Protein AF-A0A938PBI5-F1 (afdb_monomer_lite)

Radius of gyration: 28.8 Å; chains: 1; bounding box: 69×71×73 Å

Foldseek 3Di:
DDDDDDDDDDPPPPPPVVVVVCQVPPQQLQVLVCLVVLVVLVVQLVVCVVVVPLVSNLVSLVSVCVSHVLALVSLQSNLLSCLQVVVNVSSLVSLLSSLVSPQQDLVCLQPDPSNVSVNPDPSNVVSSVSSHDDPDPPPPAHLPDADAAEDEFQEEDEDGSRQWHQDSVLNFIEGHYDHDPPHDQDALVCLVQAPFPPSVVLNVCSNVLLWRFQAQEEEQEAAVVLQDDPSSNTTRYYYYDYDPSCCVRPVNQSHADHRYQYQTAYEYEHLDWQCDFLQTFWSVLVQVQAQSNQSNLVVCQLSNYEYETERAPCDDLVQFNQRQWAFLSYAYFHHGRNSCHLVVSLLSLLLRLARSVQNVLCNVLSQNSQQLSQLQLCQFQVNPDDVSSQALQSGPSYDYSVRGDSVSSSVVRSPDDLLQRAWAKFKDWPDWDWAAELQQADFQDRGQWSYGDGQEGGGEPGGLFFKTKTKMFMDIDGDPNLDQKAKDKHWHWDDPVQKDWDQDDPRSRMIIIMGGDDQFQQAGRNGRSGTGQKTKMWMWIHSPNGITNTRIYMYGYFQQWDWDADPVRHTQKIANQVSQPRDHNLSSGAREQKMWGWDADPVRHTQWIWIDHPPDIWTAGSVNWTADDADPVRARFKTFHKHWDFDDDPDSNDTTHIDIDTDPWMWGFDAPDPSGRRGDTDIDD

pLDDT: mean 90.44, std 14.71, range [20.53, 98.88]

Structure (mmCIF, N/CA/C/O backbone):
data_AF-A0A938PBI5-F1
#
_entry.id   AF-A0A938PBI5-F1
#
loop_
_atom_site.group_PDB
_atom_site.id
_atom_site.type_symbol
_atom_site.label_atom_id
_atom_site.label_alt_id
_atom_site.label_comp_id
_atom_site.label_asym_id
_atom_site.label_entity_id
_atom_site.label_seq_id
_atom_site.pdbx_PDB_ins_code
_atom_site.Cartn_x
_atom_site.Cartn_y
_atom_site.Cartn_z
_atom_site.occupancy
_atom_site.B_iso_or_equiv
_atom_site.auth_seq_id
_atom_site.auth_comp_id
_atom_site.auth_asym_id
_atom_site.auth_atom_id
_atom_site.pdbx_PDB_model_num
ATOM 1 N N . MET A 1 1 ? -18.787 41.991 18.796 1.00 23.91 1 MET A N 1
ATOM 2 C CA . MET A 1 1 ? -17.746 43.007 19.074 1.00 23.91 1 MET A CA 1
ATOM 3 C C . MET A 1 1 ? -16.759 42.415 20.069 1.00 23.91 1 MET A C 1
ATOM 5 O O . MET A 1 1 ? -17.216 42.098 21.148 1.00 23.91 1 MET A O 1
ATOM 9 N N . LYS A 1 2 ? -15.482 42.261 19.660 1.00 23.05 2 LYS A N 1
ATOM 10 C CA . LYS A 1 2 ? -14.211 42.391 20.429 1.00 23.05 2 LYS A CA 1
ATOM 11 C C . LYS A 1 2 ? -14.136 41.739 21.833 1.00 23.05 2 LYS A C 1
ATOM 13 O O . LYS A 1 2 ? -14.998 41.982 22.649 1.00 23.05 2 LYS A O 1
ATOM 18 N N . ARG A 1 3 ? -13.082 41.075 22.312 1.00 22.05 3 ARG A N 1
ATOM 19 C CA . ARG A 1 3 ? -11.713 40.678 21.916 1.00 22.05 3 ARG A CA 1
ATOM 20 C C . ARG A 1 3 ? -11.165 39.964 23.173 1.00 22.05 3 ARG A C 1
ATOM 22 O O . ARG A 1 3 ? -11.403 40.494 24.246 1.00 22.05 3 ARG A O 1
ATOM 29 N N . PHE A 1 4 ? -10.420 38.867 23.025 1.00 20.84 4 PHE A N 1
ATOM 30 C CA . PHE A 1 4 ? -9.305 38.362 23.870 1.00 20.84 4 PHE A CA 1
ATOM 31 C C . PHE A 1 4 ? -8.968 36.973 23.281 1.00 20.84 4 PHE A C 1
ATOM 33 O O . PHE A 1 4 ? -9.733 36.042 23.471 1.00 20.84 4 PHE A O 1
ATOM 40 N N . ALA A 1 5 ? -8.054 36.762 22.329 1.00 21.72 5 ALA A N 1
ATOM 41 C CA . ALA A 1 5 ? -6.669 37.194 22.102 1.00 21.72 5 ALA A CA 1
ATOM 42 C C . ALA A 1 5 ? -5.620 36.535 23.032 1.00 21.72 5 ALA A C 1
ATOM 44 O O . ALA A 1 5 ? -5.339 37.036 24.110 1.00 21.72 5 ALA A O 1
ATOM 45 N N . CYS A 1 6 ? -5.003 35.475 22.484 1.00 20.95 6 CYS A N 1
ATOM 46 C CA . CYS A 1 6 ? -3.555 35.240 22.358 1.00 20.95 6 CYS A CA 1
ATOM 47 C C . CYS A 1 6 ? -2.703 34.898 23.600 1.00 20.95 6 CYS A C 1
ATOM 49 O O . CYS A 1 6 ? -2.351 35.787 24.365 1.00 20.95 6 CYS A O 1
ATOM 51 N N . VAL A 1 7 ? -2.196 33.653 23.647 1.00 20.53 7 VAL A N 1
ATOM 52 C CA . VAL A 1 7 ? -0.787 33.346 23.983 1.00 20.53 7 VAL A CA 1
ATOM 53 C C . VAL A 1 7 ? -0.305 32.184 23.098 1.00 20.53 7 VAL A C 1
ATOM 55 O O . VAL A 1 7 ? -0.394 31.016 23.456 1.00 20.53 7 VAL A O 1
ATOM 58 N N . VAL A 1 8 ? 0.208 32.521 21.914 1.00 22.53 8 VAL A N 1
ATOM 59 C CA . VAL A 1 8 ? 1.159 31.704 21.146 1.00 22.53 8 VAL A CA 1
ATOM 60 C C . VAL A 1 8 ? 2.253 32.659 20.697 1.00 22.53 8 VAL A C 1
ATOM 62 O O . VAL A 1 8 ? 1.992 33.514 19.856 1.00 22.53 8 VAL A O 1
ATOM 65 N N . SER A 1 9 ? 3.445 32.546 21.284 1.00 21.09 9 SER A N 1
ATOM 66 C CA . SER A 1 9 ? 4.751 32.833 20.662 1.00 21.09 9 SER A CA 1
ATOM 67 C C . SER A 1 9 ? 5.834 32.916 21.729 1.00 21.09 9 SER A C 1
ATOM 69 O O . SER A 1 9 ? 5.767 33.792 22.582 1.00 21.09 9 SER A O 1
ATOM 71 N N . LEU A 1 10 ? 6.847 32.050 21.629 1.00 21.89 10 LEU A N 1
ATOM 72 C CA . LEU A 1 10 ? 8.265 32.390 21.836 1.00 21.89 10 LEU A CA 1
ATOM 73 C C . LEU A 1 10 ? 9.148 31.160 21.567 1.00 21.89 10 LEU A C 1
ATOM 75 O O . LEU A 1 10 ? 9.645 30.543 22.492 1.00 21.89 10 LEU A O 1
ATOM 79 N N . VAL A 1 11 ? 9.300 30.824 20.279 1.00 22.61 11 VAL A N 1
ATOM 80 C CA . VAL A 1 11 ? 10.514 30.247 19.629 1.00 22.61 11 VAL A CA 1
ATOM 81 C C . VAL A 1 11 ? 10.481 30.568 18.112 1.00 22.61 11 VAL A C 1
ATOM 83 O O . VAL A 1 11 ? 11.506 30.612 17.436 1.00 22.61 11 VAL A O 1
ATOM 86 N N . LEU A 1 12 ? 9.314 30.921 17.561 1.00 26.88 12 LEU A N 1
ATOM 87 C CA . LEU A 1 12 ? 9.093 31.231 16.143 1.00 26.88 12 LEU A CA 1
ATOM 88 C C . LEU A 1 12 ? 9.549 32.648 15.706 1.00 26.88 12 LEU A C 1
ATOM 90 O O . LEU A 1 12 ? 8.775 33.396 15.129 1.00 26.88 12 LEU A O 1
ATOM 94 N N . CYS A 1 13 ? 10.794 33.055 15.970 1.00 24.53 13 CYS A N 1
ATOM 95 C CA . CYS A 1 13 ? 11.327 34.312 15.399 1.00 24.53 13 CYS A CA 1
ATOM 96 C C . CYS A 1 13 ? 12.770 34.244 14.876 1.00 24.53 13 CYS A C 1
ATOM 98 O O . CYS A 1 13 ? 13.237 35.205 14.274 1.00 24.53 13 CYS A O 1
ATOM 100 N N . ALA A 1 14 ? 13.453 33.100 14.996 1.00 23.31 14 ALA A N 1
ATOM 101 C CA . ALA A 1 14 ? 14.766 32.891 14.367 1.00 23.31 14 ALA A CA 1
ATOM 102 C C . ALA A 1 14 ? 14.720 32.026 13.089 1.00 23.31 14 ALA A C 1
ATOM 104 O O . ALA A 1 14 ? 15.685 32.006 12.336 1.00 23.31 14 ALA A O 1
ATOM 105 N N . PHE A 1 15 ? 13.595 31.362 12.793 1.00 27.33 15 PHE A N 1
ATOM 106 C CA . PHE A 1 15 ? 13.456 30.473 11.623 1.00 27.33 15 PHE A CA 1
ATOM 107 C C . PHE A 1 15 ? 12.602 31.046 10.479 1.00 27.33 15 PHE A C 1
ATOM 109 O O . PHE A 1 15 ? 12.552 30.478 9.395 1.00 27.33 15 PHE A O 1
ATOM 116 N N . VAL A 1 16 ? 11.929 32.181 10.688 1.00 27.58 16 VAL A N 1
ATOM 117 C CA . VAL A 1 16 ? 10.980 32.739 9.701 1.00 27.58 16 VAL A CA 1
ATOM 118 C C . VAL A 1 16 ? 11.689 33.554 8.606 1.00 27.58 16 VAL A C 1
ATOM 120 O O . VAL A 1 16 ? 11.139 33.752 7.527 1.00 27.58 16 VAL A O 1
ATOM 123 N N . ARG A 1 17 ? 12.952 33.952 8.812 1.00 23.28 17 ARG A N 1
ATOM 124 C CA . ARG A 1 17 ? 13.752 34.652 7.789 1.00 23.28 17 ARG A CA 1
ATOM 125 C C . ARG A 1 17 ? 14.513 33.739 6.820 1.00 23.28 17 ARG A C 1
ATOM 127 O O . ARG A 1 17 ? 14.947 34.238 5.792 1.00 23.28 17 ARG A O 1
ATOM 134 N N . SER A 1 18 ? 14.627 32.434 7.078 1.00 27.05 18 SER A N 1
ATOM 135 C CA . SER A 1 18 ? 15.260 31.493 6.133 1.00 27.05 18 SER A CA 1
ATOM 136 C C . SER A 1 18 ? 14.282 30.867 5.131 1.00 27.05 18 SER A C 1
ATOM 138 O O . SER A 1 18 ? 14.716 30.308 4.131 1.00 27.05 18 SER A O 1
ATOM 140 N N . VAL A 1 19 ? 12.967 30.986 5.352 1.00 34.34 19 VAL A N 1
ATOM 141 C CA . VAL A 1 19 ? 11.943 30.379 4.476 1.00 34.34 19 VAL A CA 1
ATOM 142 C C . VAL A 1 19 ? 11.469 31.346 3.382 1.00 34.34 19 VAL A C 1
ATOM 144 O O . VAL A 1 19 ? 11.117 30.917 2.289 1.00 34.34 19 VAL A O 1
ATOM 147 N N . ALA A 1 20 ? 11.529 32.659 3.625 1.00 25.42 20 ALA A N 1
ATOM 148 C CA . ALA A 1 20 ? 11.080 33.670 2.662 1.00 25.42 20 ALA A CA 1
ATOM 149 C C . ALA A 1 20 ? 12.027 33.857 1.456 1.00 25.42 20 ALA A C 1
ATOM 151 O O . ALA A 1 20 ? 11.614 34.407 0.440 1.00 25.42 20 ALA A O 1
ATOM 152 N N . GLN A 1 21 ? 13.272 33.372 1.534 1.00 25.72 21 GLN A N 1
ATOM 153 C CA . GLN A 1 21 ? 14.234 33.430 0.424 1.00 25.72 21 GLN A CA 1
ATOM 154 C C . GLN A 1 21 ? 14.076 32.260 -0.576 1.00 25.72 21 GLN A C 1
ATOM 156 O O . GLN A 1 21 ? 14.686 32.286 -1.638 1.00 25.72 21 GLN A O 1
ATOM 161 N N . ALA A 1 22 ? 13.269 31.237 -0.260 1.00 33.78 22 ALA A N 1
ATOM 162 C CA . ALA A 1 22 ? 13.163 30.008 -1.058 1.00 33.78 22 ALA A CA 1
ATOM 163 C C . ALA A 1 22 ? 12.091 30.056 -2.166 1.00 33.78 22 ALA A C 1
ATOM 165 O O . ALA A 1 22 ? 12.047 29.177 -3.022 1.00 33.78 22 ALA A O 1
ATOM 166 N N . ALA A 1 23 ? 11.222 31.067 -2.182 1.00 35.53 23 ALA A N 1
ATOM 167 C CA . ALA A 1 23 ? 10.045 31.079 -3.053 1.00 35.53 23 ALA A CA 1
ATOM 168 C C . ALA A 1 23 ? 10.291 31.597 -4.489 1.00 35.53 23 ALA A C 1
ATOM 170 O O . ALA A 1 23 ? 9.346 31.697 -5.265 1.00 35.53 23 ALA A O 1
ATOM 171 N N . SER A 1 24 ? 11.544 31.870 -4.871 1.00 35.69 24 SER A N 1
ATOM 172 C CA . SER A 1 24 ? 11.942 32.125 -6.268 1.00 35.69 24 SER A CA 1
ATOM 173 C C . SER A 1 24 ? 13.049 31.175 -6.761 1.00 35.69 24 SER A C 1
ATOM 175 O O . SER A 1 24 ? 13.818 31.532 -7.649 1.00 35.69 24 SER A O 1
ATOM 177 N N . GLY A 1 25 ? 13.163 29.983 -6.162 1.00 47.50 25 GLY A N 1
ATOM 178 C CA . GLY A 1 25 ? 14.233 29.016 -6.445 1.00 47.50 25 GLY A CA 1
ATOM 179 C C . GLY A 1 25 ? 14.200 27.789 -5.530 1.00 47.50 25 GLY A C 1
ATOM 180 O O . GLY A 1 25 ? 15.240 27.380 -5.021 1.00 47.50 25 GLY A O 1
ATOM 181 N N . ALA A 1 26 ? 13.013 27.246 -5.245 1.00 55.47 26 ALA A N 1
ATOM 182 C CA . ALA A 1 26 ? 12.877 26.082 -4.375 1.00 55.47 26 ALA A CA 1
ATOM 183 C C . ALA A 1 26 ? 13.473 24.843 -5.058 1.00 55.47 26 ALA A C 1
ATOM 185 O O . ALA A 1 26 ? 12.981 24.408 -6.097 1.00 55.47 26 ALA A O 1
ATOM 186 N N . ASP A 1 27 ? 14.521 24.272 -4.462 1.00 79.19 27 ASP A N 1
ATOM 187 C CA . ASP A 1 27 ? 15.038 22.960 -4.846 1.00 79.19 27 ASP A CA 1
ATOM 188 C C . ASP A 1 27 ? 13.917 21.916 -4.713 1.00 79.19 27 ASP A C 1
ATOM 190 O O . ASP A 1 27 ? 13.313 21.778 -3.642 1.00 79.19 27 ASP A O 1
ATOM 194 N N . VAL A 1 28 ? 13.629 21.187 -5.797 1.00 88.81 28 VAL A N 1
ATOM 195 C CA . VAL A 1 28 ? 12.558 20.181 -5.864 1.00 88.81 28 VAL A CA 1
ATOM 196 C C . VAL A 1 28 ? 12.645 19.186 -4.708 1.00 88.81 28 VAL A C 1
ATOM 198 O O . VAL A 1 28 ? 11.623 18.793 -4.143 1.00 88.81 28 VAL A O 1
ATOM 201 N N . PHE A 1 29 ? 13.863 18.831 -4.291 1.00 92.00 29 PHE A N 1
ATOM 202 C CA . PHE A 1 29 ? 14.098 17.877 -3.212 1.00 92.00 29 PHE A CA 1
ATOM 203 C C . PHE A 1 29 ? 13.675 18.401 -1.834 1.00 92.00 29 PHE A C 1
ATOM 205 O O . PHE A 1 29 ? 13.444 17.599 -0.928 1.00 92.00 29 PHE A O 1
ATOM 212 N N . GLY A 1 30 ? 13.475 19.713 -1.682 1.00 90.00 30 GLY A N 1
ATOM 213 C CA . GLY A 1 30 ? 12.926 20.346 -0.483 1.00 90.00 30 GLY A CA 1
ATOM 214 C C . GLY A 1 30 ? 11.393 20.370 -0.409 1.00 90.00 30 GLY A C 1
ATOM 215 O O . GLY A 1 30 ? 10.848 20.488 0.689 1.00 90.00 30 GLY A O 1
ATOM 216 N N . LEU A 1 31 ? 10.677 20.201 -1.527 1.00 90.75 31 LEU A N 1
ATOM 217 C CA . LEU A 1 31 ? 9.207 20.304 -1.586 1.00 90.75 31 LEU A CA 1
ATOM 218 C C . LEU A 1 31 ? 8.414 19.314 -0.703 1.00 90.75 31 LEU A C 1
ATOM 220 O O . LEU A 1 31 ? 7.324 19.684 -0.258 1.00 90.75 31 LEU A O 1
ATOM 224 N N . PRO A 1 32 ? 8.910 18.116 -0.331 1.00 91.12 32 PRO A N 1
ATOM 225 C CA . PRO A 1 32 ? 8.169 17.246 0.586 1.00 91.12 32 PRO A CA 1
ATOM 226 C C . PRO A 1 32 ? 7.839 17.891 1.940 1.00 91.12 32 PRO A C 1
ATOM 228 O O . PRO A 1 32 ? 6.849 17.523 2.567 1.00 91.12 32 PRO A O 1
ATOM 231 N N . ILE A 1 33 ? 8.622 18.881 2.395 1.00 90.69 33 ILE A N 1
ATOM 232 C CA . ILE A 1 33 ? 8.414 19.548 3.695 1.00 90.69 33 ILE A CA 1
ATOM 233 C C . ILE A 1 33 ? 7.098 20.345 3.775 1.00 90.69 33 ILE A C 1
ATOM 235 O O . ILE A 1 33 ? 6.635 20.703 4.863 1.00 90.69 33 ILE A O 1
ATOM 239 N N . ILE A 1 34 ? 6.492 20.652 2.626 1.00 91.19 34 ILE A N 1
ATOM 240 C CA . ILE A 1 34 ? 5.231 21.394 2.533 1.00 91.19 34 ILE A CA 1
ATOM 241 C C . ILE A 1 34 ? 4.046 20.518 2.102 1.00 91.19 34 ILE A C 1
ATOM 243 O O . ILE A 1 34 ? 2.931 21.032 2.027 1.00 91.19 34 ILE A O 1
ATOM 247 N N . GLN A 1 35 ? 4.240 19.207 1.905 1.00 90.56 35 GLN A N 1
A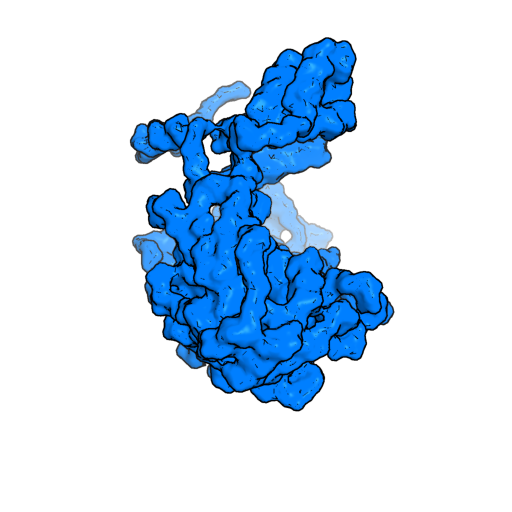TOM 248 C CA . GLN A 1 35 ? 3.208 18.269 1.438 1.00 90.56 35 GLN A CA 1
ATOM 249 C C . GLN A 1 35 ? 1.916 18.316 2.269 1.00 90.56 35 GLN A C 1
ATOM 251 O O . GLN A 1 35 ? 0.822 18.391 1.708 1.00 90.56 35 GLN A O 1
ATOM 256 N N . ASP A 1 36 ? 2.020 18.294 3.599 1.00 90.50 36 ASP A N 1
ATOM 257 C CA . ASP A 1 36 ? 0.840 18.259 4.475 1.00 90.50 36 ASP A CA 1
ATOM 258 C C . ASP A 1 36 ? 0.036 19.561 4.403 1.00 90.50 36 ASP A C 1
ATOM 260 O O . ASP A 1 36 ? -1.197 19.541 4.366 1.00 90.50 36 ASP A O 1
ATOM 264 N N . ARG A 1 37 ? 0.740 20.699 4.321 1.00 93.44 37 ARG A N 1
ATOM 265 C CA . ARG A 1 37 ? 0.130 22.024 4.150 1.00 93.44 37 ARG A CA 1
ATOM 266 C C . ARG A 1 37 ? -0.538 22.145 2.785 1.00 93.44 37 ARG A C 1
ATOM 268 O O . ARG A 1 37 ? -1.684 22.577 2.720 1.00 93.44 37 ARG A O 1
ATOM 275 N N . PHE A 1 38 ? 0.129 21.692 1.723 1.00 92.69 38 PHE A N 1
ATOM 276 C CA . PHE A 1 38 ? -0.449 21.643 0.380 1.00 92.69 38 PHE A CA 1
ATOM 277 C C . PHE A 1 38 ? -1.716 20.777 0.356 1.00 92.69 38 PHE A C 1
ATOM 279 O O . PHE A 1 38 ? -2.757 21.202 -0.135 1.00 92.69 38 PHE A O 1
ATOM 286 N N . SER A 1 39 ? -1.659 19.588 0.962 1.00 90.88 39 SER A N 1
ATOM 287 C CA . SER A 1 39 ? -2.791 18.656 1.019 1.00 90.88 39 SER A CA 1
ATOM 288 C C . SER A 1 39 ? -3.983 19.236 1.786 1.00 90.88 39 SER A C 1
ATOM 290 O O . SER A 1 39 ? -5.126 18.983 1.415 1.00 90.88 39 SER A O 1
ATOM 292 N N . ALA A 1 40 ? -3.737 20.004 2.854 1.00 92.00 40 ALA A N 1
ATOM 293 C CA . ALA A 1 40 ? -4.789 20.708 3.586 1.00 92.00 40 ALA A CA 1
ATOM 294 C C . ALA A 1 40 ? -5.461 21.776 2.719 1.00 92.00 40 ALA A C 1
ATOM 296 O O . ALA A 1 40 ? -6.673 21.722 2.535 1.00 92.00 40 ALA A O 1
ATOM 297 N N . ILE A 1 41 ? -4.669 22.647 2.091 1.00 95.88 41 ILE A N 1
ATOM 298 C CA . ILE A 1 41 ? -5.179 23.694 1.198 1.00 95.88 41 ILE A CA 1
ATOM 299 C C . ILE A 1 41 ? -5.976 23.091 0.038 1.00 95.88 41 ILE A C 1
ATOM 301 O O . ILE A 1 41 ? -7.051 23.584 -0.294 1.00 95.88 41 ILE A O 1
ATOM 305 N N . LYS A 1 42 ? -5.492 21.998 -0.565 1.00 93.31 42 LYS A N 1
ATOM 306 C CA . LYS A 1 42 ? -6.205 21.312 -1.649 1.00 93.31 42 LYS A CA 1
ATOM 307 C C . LYS A 1 42 ? -7.558 20.763 -1.185 1.00 93.31 42 LYS A C 1
ATOM 309 O O . LYS A 1 42 ? -8.532 20.874 -1.925 1.00 93.31 42 LYS A O 1
ATOM 314 N N . ARG A 1 43 ? -7.645 20.197 0.027 1.00 93.69 43 ARG A N 1
ATOM 315 C CA . ARG A 1 43 ? -8.925 19.738 0.599 1.00 93.69 43 ARG A CA 1
ATOM 316 C C . ARG A 1 43 ? -9.895 20.894 0.810 1.00 93.69 43 ARG A C 1
ATOM 318 O O . ARG A 1 43 ? -11.053 20.760 0.428 1.00 93.69 43 ARG A O 1
ATOM 325 N N . ASP A 1 44 ? -9.420 22.005 1.363 1.00 95.31 44 ASP A N 1
ATOM 326 C CA . ASP A 1 44 ? -10.245 23.194 1.596 1.00 95.31 44 ASP A CA 1
ATOM 327 C C . ASP A 1 44 ? -10.747 23.776 0.266 1.00 95.31 44 ASP A C 1
ATOM 329 O O . ASP A 1 44 ? -11.937 24.048 0.115 1.00 95.31 44 ASP A O 1
ATOM 333 N N . LEU A 1 45 ? -9.870 23.853 -0.742 1.00 95.12 45 LEU A N 1
ATOM 334 C CA . LEU A 1 45 ? -10.227 24.270 -2.096 1.00 95.12 45 LEU A CA 1
ATOM 335 C C . LEU A 1 45 ? -11.295 23.356 -2.713 1.00 95.12 45 LEU A C 1
ATOM 337 O O . LEU A 1 45 ? -12.294 23.842 -3.233 1.00 95.12 45 LEU A O 1
ATOM 341 N N . MET A 1 46 ? -11.117 22.034 -2.642 1.00 94.12 46 MET A N 1
ATOM 342 C CA . MET A 1 46 ? -12.097 21.078 -3.171 1.00 94.12 46 MET A CA 1
ATOM 343 C C . MET A 1 46 ? -13.447 21.181 -2.453 1.00 94.12 46 MET A C 1
ATOM 345 O O . MET A 1 46 ? -14.487 21.124 -3.107 1.00 94.12 46 MET A O 1
ATOM 349 N N . ALA A 1 47 ? -13.447 21.348 -1.128 1.00 94.62 47 ALA A N 1
ATOM 350 C CA . ALA A 1 47 ? -14.669 21.538 -0.354 1.00 94.62 47 ALA A CA 1
ATOM 351 C C . ALA A 1 47 ? -15.404 22.821 -0.772 1.00 94.62 47 ALA A C 1
ATOM 353 O O . ALA A 1 47 ? -16.616 22.785 -0.985 1.00 94.62 47 ALA A O 1
ATOM 354 N N . ALA A 1 48 ? -14.671 23.921 -0.966 1.00 95.56 48 ALA A N 1
ATOM 355 C CA . ALA A 1 48 ? -15.227 25.185 -1.438 1.00 95.56 48 ALA A CA 1
ATOM 356 C C . ALA A 1 48 ? -15.817 25.072 -2.854 1.00 95.56 48 ALA A C 1
ATOM 358 O O . ALA A 1 48 ? -16.940 25.515 -3.086 1.00 95.56 48 ALA A O 1
ATOM 359 N N . VAL A 1 49 ? -15.110 24.413 -3.782 1.00 91.81 49 VAL A N 1
ATOM 360 C CA . VAL A 1 49 ? -15.594 24.171 -5.153 1.00 91.81 49 VAL A CA 1
ATOM 361 C C . VAL A 1 49 ? -16.884 23.346 -5.147 1.00 91.81 49 VAL A C 1
ATOM 363 O O . VAL A 1 49 ? -17.847 23.716 -5.814 1.00 91.81 49 VAL A O 1
ATOM 366 N N . LEU A 1 50 ? -16.941 22.260 -4.367 1.00 93.00 50 LEU A N 1
ATOM 367 C CA . LEU A 1 50 ? -18.139 21.416 -4.257 1.00 93.00 50 LEU A CA 1
ATOM 368 C C . LEU A 1 50 ? -19.329 22.158 -3.639 1.00 93.00 50 LEU A C 1
ATOM 370 O O . LEU A 1 50 ? -20.467 21.927 -4.039 1.00 93.00 50 LEU A O 1
ATOM 374 N N . ALA A 1 51 ? -19.068 23.051 -2.685 1.00 95.19 51 ALA A N 1
ATOM 375 C CA . ALA A 1 51 ? -20.083 23.909 -2.084 1.00 95.19 51 ALA A CA 1
ATOM 376 C C . ALA A 1 51 ? -20.461 25.116 -2.963 1.00 95.19 51 ALA A C 1
ATOM 378 O O . ALA A 1 51 ? -21.393 25.841 -2.620 1.00 95.19 51 ALA A O 1
ATOM 379 N N . GLN A 1 52 ? -19.740 25.346 -4.070 1.00 94.81 52 GLN A N 1
ATOM 380 C CA . GLN A 1 52 ? -19.795 26.574 -4.871 1.00 94.81 52 GLN A CA 1
ATOM 381 C C . GLN A 1 52 ? -19.588 27.850 -4.029 1.00 94.81 52 GLN A C 1
ATOM 383 O O . GLN A 1 52 ? -20.117 28.916 -4.345 1.00 94.81 52 GLN A O 1
ATOM 388 N N . ASP A 1 53 ? -18.805 27.747 -2.952 1.00 97.50 53 ASP A N 1
ATOM 389 C CA . ASP A 1 53 ? -18.446 28.867 -2.085 1.00 97.50 53 ASP A CA 1
ATOM 390 C C . ASP A 1 53 ? -17.202 29.566 -2.643 1.00 97.50 53 ASP A C 1
ATOM 392 O O . ASP A 1 53 ? -16.058 29.213 -2.348 1.00 97.50 53 ASP A O 1
ATOM 396 N N . TYR A 1 54 ? -17.429 30.574 -3.484 1.00 96.69 54 TYR A N 1
ATOM 397 C CA . TYR A 1 54 ? -16.346 31.304 -4.141 1.00 96.69 54 TYR A CA 1
ATOM 398 C C . TYR A 1 54 ? -15.505 32.158 -3.178 1.00 96.69 54 TYR A C 1
ATOM 400 O O . TYR A 1 54 ? -14.362 32.474 -3.506 1.00 96.69 54 TYR A O 1
ATOM 408 N N . GLY A 1 55 ? -16.031 32.501 -1.994 1.00 97.69 55 GLY A N 1
ATOM 409 C CA . GLY A 1 55 ? -15.272 33.197 -0.953 1.00 97.69 55 GLY A CA 1
ATOM 410 C C . GLY A 1 55 ? -14.253 32.264 -0.303 1.00 97.69 55 GLY A C 1
ATOM 411 O O . GLY A 1 55 ? -13.060 32.561 -0.291 1.00 97.69 55 GLY A O 1
ATOM 412 N N . ALA A 1 56 ? -14.701 31.082 0.129 1.00 97.31 56 ALA A N 1
ATOM 413 C CA . ALA A 1 56 ? -13.809 30.045 0.647 1.00 97.31 56 ALA A CA 1
ATOM 414 C C . ALA A 1 56 ? -12.809 29.552 -0.419 1.00 97.31 56 ALA A C 1
ATOM 416 O O . ALA A 1 56 ? -11.652 29.264 -0.108 1.00 97.31 56 ALA A O 1
ATOM 417 N N . MET A 1 57 ? -13.225 29.498 -1.691 1.00 97.88 57 MET A N 1
ATOM 418 C CA . MET A 1 57 ? -12.349 29.158 -2.817 1.00 97.88 57 MET A CA 1
ATOM 419 C C . MET A 1 57 ? -11.237 30.201 -2.993 1.00 97.88 57 MET A C 1
ATOM 421 O O . MET A 1 57 ? -10.076 29.829 -3.179 1.00 97.88 57 MET A O 1
ATOM 425 N N . GLU A 1 58 ? -11.568 31.495 -2.909 1.00 98.38 58 GLU A N 1
ATOM 426 C CA . GLU A 1 58 ? -10.586 32.583 -2.929 1.00 98.38 58 GLU A CA 1
ATOM 427 C C . GLU A 1 58 ? -9.590 32.453 -1.767 1.00 98.38 58 GLU A C 1
ATOM 429 O O . GLU A 1 58 ? -8.381 32.500 -2.007 1.00 98.38 58 GLU A O 1
ATOM 434 N N . ASP A 1 59 ? -10.068 32.234 -0.539 1.00 98.25 59 ASP A N 1
ATOM 435 C CA . ASP A 1 59 ? -9.218 32.085 0.649 1.00 98.25 59 ASP A CA 1
ATOM 436 C C . ASP A 1 59 ? -8.243 30.905 0.514 1.00 98.25 59 ASP A C 1
ATOM 438 O O . ASP A 1 59 ? -7.034 31.060 0.725 1.00 98.25 59 ASP A O 1
ATOM 442 N N . ALA A 1 60 ? -8.740 29.741 0.084 1.00 97.69 60 ALA A N 1
ATOM 443 C CA . ALA A 1 60 ? -7.914 28.560 -0.147 1.00 97.69 60 ALA A CA 1
ATOM 444 C C . ALA A 1 60 ? -6.875 28.799 -1.256 1.00 97.69 60 ALA A C 1
ATOM 446 O O . ALA A 1 60 ? -5.700 28.468 -1.084 1.00 97.69 60 ALA A O 1
ATOM 447 N N . CYS A 1 61 ? -7.255 29.432 -2.372 1.00 97.88 61 CYS A N 1
ATOM 448 C CA . CYS A 1 61 ? -6.308 29.738 -3.446 1.00 97.88 61 CYS A CA 1
ATOM 449 C C . CYS A 1 61 ? -5.245 30.753 -3.008 1.00 97.88 61 CYS A C 1
ATOM 451 O O . CYS A 1 61 ? -4.077 30.602 -3.363 1.00 97.88 61 CYS A O 1
ATOM 453 N N . ARG A 1 62 ? -5.600 31.762 -2.200 1.00 98.19 62 ARG A N 1
ATOM 454 C CA . ARG A 1 62 ? -4.629 32.712 -1.630 1.00 98.19 62 ARG A CA 1
ATOM 455 C C . ARG A 1 62 ? -3.655 32.025 -0.676 1.00 98.19 62 ARG A C 1
ATOM 457 O O . ARG A 1 62 ? -2.456 32.290 -0.757 1.00 98.19 62 ARG A O 1
ATOM 464 N N . ALA A 1 63 ? -4.135 31.115 0.173 1.00 97.56 63 ALA A N 1
ATOM 465 C CA . ALA A 1 63 ? -3.270 30.286 1.012 1.00 97.56 63 ALA A CA 1
ATOM 466 C C . ALA A 1 63 ? -2.332 29.409 0.162 1.00 97.56 63 ALA A C 1
ATOM 468 O O . ALA A 1 63 ? -1.139 29.320 0.454 1.00 97.56 63 ALA A O 1
ATOM 469 N N . GLY A 1 64 ? -2.849 28.823 -0.922 1.00 95.31 64 GLY A N 1
ATOM 470 C CA . GLY A 1 64 ? -2.075 28.047 -1.893 1.00 95.31 64 GLY A CA 1
ATOM 471 C C . GLY A 1 64 ? -0.966 28.863 -2.542 1.00 95.31 64 GLY A C 1
ATOM 472 O O . GLY A 1 64 ? 0.191 28.455 -2.506 1.00 95.31 64 GLY A O 1
ATOM 473 N N . ARG A 1 65 ? -1.283 30.070 -3.022 1.00 95.06 65 ARG A N 1
ATOM 474 C CA . ARG A 1 65 ? -0.292 31.006 -3.569 1.00 95.06 65 ARG A CA 1
ATOM 475 C C . ARG A 1 65 ? 0.741 31.455 -2.543 1.00 95.06 65 ARG A C 1
ATOM 477 O O . ARG A 1 65 ? 1.889 31.661 -2.907 1.00 95.06 65 ARG A O 1
ATOM 484 N N . ALA A 1 66 ? 0.372 31.606 -1.272 1.00 95.56 66 ALA A N 1
ATOM 485 C CA . ALA A 1 66 ? 1.338 31.921 -0.221 1.00 95.56 66 ALA A CA 1
ATOM 486 C C . ALA A 1 66 ? 2.289 30.745 0.069 1.00 95.56 66 ALA A C 1
ATOM 488 O O . ALA A 1 66 ? 3.444 30.967 0.430 1.00 95.56 66 ALA A O 1
ATOM 489 N N . LEU A 1 67 ? 1.815 29.502 -0.083 1.00 93.25 67 LEU A N 1
ATOM 490 C CA . LEU A 1 67 ? 2.613 28.293 0.119 1.00 93.25 67 LEU A CA 1
ATOM 491 C C . LEU A 1 67 ? 3.513 27.977 -1.089 1.00 93.25 67 LEU A C 1
ATOM 493 O O . LEU A 1 67 ? 4.694 27.692 -0.901 1.00 93.25 67 LEU A O 1
ATOM 497 N N . LEU A 1 68 ? 2.958 28.030 -2.304 1.00 90.56 68 LEU A N 1
ATOM 498 C CA . LEU A 1 68 ? 3.631 27.834 -3.593 1.00 90.56 68 LEU A CA 1
ATOM 499 C C . LEU A 1 68 ? 3.325 29.018 -4.533 1.00 90.56 68 LEU A C 1
ATOM 501 O O . LEU A 1 68 ? 2.427 28.923 -5.373 1.00 90.56 68 LEU A O 1
ATOM 505 N N . PRO A 1 69 ? 4.085 30.125 -4.462 1.00 91.44 69 PRO A N 1
ATOM 506 C CA . PRO A 1 69 ? 3.868 31.265 -5.358 1.00 91.44 69 PRO A CA 1
ATOM 507 C C . PRO A 1 69 ? 4.080 30.941 -6.841 1.00 91.44 69 PRO A C 1
ATOM 509 O O . PRO A 1 69 ? 3.494 31.592 -7.697 1.00 91.44 69 PRO A O 1
ATOM 512 N N . ALA A 1 70 ? 4.906 29.932 -7.136 1.00 87.75 70 ALA A N 1
ATOM 513 C CA . ALA A 1 70 ? 5.237 29.512 -8.494 1.00 87.75 70 ALA A CA 1
ATOM 514 C C . ALA A 1 70 ? 4.241 28.505 -9.107 1.00 87.75 70 ALA A C 1
ATOM 516 O O . ALA A 1 70 ? 4.444 28.088 -10.243 1.00 87.75 70 ALA A O 1
ATOM 517 N N . ASP A 1 71 ? 3.200 28.078 -8.379 1.00 88.69 71 ASP A N 1
ATOM 518 C CA . ASP A 1 71 ? 2.209 27.134 -8.910 1.00 88.69 71 ASP A CA 1
ATOM 519 C C . ASP A 1 71 ? 1.169 27.865 -9.784 1.00 88.69 71 ASP A C 1
ATOM 521 O O . ASP A 1 71 ? 0.358 28.645 -9.263 1.00 88.69 71 ASP A O 1
ATOM 525 N N . PRO A 1 72 ? 1.135 27.601 -11.105 1.00 90.38 72 PRO A N 1
ATOM 526 C CA . PRO A 1 72 ? 0.174 28.235 -12.000 1.00 90.38 72 PRO A CA 1
ATOM 527 C C . PRO A 1 72 ? -1.283 27.865 -11.683 1.00 90.38 72 PRO A C 1
ATOM 529 O O . PRO A 1 72 ? -2.184 28.651 -11.979 1.00 90.38 72 PRO A O 1
ATOM 532 N N . ASN A 1 73 ? -1.544 26.706 -11.066 1.00 91.94 73 ASN A N 1
ATOM 533 C CA . ASN A 1 73 ? -2.902 26.238 -10.788 1.00 91.94 73 ASN A CA 1
ATOM 534 C C . ASN A 1 73 ? -3.572 27.056 -9.683 1.00 91.94 73 ASN A C 1
ATOM 536 O O . ASN A 1 73 ? -4.755 27.372 -9.794 1.00 91.94 73 ASN A O 1
ATOM 540 N N . PHE A 1 74 ? -2.843 27.446 -8.632 1.00 94.94 74 PHE A N 1
ATOM 541 C CA . PHE A 1 74 ? -3.414 28.313 -7.596 1.00 94.94 74 PHE A CA 1
ATOM 542 C C . PHE A 1 74 ? -3.710 29.719 -8.124 1.00 94.94 74 PHE A C 1
ATOM 544 O O . PHE A 1 74 ? -4.725 30.301 -7.744 1.00 94.94 74 PHE A O 1
ATOM 551 N N . ALA A 1 75 ? -2.877 30.256 -9.023 1.00 95.94 75 ALA A N 1
ATOM 552 C CA . ALA A 1 75 ? -3.166 31.520 -9.702 1.00 95.94 75 ALA A CA 1
ATOM 553 C C . ALA A 1 75 ? -4.394 31.403 -10.623 1.00 95.94 75 ALA A C 1
ATOM 555 O O . ALA A 1 75 ? -5.279 32.256 -10.576 1.00 95.94 75 ALA A O 1
ATOM 556 N N . TYR A 1 76 ? -4.498 30.316 -11.394 1.00 96.75 76 TYR A N 1
ATOM 557 C CA . TYR A 1 76 ? -5.636 30.065 -12.280 1.00 96.75 76 TYR A CA 1
ATOM 558 C C . TYR A 1 76 ? -6.954 29.898 -11.510 1.00 96.75 76 TYR A C 1
ATOM 560 O O . TYR A 1 76 ? -7.940 30.578 -11.794 1.00 96.75 76 TYR A O 1
ATOM 568 N N . ASN A 1 77 ? -6.963 29.050 -10.479 1.00 96.88 77 ASN A N 1
ATOM 569 C CA . ASN A 1 77 ? -8.145 28.831 -9.647 1.00 96.88 77 ASN A CA 1
ATOM 570 C C . ASN A 1 77 ? -8.541 30.106 -8.888 1.00 96.88 77 ASN A C 1
ATOM 572 O O . ASN A 1 77 ? -9.729 30.397 -8.756 1.00 96.88 77 ASN A O 1
ATOM 576 N N . LEU A 1 78 ? -7.572 30.925 -8.458 1.00 98.25 78 LEU A N 1
ATOM 577 C CA . LEU A 1 78 ? -7.871 32.234 -7.880 1.00 98.25 78 LEU A CA 1
ATOM 578 C C . LEU A 1 78 ? -8.543 33.163 -8.901 1.00 98.25 78 LEU A C 1
ATOM 580 O O . LEU A 1 78 ? -9.494 33.856 -8.548 1.00 98.25 78 LEU A O 1
ATOM 584 N N . ALA A 1 79 ? -8.098 33.161 -10.162 1.00 98.19 79 ALA A N 1
ATOM 585 C CA . ALA A 1 79 ? -8.753 33.923 -11.224 1.00 98.19 79 ALA A CA 1
ATOM 586 C C . ALA A 1 79 ? -10.219 33.499 -11.409 1.00 98.19 79 ALA A C 1
ATOM 588 O O . ALA A 1 79 ? -11.096 34.360 -11.480 1.00 98.19 79 ALA A O 1
ATOM 589 N N . CYS A 1 80 ? -10.491 32.190 -11.402 1.00 97.94 80 CYS A N 1
ATOM 590 C CA . CYS A 1 80 ? -11.845 31.635 -11.486 1.00 97.94 80 CYS A CA 1
ATOM 591 C C . CYS A 1 80 ? -12.714 32.083 -10.298 1.00 97.94 80 CYS A C 1
ATOM 593 O O . CYS A 1 80 ? -13.793 32.647 -10.491 1.00 97.94 80 CYS A O 1
ATOM 595 N N . ALA A 1 81 ? -12.211 31.938 -9.067 1.00 98.00 81 ALA A N 1
ATOM 596 C CA . ALA A 1 81 ? -12.915 32.360 -7.854 1.00 98.00 81 ALA A CA 1
ATOM 597 C C . ALA A 1 81 ? -13.256 33.862 -7.862 1.00 98.00 81 ALA A C 1
ATOM 599 O O . ALA A 1 81 ? -14.353 34.262 -7.468 1.00 98.00 81 ALA A O 1
ATOM 600 N N . LEU A 1 82 ? -12.330 34.705 -8.332 1.00 98.44 82 LEU A N 1
ATOM 601 C CA . LEU A 1 82 ? -12.516 36.154 -8.432 1.00 98.44 82 LEU A CA 1
ATOM 602 C C . LEU A 1 82 ? -13.512 36.532 -9.539 1.00 98.44 82 LEU A C 1
ATOM 604 O O . LEU A 1 82 ? -14.370 37.392 -9.322 1.00 98.44 82 LEU A O 1
ATOM 608 N N . ALA A 1 83 ? -13.446 35.873 -10.698 1.00 97.94 83 ALA A N 1
ATOM 609 C CA . ALA A 1 83 ? -14.363 36.100 -11.814 1.00 97.94 83 ALA A CA 1
ATOM 610 C C . ALA A 1 83 ? -15.814 35.763 -11.437 1.00 97.94 83 ALA A C 1
ATOM 612 O O . ALA A 1 83 ? -16.727 36.539 -11.740 1.00 97.94 83 ALA A O 1
ATOM 613 N N . ARG A 1 84 ? -16.019 34.666 -10.695 1.00 97.69 84 ARG A N 1
ATOM 614 C CA . ARG A 1 84 ? -17.322 34.249 -10.149 1.00 97.69 84 ARG A CA 1
ATOM 615 C C . ARG A 1 84 ? -17.890 35.202 -9.101 1.00 97.69 84 ARG A C 1
ATOM 617 O O . ARG A 1 84 ? -19.104 35.275 -8.940 1.00 97.69 84 ARG A O 1
ATOM 624 N N . GLN A 1 85 ? -17.032 35.977 -8.447 1.00 97.56 85 GLN A N 1
ATOM 625 C CA . GLN A 1 85 ? -17.421 37.046 -7.525 1.00 97.56 85 GLN A CA 1
ATOM 626 C C . GLN A 1 85 ? -17.575 38.419 -8.208 1.00 97.56 85 GLN A C 1
ATOM 628 O O . GLN A 1 85 ? -17.777 39.420 -7.524 1.00 97.56 85 GLN A O 1
ATOM 633 N N . GLY A 1 86 ? -17.447 38.504 -9.538 1.00 96.44 86 GLY A N 1
ATOM 634 C CA . GLY A 1 86 ? -17.537 39.767 -10.283 1.00 96.44 86 GLY A CA 1
ATOM 635 C C . GLY A 1 86 ? -16.317 40.686 -10.132 1.00 96.44 86 GLY A C 1
ATOM 636 O O . GLY A 1 86 ? -16.359 41.840 -10.554 1.00 96.44 86 GLY A O 1
ATOM 637 N N . LYS A 1 87 ? -15.211 40.194 -9.558 1.00 97.75 87 LYS A N 1
ATOM 638 C CA . LYS A 1 87 ? -13.967 40.950 -9.338 1.00 97.75 87 LYS A CA 1
ATOM 639 C C . LYS A 1 87 ? -13.074 40.893 -10.589 1.00 97.75 87 LYS A C 1
ATOM 641 O O . LYS A 1 87 ? -11.991 40.311 -10.560 1.00 97.75 87 LYS A O 1
ATOM 646 N N . ALA A 1 88 ? -13.550 41.465 -11.698 1.00 96.00 88 ALA A N 1
ATOM 647 C CA . ALA A 1 88 ? -12.973 41.273 -13.034 1.00 96.00 88 ALA A CA 1
ATOM 648 C C . ALA A 1 88 ? -11.489 41.677 -13.159 1.00 96.00 88 ALA A C 1
ATOM 650 O O . ALA A 1 88 ? -10.700 40.909 -13.706 1.00 96.00 88 ALA A O 1
ATOM 651 N N . ASP A 1 89 ? -11.089 42.836 -12.627 1.00 96.25 89 ASP A N 1
ATOM 652 C CA . ASP A 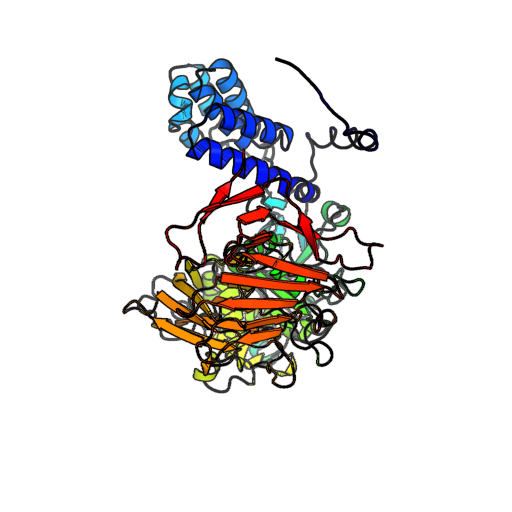1 89 ? -9.701 43.312 -12.741 1.00 96.25 89 ASP A CA 1
ATOM 653 C C . ASP A 1 89 ? -8.722 42.382 -12.016 1.00 96.25 89 ASP A C 1
ATOM 655 O O . ASP A 1 89 ? -7.744 41.920 -12.605 1.00 96.25 89 ASP A O 1
ATOM 659 N N . ALA A 1 90 ? -9.046 42.017 -10.772 1.00 97.44 90 ALA A N 1
ATOM 660 C CA . ALA A 1 90 ? -8.256 41.075 -9.987 1.00 97.44 90 ALA A CA 1
ATOM 661 C C . ALA A 1 90 ? -8.220 39.682 -10.642 1.00 97.44 90 ALA A C 1
ATOM 663 O O . ALA A 1 90 ? -7.187 39.017 -10.629 1.00 97.44 90 ALA A O 1
ATOM 664 N N . ALA A 1 91 ? -9.321 39.240 -11.260 1.00 97.94 91 ALA A N 1
ATOM 665 C CA . ALA A 1 91 ? -9.347 37.985 -12.006 1.00 97.94 91 ALA A CA 1
ATOM 666 C C . ALA A 1 91 ? -8.388 38.016 -13.210 1.00 97.94 91 ALA A C 1
ATOM 668 O O . ALA A 1 91 ? -7.639 37.062 -13.418 1.00 97.94 91 ALA A O 1
ATOM 669 N N . PHE A 1 92 ? -8.342 39.118 -13.969 1.00 97.81 92 PHE A N 1
ATOM 670 C CA . PHE A 1 92 ? -7.396 39.272 -15.079 1.00 97.81 92 PHE A CA 1
ATOM 671 C C . PHE A 1 92 ? -5.937 39.313 -14.630 1.00 97.81 92 PHE A C 1
ATOM 673 O O . PHE A 1 92 ? -5.085 38.763 -15.328 1.00 97.81 92 PHE A O 1
ATOM 680 N N . GLU A 1 93 ? -5.630 39.950 -13.498 1.00 97.06 93 GLU A N 1
ATOM 681 C CA . GLU A 1 93 ? -4.278 39.925 -12.927 1.00 97.06 93 GLU A CA 1
ATOM 682 C C . GLU A 1 93 ? -3.830 38.490 -12.647 1.00 97.06 93 GLU A C 1
ATOM 684 O O . GLU A 1 93 ? -2.770 38.069 -13.111 1.00 97.06 93 GLU A O 1
ATOM 689 N N . MET A 1 94 ? -4.676 37.714 -11.971 1.00 97.69 94 MET A N 1
ATOM 690 C CA . MET A 1 94 ? -4.378 36.325 -11.616 1.00 97.69 94 MET A CA 1
ATOM 691 C C . MET A 1 94 ? -4.303 35.409 -12.827 1.00 97.69 94 MET A C 1
ATOM 693 O O . MET A 1 94 ? -3.435 34.543 -12.891 1.00 97.69 94 MET A O 1
ATOM 697 N N . LEU A 1 95 ? -5.162 35.627 -13.821 1.00 96.88 95 LEU A N 1
ATOM 698 C CA . LEU A 1 95 ? -5.148 34.838 -15.044 1.00 96.88 95 LEU A CA 1
ATOM 699 C C . LEU A 1 95 ? -3.879 35.100 -15.868 1.00 96.88 95 LEU A C 1
ATOM 701 O O . LEU A 1 95 ? -3.268 34.159 -16.371 1.00 96.88 95 LEU A O 1
ATOM 705 N N . ARG A 1 96 ? -3.435 36.362 -15.970 1.00 95.69 96 ARG A N 1
ATOM 706 C CA . ARG A 1 96 ? -2.146 36.701 -16.600 1.00 95.69 96 ARG A CA 1
ATOM 707 C C . ARG A 1 96 ? -0.977 36.100 -15.839 1.00 95.69 96 ARG A C 1
ATOM 709 O O . ARG A 1 96 ? -0.049 35.609 -16.470 1.00 95.69 96 ARG A O 1
ATOM 716 N N . GLU A 1 97 ? -1.020 36.127 -14.511 1.00 94.12 97 GLU A N 1
ATOM 717 C CA . GLU A 1 97 ? 0.021 35.526 -13.683 1.00 94.12 97 GLU A CA 1
ATOM 718 C C . GLU A 1 97 ? 0.076 34.004 -13.859 1.00 94.12 97 GLU A C 1
ATOM 720 O O . GLU A 1 97 ? 1.154 33.462 -14.075 1.00 94.12 97 GLU A O 1
ATOM 725 N N . ALA A 1 98 ? -1.068 33.315 -13.874 1.00 93.38 98 ALA A N 1
ATOM 726 C CA . ALA A 1 98 ? -1.135 31.879 -14.144 1.00 93.38 98 ALA A CA 1
ATOM 727 C C . ALA A 1 98 ? -0.488 31.528 -15.491 1.00 93.38 98 ALA A C 1
ATOM 729 O O . ALA A 1 98 ? 0.314 30.599 -15.588 1.00 93.38 98 ALA A O 1
ATOM 730 N N . VAL A 1 99 ? -0.784 32.315 -16.530 1.00 91.56 99 VAL A N 1
ATOM 731 C CA . VAL A 1 99 ? -0.122 32.184 -17.829 1.00 91.56 99 VAL A CA 1
ATOM 732 C C . VAL A 1 99 ? 1.370 32.515 -17.696 1.00 91.56 99 VAL A C 1
ATOM 734 O O . VAL A 1 99 ? 2.197 31.728 -18.134 1.00 91.56 99 VAL A O 1
ATOM 737 N N . ALA A 1 100 ? 1.795 33.585 -17.035 1.00 88.75 100 ALA A N 1
ATOM 738 C CA . ALA A 1 100 ? 3.226 33.856 -16.846 1.00 88.75 100 ALA A CA 1
ATOM 739 C C . ALA A 1 100 ? 3.975 32.693 -16.153 1.00 88.75 100 ALA A C 1
ATOM 741 O O . ALA A 1 100 ? 5.090 32.370 -16.553 1.00 88.75 100 ALA A O 1
ATOM 742 N N . LEU A 1 101 ? 3.322 32.013 -15.205 1.00 85.69 101 LEU A N 1
ATOM 743 C CA . LEU A 1 101 ? 3.827 30.851 -14.460 1.00 85.69 101 LEU A CA 1
ATOM 744 C C . LEU A 1 101 ? 3.775 29.515 -15.228 1.00 85.69 101 LEU A C 1
ATOM 746 O O . LEU A 1 101 ? 4.232 28.500 -14.710 1.00 85.69 101 LEU A O 1
ATOM 750 N N . GLY A 1 102 ? 3.227 29.492 -16.447 1.00 85.25 102 GLY A N 1
ATOM 751 C CA . GLY A 1 102 ? 3.254 28.310 -17.319 1.00 85.25 102 GLY A CA 1
ATOM 752 C C . GLY A 1 102 ? 1.908 27.624 -17.566 1.00 85.25 102 GLY A C 1
ATOM 753 O O . GLY A 1 102 ? 1.881 26.575 -18.203 1.00 85.25 102 GLY A O 1
ATOM 754 N N . PHE A 1 103 ? 0.770 28.202 -17.158 1.00 87.81 103 PHE A N 1
ATOM 755 C CA . PHE A 1 103 ? -0.550 27.679 -17.542 1.00 87.81 103 PHE A CA 1
ATOM 756 C C . PHE A 1 103 ? -0.788 27.868 -19.059 1.00 87.81 103 PHE A C 1
ATOM 758 O O . PHE A 1 103 ? -1.248 28.918 -19.511 1.00 87.81 103 PHE A O 1
ATOM 765 N N . ARG A 1 104 ? -0.411 26.876 -19.878 1.00 86.25 104 ARG A N 1
ATOM 766 C CA . ARG A 1 104 ? -0.436 26.912 -21.360 1.00 86.25 104 ARG A CA 1
ATOM 767 C C . ARG A 1 104 ? -1.582 26.080 -21.947 1.00 86.25 104 ARG A C 1
ATOM 769 O O . ARG A 1 104 ? -1.359 25.145 -22.711 1.00 86.25 104 ARG A O 1
ATOM 776 N N . ASN A 1 105 ? -2.821 26.383 -21.561 1.00 87.44 105 ASN A N 1
ATOM 777 C CA . ASN A 1 105 ? -4.003 25.695 -22.089 1.00 87.44 105 ASN A CA 1
ATOM 778 C C . ASN A 1 105 ? -5.109 26.682 -22.485 1.00 87.44 105 ASN A C 1
ATOM 780 O O . ASN A 1 105 ? -6.143 26.781 -21.825 1.00 87.44 105 ASN A O 1
ATOM 784 N N . ALA A 1 106 ? -4.890 27.418 -23.578 1.00 91.38 106 ALA A N 1
ATOM 785 C CA . ALA A 1 106 ? -5.856 28.388 -24.102 1.00 91.38 106 ALA A CA 1
ATOM 786 C C . ALA A 1 106 ? -7.259 27.791 -24.335 1.00 91.38 106 ALA A C 1
ATOM 788 O O . ALA A 1 106 ? -8.265 28.465 -24.117 1.00 91.38 106 ALA A O 1
ATOM 789 N N . ASP A 1 107 ? -7.345 26.525 -24.745 1.00 91.81 107 ASP A N 1
ATOM 790 C CA . ASP A 1 107 ? -8.620 25.840 -24.965 1.00 91.81 107 ASP A CA 1
ATOM 791 C C . ASP A 1 107 ? -9.407 25.619 -23.674 1.00 91.81 107 ASP A C 1
ATOM 793 O O . ASP A 1 107 ? -10.625 25.806 -23.674 1.00 91.81 107 ASP A O 1
ATOM 797 N N . HIS A 1 108 ? -8.722 25.264 -22.586 1.00 92.25 108 HIS A N 1
ATOM 798 C CA . HIS A 1 108 ? -9.330 25.162 -21.264 1.00 92.25 108 HIS A CA 1
ATOM 799 C C . HIS A 1 108 ? -9.814 26.529 -20.776 1.00 92.25 108 HIS A C 1
ATOM 801 O O . HIS A 1 108 ? -11.000 26.665 -20.492 1.00 92.25 108 HIS A O 1
ATOM 807 N N . ILE A 1 109 ? -8.948 27.553 -20.811 1.00 94.69 109 ILE A N 1
ATOM 808 C CA . ILE A 1 109 ? -9.294 28.927 -20.401 1.00 94.69 109 ILE A CA 1
ATOM 809 C C . ILE A 1 109 ? -10.534 29.426 -21.159 1.00 94.69 109 ILE A C 1
ATOM 811 O O . ILE A 1 109 ? -11.435 30.008 -20.568 1.00 94.69 109 ILE A O 1
ATOM 815 N N . ARG A 1 110 ? -10.608 29.182 -22.475 1.00 94.94 110 ARG A N 1
ATOM 816 C CA . ARG A 1 110 ? -11.712 29.650 -23.331 1.00 94.94 110 ARG A CA 1
ATOM 817 C C . ARG A 1 110 ? -13.061 29.003 -23.001 1.00 94.94 110 ARG A C 1
ATOM 819 O O . ARG A 1 110 ? -14.099 29.606 -23.260 1.00 94.94 110 ARG A O 1
ATOM 826 N N . ARG A 1 111 ? -13.061 27.750 -22.538 1.00 95.19 111 ARG A N 1
ATOM 827 C CA . ARG A 1 111 ? -14.285 26.969 -22.281 1.00 95.19 111 ARG A CA 1
ATOM 828 C C . ARG A 1 111 ? -14.708 26.999 -20.816 1.00 95.19 111 ARG A C 1
ATOM 830 O O . ARG A 1 111 ? -15.768 26.463 -20.500 1.00 95.19 111 ARG A O 1
ATOM 837 N N . ASP A 1 112 ? -13.895 27.587 -19.948 1.00 95.38 112 ASP A N 1
ATOM 838 C CA . ASP A 1 112 ? -14.164 27.628 -18.523 1.00 95.38 112 ASP A CA 1
ATOM 839 C C . ASP A 1 112 ? -15.371 28.525 -18.218 1.00 95.38 112 ASP A C 1
ATOM 841 O O . ASP A 1 112 ? -15.369 29.733 -18.464 1.00 95.38 112 ASP A O 1
ATOM 845 N N . ALA A 1 113 ? -16.429 27.918 -17.679 1.00 95.31 113 ALA A N 1
ATOM 846 C CA . ALA A 1 113 ? -17.643 28.631 -17.311 1.00 95.31 113 ALA A CA 1
ATOM 847 C C . ALA A 1 113 ? -17.408 29.615 -16.153 1.00 95.31 113 ALA A C 1
ATOM 849 O O . ALA A 1 113 ? -18.155 30.592 -16.030 1.00 95.31 113 ALA A O 1
ATOM 850 N N . ASP A 1 114 ? -16.367 29.406 -15.340 1.00 95.56 114 ASP A N 1
ATOM 851 C CA . ASP A 1 114 ? -16.040 30.310 -14.242 1.00 95.56 114 ASP A CA 1
ATOM 852 C C . ASP A 1 114 ? -15.468 31.645 -14.727 1.00 95.56 114 ASP A C 1
ATOM 854 O O . ASP A 1 114 ? -15.641 32.672 -14.067 1.00 95.56 114 ASP A O 1
ATOM 858 N N . LEU A 1 115 ? -14.885 31.658 -15.928 1.00 97.06 115 LEU A N 1
ATOM 859 C CA . LEU A 1 115 ? -14.322 32.842 -16.576 1.00 97.06 115 LEU A CA 1
ATOM 860 C C . LEU A 1 115 ? -15.293 33.514 -17.558 1.00 97.06 115 LEU A C 1
ATOM 862 O O . LEU A 1 115 ? -14.926 34.502 -18.195 1.00 97.06 115 LEU A O 1
ATOM 866 N N . ALA A 1 116 ? -16.543 33.044 -17.658 1.00 95.88 116 ALA A N 1
ATOM 867 C CA . ALA A 1 116 ? -17.514 33.533 -18.640 1.00 95.88 116 ALA A CA 1
ATOM 868 C C . ALA A 1 116 ? -17.742 35.056 -18.580 1.00 95.88 116 ALA A C 1
ATOM 870 O O . ALA A 1 116 ? -17.939 35.694 -19.615 1.00 95.88 116 ALA A O 1
ATOM 871 N N . SER A 1 117 ? -17.661 35.657 -17.386 1.00 95.88 117 SER A N 1
ATOM 872 C CA . SER A 1 117 ? -17.776 37.110 -17.186 1.00 95.88 117 SER A CA 1
ATOM 873 C C . SER A 1 117 ? -16.631 37.913 -17.821 1.00 95.88 117 SER A C 1
ATOM 875 O O . SER A 1 117 ? -16.769 39.117 -18.027 1.00 95.88 117 SER A O 1
ATOM 877 N N . LEU A 1 118 ? -15.514 37.263 -18.159 1.00 95.94 118 LEU A N 1
ATOM 878 C CA . LEU A 1 118 ? -14.323 37.878 -18.745 1.00 95.94 118 LEU A CA 1
ATOM 879 C C . LEU A 1 118 ? -14.290 37.787 -20.281 1.00 95.94 118 LEU A C 1
ATOM 881 O O . LEU A 1 118 ? -13.549 38.538 -20.916 1.00 95.94 118 LEU A O 1
ATOM 885 N N . HIS A 1 119 ? -15.087 36.902 -20.892 1.00 94.25 119 HIS A N 1
ATOM 886 C CA . HIS A 1 119 ? -14.976 36.532 -22.313 1.00 94.25 119 HIS A CA 1
ATOM 887 C C . HIS A 1 119 ? -15.177 37.696 -23.293 1.00 94.25 119 HIS A C 1
ATOM 889 O O . HIS A 1 119 ? -14.571 37.706 -24.363 1.00 94.25 119 HIS A O 1
ATOM 895 N N . SER A 1 120 ? -16.011 38.680 -22.949 1.00 90.56 120 SER A N 1
ATOM 896 C CA . SER A 1 120 ? -16.289 39.837 -23.810 1.00 90.56 120 SER A CA 1
ATOM 897 C C . SER A 1 120 ? -15.193 40.908 -23.776 1.00 90.56 120 SER A C 1
ATOM 899 O O . SER A 1 120 ? -15.257 41.871 -24.538 1.00 90.56 120 SER A O 1
ATOM 901 N N . SER A 1 121 ? -14.199 40.780 -22.892 1.00 92.31 121 SER A N 1
ATOM 902 C CA . SER A 1 121 ? -13.120 41.757 -22.755 1.00 92.31 121 SER A CA 1
ATOM 903 C C . SER A 1 121 ? -12.010 41.524 -23.787 1.00 92.31 121 SER A C 1
ATOM 905 O O . SER A 1 121 ? -11.506 40.403 -23.902 1.00 92.31 121 SER A O 1
ATOM 907 N N . PRO A 1 122 ? -11.504 42.573 -24.464 1.00 90.44 122 PRO A N 1
ATOM 908 C CA . PRO A 1 122 ? -10.328 42.462 -25.331 1.00 90.44 122 PRO A CA 1
ATOM 909 C C . PRO A 1 122 ? -9.084 41.912 -24.613 1.00 90.44 122 PRO A C 1
ATOM 911 O O . PRO A 1 122 ? -8.254 41.241 -25.227 1.00 90.44 122 PRO A O 1
ATOM 914 N N . ALA A 1 123 ? -8.963 42.148 -23.300 1.00 90.50 123 ALA A N 1
ATOM 915 C CA . ALA A 1 123 ? -7.861 41.626 -22.492 1.00 90.50 123 ALA A CA 1
ATOM 916 C C . ALA A 1 123 ? -7.849 40.089 -22.431 1.00 90.50 123 ALA A C 1
ATOM 918 O O . ALA A 1 123 ? -6.778 39.492 -22.321 1.00 90.50 123 ALA A O 1
ATOM 919 N N . PHE A 1 124 ? -9.016 39.450 -22.546 1.00 94.12 124 PHE A N 1
ATOM 920 C CA . PHE A 1 124 ? -9.142 37.995 -22.540 1.00 94.12 124 PHE A CA 1
ATOM 921 C C . PHE A 1 124 ? -8.524 37.368 -23.793 1.00 94.12 124 PHE A C 1
ATOM 923 O O . PHE A 1 124 ? -7.771 36.403 -23.693 1.00 94.12 124 PHE A O 1
ATOM 930 N N . ALA A 1 125 ? -8.732 37.973 -24.967 1.00 91.94 125 ALA A N 1
ATOM 931 C CA . ALA A 1 125 ? -8.107 37.517 -26.210 1.00 91.94 125 ALA A CA 1
ATOM 932 C C . ALA A 1 125 ? -6.567 37.572 -26.148 1.00 91.94 125 ALA A C 1
ATOM 934 O O . ALA A 1 125 ? -5.892 36.670 -26.645 1.00 91.94 125 ALA A O 1
ATOM 935 N N . ALA A 1 126 ? -6.004 38.594 -25.493 1.00 90.44 126 ALA A N 1
ATOM 936 C CA . ALA A 1 126 ? -4.558 38.711 -25.300 1.00 90.44 126 ALA A CA 1
ATOM 937 C C . ALA A 1 126 ? -3.996 37.613 -24.380 1.00 90.44 126 ALA A C 1
ATOM 939 O O . ALA A 1 126 ? -2.951 37.040 -24.686 1.00 90.44 126 ALA A O 1
ATOM 940 N N . VAL A 1 127 ? -4.702 37.287 -23.291 1.00 92.69 127 VAL A N 1
ATOM 941 C CA . VAL A 1 127 ? -4.348 36.170 -22.399 1.00 92.69 127 VAL A CA 1
ATOM 942 C C . VAL A 1 127 ? -4.387 34.842 -23.149 1.00 92.69 127 VAL A C 1
ATOM 944 O O . VAL A 1 127 ? -3.435 34.073 -23.056 1.00 92.69 127 VAL A O 1
ATOM 947 N N . LEU A 1 128 ? -5.447 34.579 -23.922 1.00 93.19 128 LEU A N 1
ATOM 948 C CA . LEU A 1 128 ? -5.568 33.339 -24.695 1.00 93.19 128 LEU A CA 1
ATOM 949 C C . LEU A 1 128 ? -4.389 33.150 -25.647 1.00 93.19 128 LEU A C 1
ATOM 951 O O . LEU A 1 128 ? -3.829 32.062 -25.690 1.00 93.19 128 LEU A O 1
ATOM 955 N N . LYS A 1 129 ? -3.969 34.216 -26.339 1.00 89.88 129 LYS A N 1
ATOM 956 C CA . LYS A 1 129 ? -2.798 34.184 -27.223 1.00 89.88 129 LYS A CA 1
ATOM 957 C C . LYS A 1 129 ? -1.505 33.843 -26.471 1.00 89.88 129 LYS A C 1
ATOM 959 O O . LYS A 1 129 ? -0.667 33.119 -26.987 1.00 89.88 129 LYS A O 1
ATOM 964 N N . GLN A 1 130 ? -1.328 34.352 -25.251 1.00 86.06 130 GLN A N 1
ATOM 965 C CA . GLN A 1 130 ? -0.161 34.030 -24.415 1.00 86.06 130 GLN A CA 1
ATOM 966 C C . GLN A 1 130 ? -0.221 32.614 -23.820 1.00 86.06 130 GLN A C 1
ATOM 968 O O . GLN A 1 130 ? 0.814 32.031 -23.506 1.00 86.06 130 GLN A O 1
ATOM 973 N N . ALA A 1 131 ? -1.426 32.070 -23.650 1.00 87.00 131 ALA A N 1
ATOM 974 C CA . ALA A 1 131 ? -1.667 30.723 -23.147 1.00 87.00 131 ALA A CA 1
ATOM 975 C C . ALA A 1 131 ? -1.630 29.645 -24.243 1.00 87.00 131 ALA A C 1
ATOM 977 O O . ALA A 1 131 ? -1.834 28.467 -23.937 1.00 87.00 131 ALA A O 1
ATOM 978 N N . GLU A 1 132 ? -1.412 30.022 -25.507 1.00 86.19 132 GLU A N 1
ATOM 979 C CA . GLU A 1 132 ? -1.208 29.064 -26.591 1.00 86.19 132 GLU A CA 1
ATOM 980 C C . GLU A 1 132 ? 0.024 28.189 -26.294 1.00 86.19 132 GLU A C 1
ATOM 982 O O . GLU A 1 132 ? 1.016 28.680 -25.747 1.00 86.19 132 GLU A O 1
ATOM 987 N N . PRO A 1 133 ? -0.014 26.885 -26.619 1.00 73.25 133 PRO A N 1
ATOM 988 C CA . PRO A 1 133 ? 1.148 26.022 -26.457 1.00 73.25 133 PRO A CA 1
ATOM 989 C C . PRO A 1 133 ? 2.311 26.535 -27.316 1.00 73.25 133 PRO A C 1
ATOM 991 O O . PRO A 1 133 ? 2.220 26.553 -28.544 1.00 73.25 133 PRO A O 1
ATOM 994 N N . THR A 1 134 ? 3.419 26.936 -26.693 1.00 64.31 134 THR A N 1
ATOM 995 C CA . THR A 1 134 ? 4.628 27.330 -27.429 1.00 64.31 134 THR A CA 1
ATOM 996 C C . THR A 1 134 ? 5.498 26.094 -27.693 1.00 64.31 134 THR A C 1
ATOM 998 O O . THR A 1 134 ? 5.840 25.402 -26.738 1.00 64.31 134 THR A O 1
ATOM 1001 N N . PRO A 1 135 ? 5.948 25.827 -28.935 1.00 53.31 135 PRO A N 1
ATOM 1002 C CA . PRO A 1 135 ? 6.845 24.701 -29.243 1.00 53.31 135 PRO A CA 1
ATOM 1003 C C . PRO A 1 135 ? 8.310 24.862 -28.780 1.00 53.31 135 PRO A C 1
ATOM 1005 O O . PRO A 1 135 ? 9.155 24.065 -29.177 1.00 53.31 135 PRO A O 1
ATOM 1008 N N . SER A 1 136 ? 8.657 25.921 -28.039 1.00 51.34 136 SER A N 1
ATOM 1009 C CA . SER A 1 136 ? 10.058 26.317 -27.823 1.00 51.34 136 SER A CA 1
ATOM 1010 C C . SER A 1 136 ? 10.744 25.509 -26.720 1.00 51.34 136 SER A C 1
ATOM 1012 O O . SER A 1 136 ? 10.221 25.406 -25.613 1.00 51.34 136 SER A O 1
ATOM 1014 N N . ALA A 1 137 ? 11.959 25.029 -27.007 1.00 50.12 137 ALA A N 1
ATOM 1015 C CA . ALA A 1 137 ? 12.867 24.410 -26.040 1.00 50.12 137 ALA A CA 1
ATOM 1016 C C . ALA A 1 137 ? 13.406 25.396 -24.977 1.00 50.12 137 ALA A C 1
ATOM 1018 O O . ALA A 1 137 ? 13.916 24.950 -23.956 1.00 50.12 137 ALA A O 1
ATOM 1019 N N . ASP A 1 138 ? 13.253 26.709 -25.198 1.00 45.09 138 ASP A N 1
ATOM 1020 C CA . ASP A 1 138 ? 13.748 27.781 -24.317 1.00 45.09 138 ASP A CA 1
ATOM 1021 C C . ASP A 1 138 ? 12.662 28.363 -23.387 1.00 45.09 138 ASP A C 1
ATOM 1023 O O . ASP A 1 138 ? 12.855 29.413 -22.769 1.00 45.09 138 ASP A O 1
ATOM 1027 N N . ALA A 1 139 ? 11.479 27.740 -23.309 1.00 50.66 139 ALA A N 1
ATOM 1028 C CA . ALA A 1 139 ? 10.450 28.171 -22.365 1.00 50.66 139 ALA A CA 1
ATOM 1029 C C . ALA A 1 139 ? 10.936 27.951 -20.914 1.00 50.66 139 ALA A C 1
ATOM 1031 O O . ALA A 1 139 ? 11.504 26.897 -20.625 1.00 50.66 139 ALA A O 1
ATOM 1032 N N . PRO A 1 140 ? 10.722 28.908 -19.989 1.00 51.53 140 PRO A N 1
ATOM 1033 C CA . PRO A 1 140 ? 11.083 28.705 -18.592 1.00 51.53 140 PRO A CA 1
ATOM 1034 C C . PRO A 1 140 ? 10.353 27.477 -18.040 1.00 51.53 140 PRO A C 1
ATOM 1036 O O . PRO A 1 140 ? 9.136 27.371 -18.188 1.00 51.53 140 PRO A O 1
ATOM 1039 N N . HIS A 1 141 ? 11.103 26.561 -17.420 1.00 57.66 141 HIS A N 1
ATOM 1040 C CA . HIS A 1 141 ? 10.551 25.347 -16.823 1.00 57.66 141 HIS A CA 1
ATOM 1041 C C . HIS A 1 141 ? 9.561 25.710 -15.714 1.00 57.66 141 HIS A C 1
ATOM 1043 O O . HIS A 1 141 ? 9.925 26.363 -14.732 1.00 57.66 141 HIS A O 1
ATOM 1049 N N . GLY A 1 142 ? 8.308 25.288 -15.876 1.00 62.84 142 GLY A N 1
ATOM 1050 C CA . GLY A 1 142 ? 7.306 25.373 -14.829 1.00 62.84 142 GLY A CA 1
ATOM 1051 C C . GLY A 1 142 ? 7.644 24.447 -13.663 1.00 62.84 142 GLY A C 1
ATOM 1052 O O . GLY A 1 142 ? 8.418 23.500 -13.790 1.00 62.84 142 GLY A O 1
ATOM 1053 N N . LEU A 1 143 ? 7.005 24.682 -12.515 1.00 70.88 143 LEU A N 1
ATOM 1054 C CA . LEU A 1 143 ? 7.176 23.879 -11.296 1.00 70.88 143 LEU A CA 1
ATOM 1055 C C . LEU A 1 143 ? 6.980 22.361 -11.515 1.00 70.88 143 LEU A C 1
ATOM 1057 O O . LEU A 1 143 ? 7.518 21.545 -10.767 1.00 70.88 143 LEU A O 1
ATOM 1061 N N . TYR A 1 144 ? 6.200 21.993 -12.533 1.00 76.50 144 TYR A N 1
ATOM 1062 C CA . TYR A 1 144 ? 5.845 20.616 -12.876 1.00 76.50 144 TYR A CA 1
ATOM 1063 C C . TYR A 1 144 ? 6.540 20.093 -14.143 1.00 76.50 144 TYR A C 1
ATOM 1065 O O . TYR A 1 144 ? 6.251 18.973 -14.569 1.00 76.50 144 TYR A O 1
ATOM 1073 N N . ASP A 1 145 ? 7.475 20.856 -14.715 1.00 78.12 145 ASP A N 1
ATOM 1074 C CA . ASP A 1 145 ? 8.186 20.478 -15.934 1.00 78.12 145 ASP A CA 1
ATOM 1075 C C . ASP A 1 145 ? 9.510 19.784 -15.595 1.00 78.12 145 ASP A C 1
ATOM 1077 O O . ASP A 1 145 ? 10.447 20.393 -15.084 1.00 78.12 145 ASP A O 1
ATOM 1081 N N . ALA A 1 146 ? 9.608 18.494 -15.921 1.00 84.69 146 ALA A N 1
ATOM 1082 C CA . ALA A 1 146 ? 10.858 17.740 -15.874 1.00 84.69 146 ALA A CA 1
ATOM 1083 C C . ALA A 1 146 ? 11.455 17.621 -17.281 1.00 84.69 146 ALA A C 1
ATOM 1085 O O . ALA A 1 146 ? 10.778 17.164 -18.204 1.00 84.69 146 ALA A O 1
ATOM 1086 N N . THR A 1 147 ? 12.741 17.935 -17.435 1.00 88.44 147 THR A N 1
ATOM 1087 C CA . THR A 1 147 ? 13.478 17.691 -18.682 1.00 88.44 147 THR A CA 1
ATOM 1088 C C . THR A 1 147 ? 14.004 16.256 -18.707 1.00 88.44 147 THR A C 1
ATOM 1090 O O . THR A 1 147 ? 14.855 15.909 -17.882 1.00 88.44 147 THR A O 1
ATOM 1093 N N . PRO A 1 148 ? 13.558 15.399 -19.645 1.00 89.81 148 PRO A N 1
ATOM 1094 C CA . PRO A 1 148 ? 14.024 14.021 -19.708 1.00 89.81 148 PRO A CA 1
ATOM 1095 C C . PRO A 1 148 ? 15.541 13.936 -19.900 1.00 89.81 148 PRO A C 1
ATOM 1097 O O . PRO A 1 148 ? 16.095 14.537 -20.818 1.00 89.81 148 PRO A O 1
ATOM 1100 N N . THR A 1 149 ? 16.223 13.149 -19.068 1.00 91.38 149 THR A N 1
ATOM 1101 C CA . THR A 1 149 ? 17.674 12.930 -19.207 1.00 91.38 149 THR A CA 1
ATOM 1102 C C . THR A 1 149 ? 17.971 11.659 -20.008 1.00 91.38 149 THR A C 1
ATOM 1104 O O . THR A 1 149 ? 17.360 10.621 -19.732 1.00 91.38 149 THR A O 1
ATOM 1107 N N . PRO A 1 150 ? 18.902 11.682 -20.981 1.00 92.12 150 PRO A N 1
ATOM 1108 C CA . PRO A 1 150 ? 19.287 10.484 -21.718 1.00 92.12 150 PRO A CA 1
ATOM 1109 C C . PRO A 1 150 ? 19.909 9.405 -20.825 1.00 92.12 150 PRO A C 1
ATOM 1111 O O . PRO A 1 150 ? 20.792 9.688 -20.019 1.00 92.12 150 PRO A O 1
ATOM 1114 N N . VAL A 1 151 ? 19.508 8.150 -21.028 1.00 92.44 151 VAL A N 1
ATOM 1115 C CA . VAL A 1 151 ? 20.094 6.967 -20.382 1.00 92.44 151 VAL A CA 1
ATOM 1116 C C . VAL A 1 151 ? 20.544 5.983 -21.455 1.00 92.44 151 VAL A C 1
ATOM 1118 O O . VAL A 1 151 ? 19.792 5.659 -22.377 1.00 92.44 151 VAL A O 1
ATOM 1121 N N . ARG A 1 152 ? 21.790 5.510 -21.339 1.00 90.62 152 ARG A N 1
ATOM 1122 C CA . ARG A 1 152 ? 22.345 4.438 -22.177 1.00 90.62 152 ARG A CA 1
ATOM 1123 C C . ARG A 1 152 ? 22.146 3.080 -21.488 1.00 90.62 152 ARG A C 1
ATOM 1125 O O . ARG A 1 152 ? 22.268 3.026 -20.261 1.00 90.62 152 ARG A O 1
ATOM 1132 N N . PRO A 1 153 ? 21.903 1.981 -22.224 1.00 89.81 153 PRO A N 1
ATOM 1133 C CA . PRO A 1 153 ? 21.895 0.633 -21.663 1.00 89.81 153 PRO A CA 1
ATOM 1134 C C . PRO A 1 153 ? 23.193 0.333 -20.914 1.00 89.81 153 PRO A C 1
ATOM 1136 O O . PRO A 1 153 ? 24.278 0.653 -21.395 1.00 89.81 153 PRO A O 1
ATOM 1139 N N . GLY A 1 154 ? 23.080 -0.244 -19.717 1.00 89.44 154 GLY A N 1
ATOM 1140 C CA . GLY A 1 154 ? 24.228 -0.507 -18.839 1.00 89.44 154 GLY A CA 1
ATOM 1141 C C . GLY A 1 154 ? 24.847 0.745 -18.201 1.00 89.44 154 GLY A C 1
ATOM 1142 O O . GLY A 1 154 ? 25.826 0.639 -17.464 1.00 89.44 154 GLY A O 1
ATOM 1143 N N . GLY A 1 155 ? 24.319 1.934 -18.507 1.00 93.00 155 GLY A N 1
ATOM 1144 C CA . GLY A 1 155 ? 24.869 3.218 -18.095 1.00 93.00 155 GLY A CA 1
ATOM 1145 C C . GLY A 1 155 ? 24.334 3.726 -16.757 1.00 93.00 155 GLY A C 1
ATOM 1146 O O . GLY A 1 155 ? 23.885 2.973 -15.892 1.00 93.00 155 GLY A O 1
ATOM 1147 N N . ILE A 1 156 ? 24.396 5.048 -16.597 1.00 95.94 156 ILE A N 1
ATOM 1148 C CA . ILE A 1 156 ? 23.917 5.759 -15.410 1.00 95.94 156 ILE A CA 1
ATOM 1149 C C . ILE A 1 156 ? 22.668 6.564 -15.771 1.00 95.94 156 ILE A C 1
ATOM 1151 O O . ILE A 1 156 ? 22.666 7.298 -16.757 1.00 95.94 156 ILE A O 1
ATOM 1155 N N . ALA A 1 157 ? 21.637 6.444 -14.941 1.00 96.88 157 ALA A N 1
ATOM 1156 C CA . ALA A 1 157 ? 20.463 7.301 -14.931 1.00 96.88 157 ALA A CA 1
ATOM 1157 C C . ALA A 1 157 ? 20.615 8.341 -13.810 1.00 96.88 157 ALA A C 1
ATOM 1159 O O . ALA A 1 157 ? 20.369 8.052 -12.638 1.00 96.88 157 ALA A O 1
ATOM 1160 N N . TRP A 1 158 ? 21.094 9.535 -14.165 1.00 96.44 158 TRP A N 1
ATOM 1161 C CA . TRP A 1 158 ? 21.346 10.620 -13.214 1.00 96.44 158 TRP A CA 1
ATOM 1162 C C . TRP A 1 158 ? 20.046 11.298 -12.795 1.00 96.44 158 TRP A C 1
ATOM 1164 O O . TRP A 1 158 ? 19.372 11.878 -13.636 1.00 96.44 158 TRP A O 1
ATOM 1174 N N . VAL A 1 159 ? 19.702 11.259 -11.511 1.00 96.25 159 VAL A N 1
ATOM 1175 C CA . VAL A 1 159 ? 18.592 12.032 -10.935 1.00 96.25 159 VAL A CA 1
ATOM 1176 C C . VAL A 1 159 ? 19.110 13.413 -10.539 1.00 96.25 159 VAL A C 1
ATOM 1178 O O . VAL A 1 159 ? 20.054 13.510 -9.758 1.00 96.25 159 VAL A O 1
ATOM 1181 N N . SER A 1 160 ? 18.485 14.469 -11.050 1.00 93.19 160 SER A N 1
ATOM 1182 C CA . SER A 1 160 ? 18.820 15.873 -10.785 1.00 93.19 160 SER A CA 1
ATOM 1183 C C . SER A 1 160 ? 17.548 16.699 -10.602 1.00 93.19 160 SER A C 1
ATOM 1185 O O . SER A 1 160 ? 16.442 16.239 -10.893 1.00 93.19 160 SER A O 1
ATOM 1187 N N . SER A 1 161 ? 17.690 17.948 -10.161 1.00 89.56 161 SER A N 1
ATOM 1188 C CA . SER A 1 161 ? 16.568 18.891 -10.089 1.00 89.56 161 SER A CA 1
ATOM 1189 C C . SER A 1 161 ? 15.965 19.208 -11.463 1.00 89.56 161 SER A C 1
ATOM 1191 O O . SER A 1 161 ? 14.785 19.518 -11.558 1.00 89.56 161 SER A O 1
ATOM 1193 N N . THR A 1 162 ? 16.740 19.075 -12.544 1.00 88.81 162 THR A N 1
ATOM 1194 C CA . THR A 1 162 ? 16.284 19.366 -13.914 1.00 88.81 162 THR A CA 1
ATOM 1195 C C . THR A 1 162 ? 15.360 18.301 -14.494 1.00 88.81 162 THR A C 1
ATOM 1197 O O . THR A 1 162 ? 14.536 18.609 -15.353 1.00 88.81 162 THR A O 1
ATOM 1200 N N . ASN A 1 163 ? 15.489 17.049 -14.053 1.00 93.12 163 ASN A N 1
ATOM 1201 C CA . ASN A 1 163 ? 14.693 15.933 -14.561 1.00 93.12 163 ASN A CA 1
ATOM 1202 C C . ASN A 1 163 ? 13.700 15.379 -13.545 1.00 93.12 163 ASN A C 1
ATOM 1204 O O . ASN A 1 163 ? 13.088 14.343 -13.811 1.00 93.12 163 ASN A O 1
ATOM 1208 N N . THR A 1 164 ? 13.562 16.044 -12.399 1.00 94.00 164 THR A N 1
ATOM 1209 C CA . THR A 1 164 ? 12.750 15.590 -11.277 1.00 94.00 164 THR A CA 1
ATOM 1210 C C . THR A 1 164 ? 11.768 16.666 -10.857 1.00 94.00 164 THR A C 1
ATOM 1212 O O . THR A 1 164 ? 12.141 17.819 -10.691 1.00 94.00 164 THR A O 1
ATOM 1215 N N . VAL A 1 165 ? 10.526 16.258 -10.613 1.00 92.88 165 VAL A N 1
ATOM 1216 C CA . VAL A 1 165 ? 9.477 17.093 -10.012 1.00 92.88 165 VAL A CA 1
ATOM 1217 C C . VAL A 1 165 ? 8.927 16.419 -8.756 1.00 92.88 165 VAL A C 1
ATOM 1219 O O . VAL A 1 165 ? 9.039 15.201 -8.599 1.00 92.88 165 VAL A O 1
ATOM 1222 N N . TRP A 1 166 ? 8.323 17.193 -7.855 1.00 92.62 166 TRP A N 1
ATOM 1223 C CA . TRP A 1 166 ? 7.550 16.654 -6.736 1.00 92.62 166 TRP A CA 1
ATOM 1224 C C . TRP A 1 166 ? 6.074 16.581 -7.129 1.00 92.62 166 TRP A C 1
ATOM 1226 O O . TRP A 1 166 ? 5.426 17.600 -7.368 1.00 92.62 166 TRP A O 1
ATOM 1236 N N . ASP A 1 167 ? 5.547 15.365 -7.211 1.00 89.69 167 ASP A N 1
ATOM 1237 C CA . ASP A 1 167 ? 4.139 15.101 -7.474 1.00 89.69 167 ASP A CA 1
ATOM 1238 C C . ASP A 1 167 ? 3.380 15.168 -6.144 1.00 89.69 167 ASP A C 1
ATOM 1240 O O . ASP A 1 167 ? 3.398 14.225 -5.347 1.00 89.69 167 ASP A O 1
ATOM 1244 N N . PHE A 1 168 ? 2.738 16.309 -5.889 1.00 87.81 168 PHE A N 1
ATOM 1245 C CA . PHE A 1 168 ? 1.990 16.543 -4.654 1.00 87.81 168 PHE A CA 1
ATOM 1246 C C . PHE A 1 168 ? 0.778 15.620 -4.488 1.00 87.81 168 PHE A C 1
ATOM 1248 O O . PHE A 1 168 ? 0.348 15.389 -3.358 1.00 87.81 168 PHE A O 1
ATOM 1255 N N . ASP A 1 169 ? 0.232 15.077 -5.575 1.00 82.94 169 ASP A N 1
ATOM 1256 C CA . ASP A 1 169 ? -0.928 14.188 -5.514 1.00 82.94 169 ASP A CA 1
ATOM 1257 C C . ASP A 1 169 ? -0.509 12.767 -5.150 1.00 82.94 169 ASP A C 1
ATOM 1259 O O . ASP A 1 169 ? -1.183 12.089 -4.372 1.00 82.94 169 ASP A O 1
ATOM 1263 N N . ALA A 1 170 ? 0.640 12.330 -5.665 1.00 83.94 170 ALA A N 1
ATOM 1264 C CA . ALA A 1 170 ? 1.241 11.054 -5.303 1.00 83.94 170 ALA A CA 1
ATOM 1265 C C . ALA A 1 170 ? 2.060 11.107 -4.000 1.00 83.94 170 ALA A C 1
ATOM 1267 O O . ALA A 1 170 ? 2.365 10.047 -3.449 1.00 83.94 170 ALA A O 1
ATOM 1268 N N . ALA A 1 171 ? 2.441 12.304 -3.536 1.00 89.56 171 ALA A N 1
ATOM 1269 C CA . ALA A 1 171 ? 3.454 12.528 -2.502 1.00 89.56 171 ALA A CA 1
ATOM 1270 C C . ALA A 1 171 ? 4.761 11.759 -2.796 1.00 89.56 171 ALA A C 1
ATOM 1272 O O . ALA A 1 171 ? 5.335 11.090 -1.926 1.00 89.56 171 ALA A O 1
ATOM 1273 N N . LEU A 1 172 ? 5.197 11.821 -4.058 1.00 92.12 172 LEU A N 1
ATOM 1274 C CA . LEU A 1 172 ? 6.380 11.142 -4.584 1.00 92.12 172 LEU A CA 1
ATOM 1275 C C . LEU A 1 172 ? 7.152 12.066 -5.526 1.00 92.12 172 LEU A C 1
ATOM 1277 O O . LEU A 1 172 ? 6.581 12.918 -6.202 1.00 92.12 172 LEU A O 1
ATOM 1281 N N . PHE A 1 173 ? 8.458 11.852 -5.626 1.00 94.88 173 PHE A N 1
ATOM 1282 C CA . PHE A 1 173 ? 9.247 12.426 -6.707 1.00 94.88 173 PHE A CA 1
ATOM 1283 C C . PHE A 1 173 ? 8.913 11.724 -8.019 1.00 94.88 173 PHE A C 1
ATOM 1285 O O . PHE A 1 173 ? 8.625 10.528 -8.035 1.00 94.88 173 PHE A O 1
ATOM 1292 N N . ARG A 1 174 ? 9.000 12.440 -9.134 1.00 95.12 174 ARG A N 1
ATOM 1293 C CA . ARG A 1 174 ? 8.897 11.877 -10.477 1.00 95.12 174 ARG A CA 1
ATOM 1294 C C . ARG A 1 174 ? 10.118 12.295 -11.272 1.00 95.12 174 ARG A C 1
ATOM 1296 O O . ARG A 1 174 ? 10.248 13.474 -11.583 1.00 95.12 174 ARG A O 1
ATOM 1303 N N . SER A 1 175 ? 10.969 11.332 -11.616 1.00 95.62 175 SER A N 1
ATOM 1304 C CA . SER A 1 175 ? 12.133 11.566 -12.473 1.00 95.62 175 SER A CA 1
ATOM 1305 C C . SER A 1 175 ? 11.907 10.980 -13.862 1.00 95.62 175 SER A C 1
ATOM 1307 O O . SER A 1 175 ? 11.400 9.860 -14.000 1.00 95.62 175 SER A O 1
ATOM 1309 N N . VAL A 1 176 ? 12.274 11.736 -14.896 1.00 94.69 176 VAL A N 1
ATOM 1310 C CA . VAL A 1 176 ? 12.007 11.371 -16.291 1.00 94.69 176 VAL A CA 1
ATOM 1311 C C . VAL A 1 176 ? 13.308 11.138 -17.055 1.00 94.69 176 VAL A C 1
ATOM 1313 O O . VAL A 1 176 ? 14.215 11.968 -17.074 1.00 94.69 176 VAL A O 1
ATOM 1316 N N . PHE A 1 177 ? 13.372 9.999 -17.734 1.00 94.50 177 PHE A N 1
ATOM 1317 C CA . PHE A 1 177 ? 14.496 9.571 -18.554 1.00 94.50 177 PHE A CA 1
ATOM 1318 C C . PHE A 1 177 ? 14.065 9.311 -19.995 1.00 94.50 177 PHE A C 1
ATOM 1320 O O . PHE A 1 177 ? 12.920 8.950 -20.261 1.00 94.50 177 PHE A O 1
ATOM 1327 N N . VAL A 1 178 ? 14.995 9.420 -20.936 1.00 91.62 178 VAL A N 1
ATOM 1328 C CA . VAL A 1 178 ? 14.795 8.972 -22.317 1.00 91.62 178 VAL A CA 1
ATOM 1329 C C . VAL A 1 178 ? 15.880 7.965 -22.674 1.00 91.62 178 VAL A C 1
ATOM 1331 O O . VAL A 1 178 ? 17.063 8.210 -22.452 1.00 91.62 178 VAL A O 1
ATOM 1334 N N . LEU A 1 179 ? 15.500 6.804 -23.204 1.00 86.75 179 LEU A N 1
ATOM 1335 C CA . LEU A 1 179 ? 16.489 5.852 -23.710 1.00 86.75 179 LEU A CA 1
ATOM 1336 C C . LEU A 1 179 ? 17.107 6.430 -24.983 1.00 86.75 179 LEU A C 1
ATOM 1338 O O . LEU A 1 179 ? 16.388 6.766 -25.922 1.00 86.75 179 LEU A O 1
ATOM 1342 N N . SER A 1 180 ? 18.430 6.596 -24.993 1.00 78.25 180 SER A N 1
ATOM 1343 C CA . SER A 1 180 ? 19.136 7.248 -26.102 1.00 78.25 180 SER A CA 1
ATOM 1344 C C . SER A 1 180 ? 18.956 6.456 -27.406 1.00 78.25 180 SER A C 1
ATOM 1346 O O . SER A 1 180 ? 19.164 5.245 -27.411 1.00 78.25 180 SER A O 1
ATOM 1348 N N . ALA A 1 181 ? 18.585 7.129 -28.503 1.00 62.38 181 ALA A N 1
ATOM 1349 C CA . ALA A 1 181 ? 18.306 6.506 -29.805 1.00 62.38 181 ALA A CA 1
ATOM 1350 C C . ALA A 1 181 ? 19.518 5.776 -30.419 1.00 62.38 181 ALA A C 1
ATOM 1352 O O . ALA A 1 181 ? 19.340 4.799 -31.141 1.00 62.38 181 ALA A O 1
ATOM 1353 N N . ASP A 1 182 ? 20.734 6.193 -30.060 1.00 61.31 182 ASP A N 1
ATOM 1354 C CA . ASP A 1 182 ? 21.992 5.570 -30.497 1.00 61.31 182 ASP A CA 1
ATOM 1355 C C . ASP A 1 182 ? 22.358 4.326 -29.674 1.00 61.31 182 ASP A C 1
ATOM 1357 O O . ASP A 1 182 ? 23.438 3.758 -29.827 1.00 61.31 182 ASP A O 1
ATOM 1361 N N . SER A 1 183 ? 21.485 3.911 -28.755 1.00 55.56 183 SER A N 1
ATOM 1362 C CA . SER A 1 183 ? 21.708 2.745 -27.911 1.00 55.56 183 SER A CA 1
ATOM 1363 C C . SER A 1 183 ? 21.446 1.470 -28.711 1.00 55.56 183 SER A C 1
ATOM 1365 O O . SER A 1 183 ? 20.284 1.191 -29.027 1.00 55.56 183 SER A O 1
ATOM 1367 N N . PRO A 1 184 ? 22.472 0.667 -29.042 1.00 54.25 184 PRO A N 1
ATOM 1368 C CA . PRO A 1 184 ? 22.238 -0.574 -29.757 1.00 54.25 184 PRO A CA 1
ATOM 1369 C C . PRO A 1 184 ? 21.350 -1.499 -28.914 1.00 54.25 184 PRO A C 1
ATOM 1371 O O . PRO A 1 184 ? 21.428 -1.529 -27.682 1.00 54.25 184 PRO A O 1
ATOM 1374 N N . ARG A 1 185 ? 20.499 -2.283 -29.591 1.00 64.44 185 ARG A N 1
ATOM 1375 C CA . ARG A 1 185 ? 19.938 -3.504 -28.992 1.00 64.44 185 ARG A CA 1
ATOM 1376 C C . ARG A 1 185 ? 21.113 -4.346 -28.488 1.00 64.44 185 ARG A C 1
ATOM 1378 O O . ARG A 1 185 ? 22.161 -4.321 -29.131 1.00 64.44 185 ARG A O 1
ATOM 1385 N N . LEU A 1 186 ? 20.937 -5.085 -27.387 1.00 69.50 186 LEU A N 1
ATOM 1386 C CA . LEU A 1 186 ? 21.966 -6.029 -26.934 1.00 69.50 186 LEU A CA 1
ATOM 1387 C C . LEU A 1 186 ? 22.395 -6.895 -28.123 1.00 69.50 186 LEU A C 1
ATOM 1389 O O . LEU A 1 186 ? 21.559 -7.537 -28.765 1.00 69.50 186 LEU A O 1
ATOM 1393 N N . ALA A 1 187 ? 23.681 -6.858 -28.444 1.00 70.56 187 ALA A N 1
ATOM 1394 C CA . ALA A 1 187 ? 24.261 -7.725 -29.445 1.00 70.56 187 ALA A CA 1
ATOM 1395 C C . ALA A 1 187 ? 24.268 -9.163 -28.903 1.00 70.56 187 ALA A C 1
ATOM 1397 O O . ALA A 1 187 ? 24.366 -9.364 -27.690 1.00 70.56 187 ALA A O 1
ATOM 1398 N N . PRO A 1 188 ? 24.251 -10.194 -29.765 1.00 71.25 188 PRO A N 1
ATOM 1399 C CA . PRO A 1 188 ? 24.394 -11.578 -29.312 1.00 71.25 188 PRO A CA 1
ATOM 1400 C C . PRO A 1 188 ? 25.638 -11.809 -28.435 1.00 71.25 188 PRO A C 1
ATOM 1402 O O . PRO A 1 188 ? 25.593 -12.625 -27.520 1.00 71.25 188 PRO A O 1
ATOM 1405 N N . ALA A 1 189 ? 26.720 -11.052 -28.661 1.00 73.94 189 ALA A N 1
ATOM 1406 C CA . ALA A 1 189 ? 27.938 -11.088 -27.848 1.00 73.94 189 ALA A CA 1
ATOM 1407 C C . ALA A 1 189 ? 27.729 -10.607 -26.397 1.00 73.94 189 ALA A C 1
ATOM 1409 O O . ALA A 1 189 ? 28.430 -11.058 -25.493 1.00 73.94 189 ALA A O 1
ATOM 1410 N N . ASP A 1 190 ? 26.731 -9.756 -26.135 1.00 80.00 190 ASP A N 1
ATOM 1411 C CA . ASP A 1 190 ? 26.419 -9.296 -24.777 1.00 80.00 190 ASP A CA 1
ATOM 1412 C C . ASP A 1 190 ? 25.829 -10.420 -23.911 1.00 80.00 190 ASP A C 1
ATOM 1414 O O . ASP A 1 190 ? 25.901 -10.366 -22.682 1.00 80.00 190 ASP A O 1
ATOM 1418 N N . ALA A 1 191 ? 25.303 -11.487 -24.525 1.00 86.38 191 ALA A N 1
ATOM 1419 C CA . ALA A 1 191 ? 24.871 -12.680 -23.800 1.00 86.38 191 ALA A CA 1
ATOM 1420 C C . ALA A 1 191 ? 26.025 -13.326 -23.014 1.00 86.38 191 ALA A C 1
ATOM 1422 O O . ALA A 1 191 ? 25.812 -13.866 -21.924 1.00 86.38 191 ALA A O 1
ATOM 1423 N N . ASP A 1 192 ? 27.256 -13.219 -23.520 1.00 87.12 192 ASP A N 1
ATOM 1424 C CA . ASP A 1 192 ? 28.447 -13.763 -22.870 1.00 87.12 192 ASP A CA 1
ATOM 1425 C C . ASP A 1 192 ? 28.927 -12.898 -21.699 1.00 87.12 192 ASP A C 1
ATOM 1427 O O . ASP A 1 192 ? 29.789 -13.338 -20.934 1.00 87.12 192 ASP A O 1
ATOM 1431 N N . ALA A 1 193 ? 28.348 -11.711 -21.491 1.00 88.88 193 ALA A N 1
ATOM 1432 C CA . ALA A 1 193 ? 28.560 -10.883 -20.304 1.00 88.88 193 ALA A CA 1
ATOM 1433 C C . ALA A 1 193 ? 27.572 -11.205 -19.164 1.00 88.88 193 ALA A C 1
ATOM 1435 O O . ALA A 1 193 ? 27.818 -10.828 -18.020 1.00 88.88 193 ALA A O 1
ATOM 1436 N N . TYR A 1 194 ? 26.494 -11.959 -19.422 1.00 94.62 194 TYR A N 1
ATOM 1437 C CA . TYR A 1 194 ? 25.528 -12.329 -18.384 1.00 94.62 194 TYR A CA 1
ATOM 1438 C C . TYR A 1 194 ? 26.155 -13.249 -17.321 1.00 94.62 194 TYR A C 1
ATOM 1440 O O . TYR A 1 194 ? 26.727 -14.299 -17.637 1.00 94.62 194 TYR A O 1
ATOM 1448 N N . ARG A 1 195 ? 26.050 -12.861 -16.043 1.00 96.38 195 ARG A N 1
ATOM 1449 C CA . ARG A 1 195 ? 26.547 -13.608 -14.863 1.00 96.38 195 ARG A CA 1
ATOM 1450 C C . ARG A 1 195 ? 25.467 -13.781 -13.778 1.00 96.38 195 ARG A C 1
ATOM 1452 O O . ARG A 1 195 ? 25.764 -14.134 -12.633 1.00 96.38 195 ARG A O 1
ATOM 1459 N N . GLY A 1 196 ? 24.205 -13.519 -14.117 1.00 95.69 196 GLY A N 1
ATOM 1460 C CA . GLY A 1 196 ? 23.067 -13.708 -13.219 1.00 95.69 196 GLY A CA 1
ATOM 1461 C C . GLY A 1 196 ? 22.702 -15.185 -12.976 1.00 95.69 196 GLY A C 1
ATOM 1462 O O . GLY A 1 196 ? 23.386 -16.096 -13.449 1.00 95.69 196 GLY A O 1
ATOM 1463 N N . PRO A 1 197 ? 21.639 -15.451 -12.197 1.00 97.56 197 PRO A N 1
ATOM 1464 C CA . PRO A 1 197 ? 21.104 -16.800 -12.012 1.00 97.56 197 PRO A CA 1
ATOM 1465 C C . PRO A 1 197 ? 20.723 -17.450 -13.347 1.00 97.56 197 PRO A C 1
ATOM 1467 O O . PRO A 1 197 ? 20.458 -16.751 -14.316 1.00 97.56 197 PRO A O 1
ATOM 1470 N N . VAL A 1 198 ? 20.650 -18.786 -13.394 1.00 96.94 198 VAL A N 1
ATOM 1471 C CA . VAL A 1 198 ? 20.220 -19.546 -14.593 1.00 96.94 198 VAL A CA 1
ATOM 1472 C C . VAL A 1 198 ? 20.954 -19.139 -15.880 1.00 96.94 198 VAL A C 1
ATOM 1474 O O . VAL A 1 198 ? 20.394 -19.139 -16.976 1.00 96.94 198 VAL A O 1
ATOM 1477 N N . GLN A 1 199 ? 22.245 -18.819 -15.725 1.00 96.50 199 GLN A N 1
ATOM 1478 C CA . GLN A 1 199 ? 23.113 -18.250 -16.756 1.00 96.50 199 GLN A CA 1
ATOM 1479 C C . GLN A 1 199 ? 23.048 -18.971 -18.108 1.00 96.50 199 GLN A C 1
ATOM 1481 O O . GLN A 1 199 ? 22.812 -18.274 -19.096 1.00 96.50 199 GLN A O 1
ATOM 1486 N N . PRO A 1 200 ? 23.177 -20.313 -18.196 1.00 95.81 200 PRO A N 1
ATOM 1487 C CA . PRO A 1 200 ? 23.220 -20.975 -19.498 1.00 95.81 200 PRO A CA 1
ATOM 1488 C C . PRO A 1 200 ? 21.922 -20.790 -20.288 1.00 95.81 200 PRO A C 1
ATOM 1490 O O . PRO A 1 200 ? 21.953 -20.586 -21.500 1.00 95.81 200 PRO A O 1
ATOM 1493 N N . LEU A 1 201 ? 20.786 -20.813 -19.583 1.00 96.12 201 LEU A N 1
ATOM 1494 C CA . LEU A 1 201 ? 19.458 -20.689 -20.170 1.00 96.12 201 LEU A CA 1
ATOM 1495 C C . LEU A 1 201 ? 19.220 -19.275 -20.702 1.00 96.12 201 LEU A C 1
ATOM 1497 O O . LEU A 1 201 ? 18.893 -19.101 -21.875 1.00 96.12 201 LEU A O 1
ATOM 1501 N N . LEU A 1 202 ? 19.416 -18.263 -19.852 1.00 95.19 202 LEU A N 1
ATOM 1502 C CA . LEU A 1 202 ? 19.116 -16.884 -20.227 1.00 95.19 202 LEU A CA 1
ATOM 1503 C C . LEU A 1 202 ? 20.120 -16.340 -21.248 1.00 95.19 202 LEU A C 1
ATOM 1505 O O . LEU A 1 202 ? 19.713 -15.664 -22.187 1.00 95.19 202 LEU A O 1
ATOM 1509 N N . ALA A 1 203 ? 21.406 -16.691 -21.134 1.00 94.94 203 ALA A N 1
ATOM 1510 C CA . ALA A 1 203 ? 22.391 -16.357 -22.162 1.00 94.94 203 ALA A CA 1
ATOM 1511 C C . ALA A 1 203 ? 22.036 -17.006 -23.512 1.00 94.94 203 ALA A C 1
ATOM 1513 O O . ALA A 1 203 ? 22.140 -16.352 -24.545 1.00 94.94 203 ALA A O 1
ATOM 1514 N N . GLY A 1 204 ? 21.556 -18.257 -23.516 1.00 94.94 204 GLY A N 1
ATOM 1515 C CA . GLY A 1 204 ? 21.028 -18.908 -24.720 1.00 94.94 204 GLY A CA 1
ATOM 1516 C C . GLY A 1 204 ? 19.904 -18.101 -25.374 1.00 94.94 204 GLY A C 1
ATOM 1517 O O . GLY A 1 204 ? 20.015 -17.714 -26.535 1.00 94.94 204 GLY A O 1
ATOM 1518 N N . TRP A 1 205 ? 18.870 -17.745 -24.607 1.00 95.06 205 TRP A N 1
ATOM 1519 C CA . TRP A 1 205 ? 17.746 -16.957 -25.126 1.00 95.06 205 TRP A CA 1
ATOM 1520 C C . TRP A 1 205 ? 18.121 -15.544 -25.571 1.00 95.06 205 TRP A C 1
ATOM 1522 O O . TRP A 1 205 ? 17.504 -15.028 -26.502 1.00 95.06 205 TRP A O 1
ATOM 1532 N N . LEU A 1 206 ? 19.119 -14.919 -24.943 1.00 92.69 206 LEU A N 1
ATOM 1533 C CA . LEU A 1 206 ? 19.651 -13.633 -25.393 1.00 92.69 206 LEU A CA 1
ATOM 1534 C C . LEU A 1 206 ? 20.325 -13.763 -26.766 1.00 92.69 206 LEU A C 1
ATOM 1536 O O . LEU A 1 206 ? 20.032 -12.961 -27.649 1.00 92.69 206 LEU A O 1
ATOM 1540 N N . ARG A 1 207 ? 21.148 -14.801 -26.992 1.00 92.00 207 ARG A N 1
ATOM 1541 C CA . ARG A 1 207 ? 21.757 -15.061 -28.316 1.00 92.00 207 ARG A CA 1
ATOM 1542 C C . ARG A 1 207 ? 20.710 -15.348 -29.390 1.00 92.00 207 ARG A C 1
ATOM 1544 O O . ARG A 1 207 ? 20.863 -14.908 -30.523 1.00 92.00 207 ARG A O 1
ATOM 1551 N N . GLU A 1 208 ? 19.647 -16.059 -29.022 1.00 92.31 208 GLU A N 1
ATOM 1552 C CA . GLU A 1 208 ? 18.515 -16.384 -29.901 1.00 92.31 208 GLU A CA 1
ATOM 1553 C C . GLU A 1 208 ? 17.568 -15.190 -30.145 1.00 92.31 208 GLU A C 1
ATOM 1555 O O . GLU A 1 208 ? 16.648 -15.298 -30.952 1.00 92.31 208 GLU A O 1
ATOM 1560 N N . GLY A 1 209 ? 17.733 -14.065 -29.436 1.00 90.12 209 GLY A N 1
ATOM 1561 C CA . GLY A 1 209 ? 16.817 -12.918 -29.508 1.00 90.12 209 GLY A CA 1
ATOM 1562 C C . GLY A 1 209 ? 15.431 -13.171 -28.895 1.00 90.12 209 GLY A C 1
ATOM 1563 O O . GLY A 1 209 ? 14.498 -12.397 -29.113 1.00 90.12 209 GLY A O 1
ATOM 1564 N N . ARG A 1 210 ? 15.277 -14.248 -28.116 1.00 93.44 210 ARG A N 1
ATOM 1565 C CA . ARG A 1 210 ? 14.024 -14.642 -27.448 1.00 93.44 210 ARG A CA 1
ATOM 1566 C C . ARG A 1 210 ? 13.817 -13.981 -26.091 1.00 93.44 210 ARG A C 1
ATOM 1568 O O . ARG A 1 210 ? 12.710 -14.044 -25.563 1.00 93.44 210 ARG A O 1
ATOM 1575 N N . ALA A 1 211 ? 14.856 -13.372 -25.532 1.00 94.44 211 ALA A N 1
ATOM 1576 C CA . ALA A 1 211 ? 14.828 -12.629 -24.278 1.00 94.44 211 ALA A CA 1
ATOM 1577 C C . ALA A 1 211 ? 15.131 -11.145 -24.542 1.00 94.44 211 ALA A C 1
ATOM 1579 O O . ALA A 1 211 ? 15.973 -10.816 -25.374 1.00 94.44 211 ALA A O 1
ATOM 1580 N N . ALA A 1 212 ? 14.445 -10.245 -23.838 1.00 92.81 212 ALA A N 1
ATOM 1581 C CA . ALA A 1 212 ? 14.608 -8.799 -23.982 1.00 92.81 212 ALA A CA 1
ATOM 1582 C C . ALA A 1 212 ? 15.921 -8.271 -23.382 1.00 92.81 212 ALA A C 1
ATOM 1584 O O . ALA A 1 212 ? 16.385 -7.193 -23.758 1.00 92.81 212 ALA A O 1
ATOM 1585 N N . GLY A 1 213 ? 16.495 -8.999 -22.419 1.00 93.50 213 GLY A N 1
ATOM 1586 C CA . GLY A 1 213 ? 17.570 -8.479 -21.579 1.00 93.50 213 GLY A CA 1
ATOM 1587 C C . GLY A 1 213 ? 17.105 -7.313 -20.702 1.00 93.50 213 GLY A C 1
ATOM 1588 O O . GLY A 1 213 ? 15.907 -7.032 -20.582 1.00 93.50 213 GLY A O 1
ATOM 1589 N N . ASN A 1 214 ? 18.057 -6.623 -20.074 1.00 95.56 214 ASN A N 1
ATOM 1590 C CA . ASN A 1 214 ? 17.755 -5.511 -19.168 1.00 95.56 214 ASN A CA 1
ATOM 1591 C C . ASN A 1 214 ? 17.857 -4.130 -19.831 1.00 95.56 214 ASN A C 1
ATOM 1593 O O . ASN A 1 214 ? 17.917 -3.117 -19.140 1.00 95.56 214 ASN A O 1
ATOM 1597 N N . VAL A 1 215 ? 17.853 -4.066 -21.167 1.00 91.81 215 VAL A N 1
ATOM 1598 C CA . VAL A 1 215 ? 17.800 -2.790 -21.893 1.00 91.81 215 VAL A CA 1
ATOM 1599 C C . VAL A 1 215 ? 16.539 -2.033 -21.496 1.00 91.81 215 VAL A C 1
ATOM 1601 O O . VAL A 1 215 ? 15.426 -2.523 -21.683 1.00 91.81 215 VAL A O 1
ATOM 1604 N N . GLY A 1 216 ? 16.730 -0.827 -20.967 1.00 92.12 216 GLY A N 1
ATOM 1605 C CA . GLY A 1 216 ? 15.636 0.027 -20.518 1.00 92.12 216 GLY A CA 1
ATOM 1606 C C . GLY A 1 216 ? 15.171 -0.215 -19.086 1.00 92.12 216 GLY A C 1
ATOM 1607 O O . GLY A 1 216 ? 14.321 0.540 -18.626 1.00 92.12 216 GLY A O 1
ATOM 1608 N N . ASP A 1 217 ? 15.732 -1.198 -18.379 1.00 97.62 217 ASP A N 1
ATOM 1609 C CA . ASP A 1 217 ? 15.482 -1.379 -16.951 1.00 97.62 217 ASP A CA 1
ATOM 1610 C C . ASP A 1 217 ? 16.435 -0.507 -16.125 1.00 97.62 217 ASP A C 1
ATOM 1612 O O . ASP A 1 217 ? 17.606 -0.319 -16.478 1.00 97.62 217 ASP A O 1
ATOM 1616 N N . LEU A 1 218 ? 15.937 -0.025 -14.989 1.00 98.62 218 LEU A N 1
ATOM 1617 C CA . LEU A 1 218 ? 16.693 0.725 -13.996 1.00 98.62 218 LEU A CA 1
ATOM 1618 C C . LEU A 1 218 ? 16.852 -0.086 -12.707 1.00 98.62 218 LEU A C 1
ATOM 1620 O O . LEU A 1 218 ? 15.896 -0.686 -12.210 1.00 98.62 218 LEU A O 1
ATOM 1624 N N . TYR A 1 219 ? 18.053 -0.046 -12.138 1.00 98.69 219 TYR A N 1
ATOM 1625 C CA . TYR A 1 219 ? 18.328 -0.493 -10.778 1.00 98.69 219 TYR A CA 1
ATOM 1626 C C . TYR A 1 219 ? 18.453 0.705 -9.833 1.00 98.69 219 TYR A C 1
ATOM 1628 O O . TYR A 1 219 ? 19.305 1.571 -10.042 1.00 98.69 219 TYR A O 1
ATOM 1636 N N . ASP A 1 220 ? 17.625 0.728 -8.789 1.00 98.44 220 ASP A N 1
ATOM 1637 C CA . ASP A 1 220 ? 17.610 1.765 -7.755 1.00 98.44 220 ASP A CA 1
ATOM 1638 C C . ASP A 1 220 ? 18.087 1.214 -6.404 1.00 98.44 220 ASP A C 1
ATOM 1640 O O . ASP A 1 220 ? 17.375 0.467 -5.725 1.00 98.44 220 ASP A O 1
ATOM 1644 N N . ASN A 1 221 ? 19.300 1.588 -6.000 1.00 97.75 221 ASN A N 1
ATOM 1645 C CA . ASN A 1 221 ? 19.805 1.300 -4.665 1.00 97.75 221 ASN A CA 1
ATOM 1646 C C . ASN A 1 221 ? 19.510 2.481 -3.733 1.00 97.75 221 ASN A C 1
ATOM 1648 O O . ASN A 1 221 ? 19.967 3.596 -3.975 1.00 97.75 221 ASN A O 1
ATOM 1652 N N . ARG A 1 222 ? 18.787 2.214 -2.643 1.00 96.69 222 ARG A N 1
ATOM 1653 C CA . ARG A 1 222 ? 18.357 3.234 -1.676 1.00 96.69 222 ARG A CA 1
ATOM 1654 C C . ARG A 1 222 ? 18.883 2.974 -0.271 1.00 96.69 222 ARG A C 1
ATOM 1656 O O . ARG A 1 222 ? 18.213 3.241 0.732 1.00 96.69 222 ARG A O 1
ATOM 1663 N N . ASP A 1 223 ? 20.064 2.381 -0.184 1.00 95.06 223 ASP A N 1
ATOM 1664 C CA . ASP A 1 223 ? 20.756 2.118 1.077 1.00 95.06 223 ASP A CA 1
ATOM 1665 C C . ASP A 1 223 ? 22.232 2.521 1.041 1.00 95.06 223 ASP A C 1
ATOM 1667 O O . ASP A 1 223 ? 23.017 2.039 1.851 1.00 95.06 223 ASP A O 1
ATOM 1671 N N . ASP A 1 224 ? 22.586 3.447 0.142 1.00 91.38 224 ASP A N 1
ATOM 1672 C CA . ASP A 1 224 ? 23.942 3.995 -0.002 1.00 91.38 224 ASP A CA 1
ATOM 1673 C C . ASP A 1 224 ? 24.991 2.915 -0.322 1.00 91.38 224 ASP A C 1
ATOM 1675 O O . ASP A 1 224 ? 26.120 2.905 0.163 1.00 91.38 224 ASP A O 1
ATOM 1679 N N . GLY A 1 225 ? 24.576 1.938 -1.128 1.00 92.38 225 GLY A N 1
ATOM 1680 C CA . GLY A 1 225 ? 25.395 0.816 -1.560 1.00 92.38 225 GLY A CA 1
ATOM 1681 C C . GLY A 1 225 ? 25.518 -0.324 -0.547 1.00 92.38 225 GLY A C 1
ATOM 1682 O O . GLY A 1 225 ? 26.239 -1.283 -0.821 1.00 92.38 225 GLY A O 1
ATOM 1683 N N . HIS A 1 226 ? 24.824 -0.262 0.595 1.00 92.69 226 HIS A N 1
ATOM 1684 C CA . HIS A 1 226 ? 24.935 -1.244 1.677 1.00 92.69 226 HIS A CA 1
ATOM 1685 C C . HIS A 1 226 ? 24.581 -2.678 1.246 1.00 92.69 226 HIS A C 1
ATOM 1687 O O . HIS A 1 226 ? 25.267 -3.622 1.636 1.00 92.69 226 HIS A O 1
ATOM 1693 N N . SER A 1 227 ? 23.548 -2.849 0.415 1.00 95.56 227 SER A N 1
ATOM 1694 C CA . SER A 1 227 ? 23.215 -4.122 -0.243 1.00 95.56 227 SER A CA 1
ATOM 1695 C C . SER A 1 227 ? 23.043 -3.896 -1.748 1.00 95.56 227 SER A C 1
ATOM 1697 O O . SER A 1 227 ? 21.981 -4.131 -2.324 1.00 95.56 227 SER A O 1
ATOM 1699 N N . ALA A 1 228 ? 24.076 -3.374 -2.414 1.00 96.62 228 ALA A N 1
ATOM 1700 C CA . ALA A 1 228 ? 24.011 -3.099 -3.848 1.00 96.62 228 ALA A CA 1
ATOM 1701 C C . ALA A 1 228 ? 24.035 -4.377 -4.703 1.00 96.62 228 ALA A C 1
ATOM 1703 O O . ALA A 1 228 ? 24.884 -5.252 -4.531 1.00 96.62 228 ALA A O 1
ATOM 1704 N N . LEU A 1 229 ? 23.145 -4.452 -5.695 1.00 97.69 229 LEU A N 1
ATOM 1705 C CA . LEU A 1 229 ? 23.238 -5.434 -6.771 1.00 97.69 229 LEU A CA 1
ATOM 1706 C C . LEU A 1 229 ? 24.471 -5.139 -7.635 1.00 97.69 229 LEU A C 1
ATOM 1708 O O . LEU A 1 229 ? 24.697 -4.007 -8.069 1.00 97.69 229 LEU A O 1
ATOM 1712 N N . LYS A 1 230 ? 25.227 -6.181 -7.982 1.00 96.81 230 LYS A N 1
ATOM 1713 C CA . LYS A 1 230 ? 26.297 -6.086 -8.978 1.00 96.81 230 LYS A CA 1
ATOM 1714 C C . LYS A 1 230 ? 25.710 -5.968 -10.391 1.00 96.81 230 LYS A C 1
ATOM 1716 O O . LYS A 1 230 ? 25.567 -6.957 -11.103 1.00 96.81 230 LYS A O 1
ATOM 1721 N N . VAL A 1 231 ? 25.378 -4.744 -10.804 1.00 95.88 231 VAL A N 1
ATOM 1722 C CA . VAL A 1 231 ? 24.711 -4.454 -12.092 1.00 95.88 231 VAL A CA 1
ATOM 1723 C C . VAL A 1 231 ? 25.463 -4.978 -13.319 1.00 95.88 231 VAL A C 1
ATOM 1725 O O . VAL A 1 231 ? 24.836 -5.366 -14.295 1.00 95.88 231 VAL A O 1
ATOM 1728 N N . ALA A 1 232 ? 26.795 -5.074 -13.247 1.00 93.25 232 ALA A N 1
ATOM 1729 C CA . ALA A 1 232 ? 27.630 -5.598 -14.330 1.00 93.25 232 ALA A CA 1
ATOM 1730 C C . ALA A 1 232 ? 27.334 -7.067 -14.690 1.00 93.25 232 ALA A C 1
ATOM 1732 O O . ALA A 1 232 ? 27.689 -7.506 -15.778 1.00 93.25 232 ALA A O 1
ATOM 1733 N N . ASP A 1 233 ? 26.676 -7.825 -13.806 1.00 96.12 233 ASP A N 1
ATOM 1734 C CA . ASP A 1 233 ? 26.268 -9.205 -14.087 1.00 96.12 233 ASP A CA 1
ATOM 1735 C C . ASP A 1 233 ? 25.024 -9.283 -15.008 1.00 96.12 233 ASP A C 1
ATOM 1737 O O . ASP A 1 233 ? 24.657 -10.378 -15.450 1.00 96.12 233 ASP A O 1
ATOM 1741 N N . PHE A 1 234 ? 24.378 -8.143 -15.293 1.00 96.06 234 PHE A N 1
ATOM 1742 C CA . PHE A 1 234 ? 23.106 -8.015 -16.012 1.00 96.06 234 PHE A CA 1
ATOM 1743 C C . PHE A 1 234 ? 23.239 -7.027 -17.189 1.00 96.06 234 PHE A C 1
ATOM 1745 O O . PHE A 1 234 ? 23.019 -5.825 -17.026 1.00 96.06 234 PHE A O 1
ATOM 1752 N N . PRO A 1 235 ? 23.603 -7.506 -18.392 1.00 90.56 235 PRO A N 1
ATOM 1753 C CA . PRO A 1 235 ? 23.824 -6.655 -19.557 1.00 90.56 235 PRO A CA 1
ATOM 1754 C C . PRO A 1 235 ? 22.610 -5.779 -19.891 1.00 90.56 235 PRO A C 1
ATOM 1756 O O . PRO A 1 235 ? 21.469 -6.245 -19.948 1.00 90.56 235 PRO A O 1
ATOM 1759 N N . GLY A 1 236 ? 22.868 -4.491 -20.119 1.00 91.56 236 GLY A N 1
ATOM 1760 C CA . GLY A 1 236 ? 21.848 -3.490 -20.434 1.00 91.56 236 GLY A CA 1
ATOM 1761 C C . GLY A 1 236 ? 21.201 -2.810 -19.221 1.00 91.56 236 GLY A C 1
ATOM 1762 O O . GLY A 1 236 ? 20.609 -1.748 -19.409 1.00 91.56 236 GLY A O 1
ATOM 1763 N N . LEU A 1 237 ? 21.371 -3.336 -18.001 1.00 96.38 237 LEU A N 1
ATOM 1764 C CA . LEU A 1 237 ? 20.797 -2.761 -16.781 1.00 96.38 237 LEU A CA 1
ATOM 1765 C C . LEU A 1 237 ? 21.478 -1.437 -16.411 1.00 96.38 237 LEU A C 1
ATOM 1767 O O . LEU A 1 237 ? 22.655 -1.423 -16.048 1.00 96.38 237 LEU A O 1
ATOM 1771 N N . ALA A 1 238 ? 20.744 -0.327 -16.469 1.00 96.81 238 ALA A N 1
ATOM 1772 C CA . ALA A 1 238 ? 21.261 0.968 -16.037 1.00 96.81 238 ALA A CA 1
ATOM 1773 C C . ALA A 1 238 ? 21.077 1.153 -14.524 1.00 96.81 238 ALA A C 1
ATOM 1775 O O . ALA A 1 238 ? 20.084 0.711 -13.948 1.00 96.81 238 ALA A O 1
ATOM 1776 N N . ARG A 1 239 ? 22.022 1.831 -13.866 1.00 97.69 239 ARG A N 1
ATOM 1777 C CA . ARG A 1 239 ? 21.914 2.167 -12.435 1.00 97.69 239 ARG A CA 1
ATOM 1778 C C . ARG A 1 239 ? 21.450 3.603 -12.244 1.00 97.69 239 ARG A C 1
ATOM 1780 O O . ARG A 1 239 ? 21.954 4.506 -12.913 1.00 97.69 239 ARG A O 1
ATOM 1787 N N . ILE A 1 240 ? 20.546 3.823 -11.303 1.00 98.19 240 ILE A N 1
ATOM 1788 C CA . ILE A 1 240 ? 20.193 5.166 -10.850 1.00 98.19 240 ILE A CA 1
ATOM 1789 C C . ILE A 1 240 ? 21.319 5.708 -9.970 1.00 98.19 240 ILE A C 1
ATOM 1791 O O . ILE A 1 240 ? 21.869 4.995 -9.130 1.00 98.19 240 ILE A O 1
ATOM 1795 N N . VAL A 1 241 ? 21.678 6.973 -10.184 1.00 97.19 241 VAL A N 1
ATOM 1796 C CA . VAL A 1 241 ? 22.599 7.717 -9.321 1.00 97.19 241 VAL A CA 1
ATOM 1797 C C . VAL A 1 241 ? 21.967 9.062 -8.998 1.00 97.19 241 VAL A C 1
ATOM 1799 O O . VAL A 1 241 ? 21.553 9.795 -9.895 1.00 97.19 241 VAL A O 1
ATOM 1802 N N . TYR A 1 242 ? 21.890 9.380 -7.710 1.00 96.38 242 TYR A N 1
ATOM 1803 C CA . TYR A 1 242 ? 21.334 10.635 -7.220 1.00 96.38 242 TYR A CA 1
ATOM 1804 C C . TYR A 1 242 ? 22.405 11.729 -7.257 1.00 96.38 242 TYR A C 1
ATOM 1806 O O . TYR A 1 242 ? 23.493 11.553 -6.706 1.00 96.38 242 TYR A O 1
ATOM 1814 N N . GLY A 1 243 ? 22.108 12.833 -7.944 1.00 94.25 243 GLY A N 1
ATOM 1815 C CA . GLY A 1 243 ? 22.998 13.983 -8.076 1.00 94.25 243 GLY A CA 1
ATOM 1816 C C . GLY A 1 243 ? 23.218 14.740 -6.757 1.00 94.25 243 GLY A C 1
ATOM 1817 O O . GLY A 1 243 ? 22.540 14.464 -5.760 1.00 94.25 243 GLY A O 1
ATOM 1818 N N . PRO A 1 244 ? 24.162 15.700 -6.731 1.00 91.69 244 PRO A N 1
ATOM 1819 C CA . PRO A 1 244 ? 24.529 16.445 -5.525 1.00 91.69 244 PRO A CA 1
ATOM 1820 C C . PRO A 1 244 ? 23.354 17.143 -4.827 1.00 91.69 244 PRO A C 1
ATOM 1822 O O . PRO A 1 244 ? 23.322 17.203 -3.599 1.00 91.69 244 PRO A O 1
ATOM 1825 N N . GLU A 1 245 ? 22.371 17.631 -5.583 1.00 90.56 245 GLU A N 1
ATOM 1826 C CA . GLU A 1 245 ? 21.172 18.298 -5.067 1.00 90.56 245 GLU A CA 1
ATOM 1827 C C . GLU A 1 245 ? 20.343 17.327 -4.215 1.00 90.56 245 GLU A C 1
ATOM 1829 O O . GLU A 1 245 ? 20.101 17.564 -3.033 1.00 90.56 245 GLU A O 1
ATOM 1834 N N . ALA A 1 246 ? 20.023 16.153 -4.764 1.00 91.38 246 ALA A N 1
ATOM 1835 C CA . ALA A 1 246 ? 19.326 15.102 -4.029 1.00 91.38 246 ALA A CA 1
ATOM 1836 C C . ALA A 1 246 ? 20.162 14.568 -2.855 1.00 91.38 246 ALA A C 1
ATOM 1838 O O . ALA A 1 246 ? 19.621 14.287 -1.787 1.00 91.38 246 ALA A O 1
ATOM 1839 N N . ALA A 1 247 ? 21.478 14.417 -3.036 1.00 89.00 247 ALA A N 1
ATOM 1840 C CA . ALA A 1 247 ? 22.374 13.885 -2.012 1.00 89.00 247 ALA A CA 1
ATOM 1841 C C . ALA A 1 247 ? 22.531 14.823 -0.799 1.00 89.00 247 ALA A C 1
ATOM 1843 O O . ALA A 1 247 ? 22.685 14.350 0.330 1.00 89.00 247 ALA A O 1
ATOM 1844 N N . SER A 1 248 ? 22.479 16.138 -1.031 1.00 88.19 248 SER A N 1
ATOM 1845 C CA . SER A 1 248 ? 22.626 17.180 -0.004 1.00 88.19 248 SER A CA 1
ATOM 1846 C C . SER A 1 248 ? 21.306 17.603 0.650 1.00 88.19 248 SER A C 1
ATOM 1848 O O . SER A 1 248 ? 21.327 18.245 1.703 1.00 88.19 248 SER A O 1
ATOM 1850 N N . ALA A 1 249 ? 20.160 17.213 0.084 1.00 89.75 249 ALA A N 1
ATOM 1851 C CA . ALA A 1 249 ? 18.851 17.512 0.646 1.00 89.75 249 ALA A CA 1
ATOM 1852 C C . ALA A 1 249 ? 18.671 16.911 2.055 1.00 89.75 249 ALA A C 1
ATOM 1854 O O . ALA A 1 249 ? 18.955 15.737 2.316 1.00 89.75 249 ALA A O 1
ATOM 1855 N N . SER A 1 250 ? 18.146 17.717 2.982 1.00 86.75 250 SER A N 1
ATOM 1856 C CA . SER A 1 250 ? 18.037 17.377 4.411 1.00 86.75 250 SER A CA 1
ATOM 1857 C C . SER A 1 250 ? 17.114 16.190 4.706 1.00 86.75 250 SER A C 1
ATOM 1859 O O . SER A 1 250 ? 17.309 15.479 5.690 1.00 86.75 250 SER A O 1
ATOM 1861 N N . ASN A 1 251 ? 16.129 15.945 3.843 1.00 86.31 251 ASN A N 1
ATOM 1862 C CA . ASN A 1 251 ? 15.221 14.801 3.921 1.00 86.31 251 ASN A CA 1
ATOM 1863 C C . ASN A 1 251 ? 15.814 13.503 3.339 1.00 86.31 251 ASN A C 1
ATOM 1865 O O . ASN A 1 251 ? 15.151 12.470 3.420 1.00 86.31 251 ASN A O 1
ATOM 1869 N N . ARG A 1 252 ? 17.034 13.544 2.777 1.00 91.50 252 ARG A N 1
ATOM 1870 C CA . ARG A 1 252 ? 17.764 12.402 2.197 1.00 91.50 252 ARG A CA 1
ATOM 1871 C C . ARG A 1 252 ? 16.871 11.538 1.294 1.00 91.50 252 ARG A C 1
ATOM 1873 O O . ARG A 1 252 ? 16.693 10.346 1.552 1.00 91.50 252 ARG A O 1
ATOM 1880 N N . PRO A 1 253 ? 16.313 12.109 0.215 1.00 91.81 253 PRO A N 1
ATOM 1881 C CA . PRO A 1 253 ? 15.281 11.464 -0.586 1.00 91.81 253 PRO A CA 1
ATOM 1882 C C . PRO A 1 253 ? 15.809 10.219 -1.315 1.00 91.81 253 PRO A C 1
ATOM 1884 O O . PRO A 1 253 ? 15.020 9.382 -1.737 1.00 91.81 253 PRO A O 1
ATOM 1887 N N . TYR A 1 254 ? 17.126 10.039 -1.428 1.00 92.06 254 TYR A N 1
ATOM 1888 C CA . TYR A 1 254 ? 17.783 8.859 -1.999 1.00 92.06 254 TYR A CA 1
ATOM 1889 C C . TYR A 1 254 ? 17.862 7.647 -1.048 1.00 92.06 254 TYR A C 1
ATOM 1891 O O . TYR A 1 254 ? 18.219 6.559 -1.487 1.00 92.06 254 TYR A O 1
ATOM 1899 N N . TYR A 1 255 ? 17.551 7.804 0.244 1.00 95.00 255 TYR A N 1
ATOM 1900 C CA . TYR A 1 255 ? 17.792 6.787 1.274 1.00 95.00 255 TYR A CA 1
ATOM 1901 C C . TYR A 1 255 ? 16.489 6.255 1.894 1.00 95.00 255 TYR A C 1
ATOM 1903 O O . TYR A 1 255 ? 15.544 7.002 2.149 1.00 95.00 255 TYR A O 1
ATOM 1911 N N . GLY A 1 256 ? 16.442 4.951 2.179 1.00 94.69 256 GLY A N 1
ATOM 1912 C CA . GLY A 1 256 ? 15.290 4.272 2.779 1.00 94.69 256 GLY A CA 1
ATOM 1913 C C . GLY A 1 256 ? 14.257 3.800 1.752 1.00 94.69 256 GLY A C 1
ATOM 1914 O O . GLY A 1 256 ? 14.573 3.536 0.591 1.00 94.69 256 GLY A O 1
ATOM 1915 N N . ALA A 1 257 ? 12.998 3.679 2.175 1.00 92.12 257 ALA A N 1
ATOM 1916 C CA . ALA A 1 257 ? 11.889 3.273 1.312 1.00 92.12 257 ALA A CA 1
ATOM 1917 C C . ALA A 1 257 ? 11.798 4.089 0.007 1.00 92.12 257 ALA A C 1
ATOM 1919 O O . ALA A 1 257 ? 12.148 5.270 -0.010 1.00 92.12 257 ALA A O 1
ATOM 1920 N N . ALA A 1 258 ? 11.313 3.464 -1.071 1.00 93.50 258 ALA A N 1
ATOM 1921 C CA . ALA A 1 258 ? 11.122 4.083 -2.384 1.00 93.50 258 ALA A CA 1
ATOM 1922 C C . ALA A 1 258 ? 10.280 5.369 -2.315 1.00 93.50 258 ALA A C 1
ATOM 1924 O O . ALA A 1 258 ? 9.202 5.385 -1.718 1.00 93.50 258 ALA A O 1
ATOM 1925 N N . GLN A 1 259 ? 10.781 6.441 -2.938 1.00 92.38 259 GLN A N 1
ATOM 1926 C CA . GLN A 1 259 ? 10.118 7.753 -2.999 1.00 92.38 259 GLN A CA 1
ATO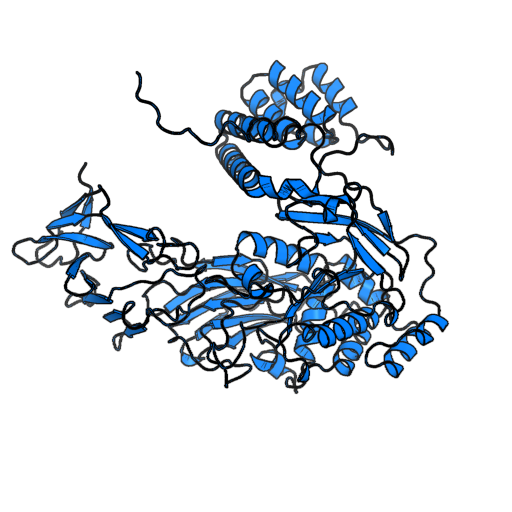M 1927 C C . GLN A 1 259 ? 10.046 8.339 -4.415 1.00 92.38 259 GLN A C 1
ATOM 1929 O O . GLN A 1 259 ? 9.602 9.472 -4.573 1.00 92.38 259 GLN A O 1
ATOM 1934 N N . PHE A 1 260 ? 10.484 7.593 -5.429 1.00 95.88 260 PHE A N 1
ATOM 1935 C CA . PHE A 1 260 ? 10.630 8.078 -6.797 1.00 95.88 260 PHE A CA 1
ATOM 1936 C C . PHE A 1 260 ? 9.832 7.214 -7.761 1.00 95.88 260 PHE A C 1
ATOM 1938 O O . PHE A 1 260 ? 10.002 6.000 -7.809 1.00 95.88 260 PHE A O 1
ATOM 1945 N N . ILE A 1 261 ? 8.991 7.861 -8.557 1.00 95.56 261 ILE A N 1
ATOM 1946 C CA . ILE A 1 261 ? 8.385 7.302 -9.754 1.00 95.56 261 ILE A CA 1
ATOM 1947 C C . ILE A 1 261 ? 9.326 7.581 -10.926 1.00 95.56 261 ILE A C 1
ATOM 1949 O O . ILE A 1 261 ? 9.755 8.712 -11.144 1.00 95.56 261 ILE A O 1
ATOM 1953 N N . TYR A 1 262 ? 9.580 6.549 -11.719 1.00 96.31 262 TYR A N 1
ATOM 1954 C CA . TYR A 1 262 ? 10.361 6.613 -12.947 1.00 96.31 262 TYR A CA 1
ATOM 1955 C C . TYR A 1 262 ? 9.470 6.217 -14.117 1.00 96.31 262 TYR A C 1
ATOM 1957 O O . TYR A 1 262 ? 8.558 5.401 -13.969 1.00 96.31 262 TYR A O 1
ATOM 1965 N N . ASN A 1 263 ? 9.723 6.789 -15.291 1.00 93.94 263 ASN A N 1
ATOM 1966 C CA . ASN A 1 263 ? 8.987 6.444 -16.508 1.00 93.94 263 ASN A CA 1
ATOM 1967 C C . ASN A 1 263 ? 9.464 5.135 -17.166 1.00 93.94 263 ASN A C 1
ATOM 1969 O O . ASN A 1 263 ? 8.783 4.626 -18.056 1.00 93.94 263 ASN A O 1
ATOM 1973 N N . LEU A 1 264 ? 10.602 4.594 -16.728 1.00 96.00 264 LEU A N 1
ATOM 1974 C CA . LEU A 1 264 ? 11.146 3.305 -17.151 1.00 96.00 264 LEU A CA 1
ATOM 1975 C C . LEU A 1 264 ? 10.888 2.223 -16.085 1.00 96.00 264 LEU A C 1
ATOM 1977 O O . LEU A 1 264 ? 10.696 2.568 -14.916 1.00 96.00 264 LEU A O 1
ATOM 1981 N N . PRO A 1 265 ? 10.871 0.928 -16.460 1.00 97.94 265 PRO A N 1
ATOM 1982 C CA . PRO A 1 265 ? 10.833 -0.173 -15.502 1.00 97.94 265 PRO A CA 1
ATOM 1983 C C . PRO A 1 265 ? 11.953 -0.061 -14.474 1.00 97.94 265 PRO A C 1
ATOM 1985 O O . PRO A 1 265 ? 13.118 0.075 -14.844 1.00 97.94 265 PRO A O 1
ATOM 1988 N N . THR A 1 266 ? 11.607 -0.173 -13.195 1.00 98.69 266 THR A N 1
ATOM 1989 C CA . THR A 1 266 ? 12.583 -0.035 -12.112 1.00 98.69 266 THR A CA 1
ATOM 1990 C C . THR A 1 266 ? 12.430 -1.168 -11.120 1.00 98.69 266 THR A C 1
ATOM 1992 O O . THR A 1 266 ? 11.326 -1.523 -10.711 1.00 98.69 266 THR A O 1
ATOM 1995 N N . PHE A 1 267 ? 13.545 -1.717 -10.670 1.00 98.75 267 PHE A N 1
ATOM 1996 C CA . PHE A 1 267 ? 13.559 -2.533 -9.469 1.00 98.75 267 PHE A CA 1
ATOM 1997 C C . PHE A 1 267 ? 14.688 -2.080 -8.556 1.00 98.75 267 PHE A C 1
ATOM 1999 O O . PHE A 1 267 ? 15.660 -1.465 -8.994 1.00 98.75 267 PHE A O 1
ATOM 2006 N N . GLY A 1 268 ? 14.552 -2.344 -7.266 1.00 98.31 268 GLY A N 1
ATOM 2007 C CA . GLY A 1 268 ? 15.468 -1.765 -6.300 1.00 98.31 268 GLY A CA 1
ATOM 2008 C C . GLY A 1 268 ? 15.321 -2.334 -4.909 1.00 98.31 268 GLY A C 1
ATOM 2009 O O . GLY A 1 268 ? 14.488 -3.206 -4.651 1.00 98.31 268 GLY A O 1
ATOM 2010 N N . ASN A 1 269 ? 16.140 -1.827 -4.001 1.00 98.38 269 ASN A N 1
ATOM 2011 C CA . ASN A 1 269 ? 16.129 -2.245 -2.610 1.00 98.38 269 ASN A CA 1
ATOM 2012 C C . ASN A 1 269 ? 16.529 -1.132 -1.651 1.00 98.38 269 ASN A C 1
ATOM 2014 O O . ASN A 1 269 ? 17.159 -0.141 -2.020 1.00 98.38 269 ASN A O 1
ATOM 2018 N N . SER A 1 270 ? 16.181 -1.359 -0.388 1.00 97.50 270 SER A N 1
ATOM 2019 C CA . SER A 1 270 ? 16.789 -0.674 0.744 1.00 97.50 270 SER A CA 1
ATOM 2020 C C . SER A 1 270 ? 16.921 -1.651 1.911 1.00 97.50 270 SER A C 1
ATOM 2022 O O . SER A 1 270 ? 15.927 -1.995 2.555 1.00 97.50 270 SER A O 1
ATOM 2024 N N . SER A 1 271 ? 18.146 -2.089 2.202 1.00 94.75 271 SER A N 1
ATOM 2025 C CA . SER A 1 271 ? 18.494 -2.905 3.373 1.00 94.75 271 SER A CA 1
ATOM 2026 C C . SER A 1 271 ? 18.693 -2.043 4.626 1.00 94.75 271 SER A C 1
ATOM 2028 O O . SER A 1 271 ? 19.694 -2.140 5.332 1.00 94.75 271 SER A O 1
ATOM 2030 N N . THR A 1 272 ? 17.736 -1.161 4.905 1.00 94.81 272 THR A N 1
ATOM 2031 C CA . THR A 1 272 ? 17.764 -0.254 6.060 1.00 94.81 272 THR A CA 1
ATOM 2032 C C . THR A 1 272 ? 16.569 -0.531 6.970 1.00 94.81 272 THR A C 1
ATOM 2034 O O . THR A 1 272 ? 15.557 -1.085 6.544 1.00 94.81 272 THR A O 1
ATOM 2037 N N . ALA A 1 273 ? 16.669 -0.176 8.247 1.00 94.75 273 ALA A N 1
ATOM 2038 C CA . ALA A 1 273 ? 15.584 -0.341 9.209 1.00 94.75 273 ALA A CA 1
ATOM 2039 C C . ALA A 1 273 ? 15.747 0.648 10.365 1.00 94.75 273 ALA A C 1
ATOM 2041 O O . ALA A 1 273 ? 16.857 1.078 10.678 1.00 94.75 273 ALA A O 1
ATOM 2042 N N . LEU A 1 274 ? 14.644 0.963 11.040 1.00 93.38 274 LEU A N 1
ATOM 2043 C CA . LEU A 1 274 ? 14.690 1.567 12.365 1.00 93.38 274 LEU A CA 1
ATOM 2044 C C . LEU A 1 274 ? 14.937 0.439 13.369 1.00 93.38 274 LEU A C 1
ATOM 2046 O O . LEU A 1 274 ? 14.061 -0.393 13.598 1.00 93.38 274 LEU A O 1
ATOM 2050 N N . THR A 1 275 ? 16.141 0.379 13.932 1.00 90.62 275 THR A N 1
ATOM 2051 C CA . THR A 1 275 ? 16.585 -0.726 14.805 1.00 90.62 275 THR A CA 1
ATOM 2052 C C . THR A 1 275 ? 16.554 -0.386 16.293 1.00 90.62 275 THR A C 1
ATOM 2054 O O . THR A 1 275 ? 16.795 -1.255 17.126 1.00 90.62 275 THR A O 1
ATOM 2057 N N . GLN A 1 276 ? 16.264 0.869 16.640 1.00 87.12 276 GLN A N 1
ATOM 2058 C CA . GLN A 1 276 ? 16.250 1.367 18.012 1.00 87.12 276 GLN A CA 1
ATOM 2059 C C . GLN A 1 276 ? 14.952 2.106 18.327 1.00 87.12 276 GLN A C 1
ATOM 2061 O O . GLN A 1 276 ? 14.239 2.575 17.438 1.00 87.12 276 GLN A O 1
ATOM 2066 N N . GLY A 1 277 ? 14.691 2.255 19.625 1.00 88.62 277 GLY A N 1
ATOM 2067 C CA . GLY A 1 277 ? 13.527 2.962 20.136 1.00 88.62 277 GLY A CA 1
ATOM 2068 C C . GLY A 1 277 ? 12.229 2.165 19.988 1.00 88.62 277 GLY A C 1
ATOM 2069 O O . GLY A 1 277 ? 12.203 1.064 19.434 1.00 88.62 277 GLY A O 1
ATOM 2070 N N . PRO A 1 278 ? 11.121 2.714 20.498 1.00 87.31 278 PRO A N 1
ATOM 2071 C CA . PRO A 1 278 ? 9.857 1.992 20.520 1.00 87.31 278 PRO A CA 1
ATOM 2072 C C . PRO A 1 278 ? 9.207 1.865 19.133 1.00 87.31 278 PRO A C 1
ATOM 2074 O O . PRO A 1 278 ? 8.366 0.994 18.927 1.00 87.31 278 PRO A O 1
ATOM 2077 N N . PHE A 1 279 ? 9.621 2.693 18.169 1.00 91.31 279 PHE A N 1
ATOM 2078 C CA . PHE A 1 279 ? 9.128 2.687 16.791 1.00 91.31 279 PHE A CA 1
ATOM 2079 C C . PHE A 1 279 ? 9.998 1.855 15.835 1.00 91.31 279 PHE A C 1
ATOM 2081 O O . PHE A 1 279 ? 9.930 2.079 14.626 1.00 91.31 279 PHE A O 1
ATOM 2088 N N . TRP A 1 280 ? 10.793 0.906 16.341 1.00 93.44 280 TRP A N 1
ATOM 2089 C CA . TRP A 1 280 ? 11.565 -0.019 15.505 1.00 93.44 280 TRP A CA 1
ATOM 2090 C C . TRP A 1 280 ? 10.675 -0.695 14.447 1.00 93.44 280 TRP A C 1
ATOM 2092 O O . TRP A 1 280 ? 9.509 -0.988 14.721 1.00 93.44 280 TRP A O 1
ATOM 2102 N N . ARG A 1 281 ? 11.210 -0.877 13.232 1.00 95.31 281 ARG A N 1
ATOM 2103 C CA . ARG A 1 281 ? 10.539 -1.476 12.059 1.00 95.31 281 ARG A CA 1
ATOM 2104 C C . ARG A 1 281 ? 11.471 -1.511 10.843 1.00 95.31 281 ARG A C 1
ATOM 2106 O O . ARG A 1 281 ? 12.295 -0.611 10.667 1.00 95.31 281 ARG A O 1
ATOM 2113 N N . CYS A 1 282 ? 11.293 -2.480 9.953 1.00 96.31 282 CYS A N 1
ATOM 2114 C CA . CYS A 1 282 ? 11.836 -2.442 8.596 1.00 96.31 282 CYS A CA 1
ATOM 2115 C C . CYS A 1 282 ? 11.107 -1.412 7.714 1.00 96.31 282 CYS A C 1
ATOM 2117 O O . CYS A 1 282 ? 10.025 -0.914 8.052 1.00 96.31 282 CYS A O 1
ATOM 2119 N N . GLN A 1 283 ? 11.679 -1.130 6.538 1.00 95.62 283 GLN A N 1
ATOM 2120 C CA . GLN A 1 283 ? 11.071 -0.233 5.547 1.00 95.62 283 GLN A CA 1
ATOM 2121 C C . GLN A 1 283 ? 9.678 -0.701 5.111 1.00 95.62 283 GLN A C 1
ATOM 2123 O O . GLN A 1 283 ? 8.758 0.110 5.025 1.00 95.62 283 GLN A O 1
ATOM 2128 N N . ALA A 1 284 ? 9.493 -2.007 4.888 1.00 95.88 284 ALA A N 1
ATOM 2129 C CA . ALA A 1 284 ? 8.211 -2.553 4.450 1.00 95.88 284 ALA A CA 1
ATOM 2130 C C . ALA A 1 284 ? 7.092 -2.282 5.465 1.00 95.88 284 ALA A C 1
ATOM 2132 O O . ALA A 1 284 ? 6.034 -1.779 5.085 1.00 95.88 284 ALA A O 1
ATOM 2133 N N . ARG A 1 285 ? 7.331 -2.530 6.762 1.00 94.94 285 ARG A N 1
ATOM 2134 C CA . ARG A 1 285 ? 6.337 -2.251 7.810 1.00 94.94 285 ARG A CA 1
ATOM 2135 C C . ARG A 1 285 ? 6.102 -0.752 7.998 1.00 94.94 285 ARG A C 1
ATOM 2137 O O . ARG A 1 285 ? 4.963 -0.332 8.176 1.00 94.94 285 ARG A O 1
ATOM 2144 N N . MET A 1 286 ? 7.144 0.073 7.886 1.00 93.12 286 MET A N 1
ATOM 2145 C CA . MET A 1 286 ? 6.991 1.534 7.892 1.00 93.12 286 MET A CA 1
ATOM 2146 C C . MET A 1 286 ? 6.053 2.023 6.779 1.00 93.12 286 MET A C 1
ATOM 2148 O O . MET A 1 286 ? 5.213 2.888 7.021 1.00 93.12 286 MET A O 1
ATOM 2152 N N . LEU A 1 287 ? 6.180 1.456 5.577 1.00 91.81 287 LEU A N 1
ATOM 2153 C CA . LEU A 1 287 ? 5.366 1.806 4.418 1.00 91.81 287 LEU A CA 1
ATOM 2154 C C . LEU A 1 287 ? 3.891 1.419 4.597 1.00 91.81 287 LEU A C 1
ATOM 2156 O O . LEU A 1 287 ? 3.017 2.252 4.367 1.00 91.81 287 LEU A O 1
ATOM 2160 N N . VAL A 1 288 ? 3.600 0.191 5.040 1.00 90.38 288 VAL A N 1
ATOM 2161 C CA . VAL A 1 288 ? 2.208 -0.296 5.163 1.00 90.38 288 VAL A CA 1
ATOM 2162 C C . VAL A 1 288 ? 1.474 0.206 6.396 1.00 90.38 288 VAL A C 1
ATOM 2164 O O . VAL A 1 288 ? 0.271 -0.007 6.490 1.00 90.38 288 VAL A O 1
ATOM 2167 N N . CYS A 1 289 ? 2.150 0.861 7.338 1.00 89.19 289 CYS A N 1
ATOM 2168 C CA . CYS A 1 289 ? 1.501 1.490 8.487 1.00 89.19 289 CYS A CA 1
ATOM 2169 C C . CYS A 1 289 ? 1.186 2.982 8.269 1.00 89.19 289 CYS A C 1
ATOM 2171 O O . CYS A 1 289 ? 0.605 3.606 9.152 1.00 89.19 289 CYS A O 1
ATOM 2173 N N . ASN A 1 290 ? 1.569 3.571 7.129 1.00 83.94 290 ASN A N 1
ATOM 2174 C CA . ASN A 1 290 ? 1.377 4.994 6.847 1.00 83.94 290 ASN A CA 1
ATOM 2175 C C . ASN A 1 290 ? 0.379 5.199 5.687 1.00 83.94 290 ASN A C 1
ATOM 2177 O O . ASN A 1 290 ? 0.757 5.004 4.530 1.00 83.94 290 ASN A O 1
ATOM 2181 N N . PRO A 1 291 ? -0.866 5.642 5.958 1.00 75.25 291 PRO A N 1
ATOM 2182 C CA . PRO A 1 291 ? -1.893 5.815 4.929 1.00 75.25 291 PRO A CA 1
ATOM 2183 C C . PRO A 1 291 ? -1.476 6.712 3.753 1.00 75.25 291 PRO A C 1
ATOM 2185 O O . PRO A 1 291 ? -1.776 6.382 2.607 1.00 75.25 291 PRO A O 1
ATOM 2188 N N . LEU A 1 292 ? -0.730 7.799 4.006 1.00 72.94 292 LEU A N 1
ATOM 2189 C CA . LEU A 1 292 ? -0.240 8.693 2.945 1.00 72.94 292 LEU A CA 1
ATOM 2190 C C . LEU A 1 292 ? 0.737 7.976 2.005 1.00 72.94 292 LEU A C 1
ATOM 2192 O O . LEU A 1 292 ? 0.721 8.195 0.798 1.00 72.94 292 LEU A O 1
ATOM 2196 N N . ARG A 1 293 ? 1.576 7.082 2.541 1.00 81.31 293 ARG A N 1
ATOM 2197 C CA . ARG A 1 293 ? 2.558 6.339 1.739 1.00 81.31 293 ARG A CA 1
ATOM 2198 C C . ARG A 1 293 ? 1.912 5.262 0.877 1.00 81.31 293 ARG A C 1
ATOM 2200 O O . ARG A 1 293 ? 2.406 5.004 -0.216 1.00 81.31 293 ARG A O 1
ATOM 2207 N N . VAL A 1 294 ? 0.817 4.649 1.327 1.00 83.94 294 VAL A N 1
ATOM 2208 C CA . VAL A 1 294 ? 0.188 3.526 0.612 1.00 83.94 294 VAL A CA 1
ATOM 2209 C C . VAL A 1 294 ? -0.420 3.943 -0.730 1.00 83.94 294 VAL A C 1
ATOM 2211 O O . VAL A 1 294 ? -0.332 3.177 -1.691 1.00 83.94 294 VAL A O 1
ATOM 2214 N N . GLY A 1 295 ? -0.968 5.157 -0.844 1.00 79.38 295 GLY A N 1
ATOM 2215 C CA . GLY A 1 295 ? -1.385 5.705 -2.143 1.00 79.38 295 GLY A CA 1
ATOM 2216 C C . GLY A 1 295 ? -0.218 5.760 -3.139 1.00 79.38 295 GLY A C 1
ATOM 2217 O O . GLY A 1 295 ? -0.324 5.265 -4.263 1.00 79.38 295 GLY A O 1
ATOM 2218 N N . GLY A 1 296 ? 0.939 6.247 -2.683 1.00 87.56 296 GLY A N 1
ATOM 2219 C CA . GLY A 1 296 ? 2.180 6.248 -3.457 1.00 87.56 296 GLY A CA 1
ATOM 2220 C C . GLY A 1 296 ? 2.669 4.846 -3.845 1.00 87.56 296 GLY A C 1
ATOM 2221 O O . GLY A 1 296 ? 3.148 4.653 -4.959 1.00 87.56 296 GLY A O 1
ATOM 2222 N N . LEU A 1 297 ? 2.495 3.835 -2.986 1.00 92.38 297 LEU A N 1
ATOM 2223 C CA . LEU A 1 297 ? 2.884 2.453 -3.306 1.00 92.38 297 LEU A CA 1
ATOM 2224 C C . LEU A 1 297 ? 2.120 1.880 -4.502 1.00 92.38 297 LEU A C 1
ATOM 2226 O O . LEU A 1 297 ? 2.725 1.212 -5.341 1.00 92.38 297 LEU A O 1
ATOM 2230 N N . PHE A 1 298 ? 0.816 2.153 -4.606 1.00 93.75 298 PHE A N 1
ATOM 2231 C CA . PHE A 1 298 ? 0.051 1.746 -5.784 1.00 93.75 298 PHE A CA 1
ATOM 2232 C C . PHE A 1 298 ? 0.582 2.440 -7.043 1.00 93.75 298 PHE A C 1
ATOM 2234 O O . PHE A 1 298 ? 0.761 1.780 -8.063 1.00 93.75 298 PHE A O 1
ATOM 2241 N N . ASN A 1 299 ? 0.923 3.732 -6.954 1.00 93.00 299 ASN A N 1
ATOM 2242 C CA . ASN A 1 299 ? 1.519 4.476 -8.065 1.00 93.00 299 ASN A CA 1
ATOM 2243 C C . ASN A 1 299 ? 2.869 3.898 -8.506 1.00 93.00 299 ASN A C 1
ATOM 2245 O O . ASN A 1 299 ? 3.104 3.796 -9.708 1.00 93.00 299 ASN A O 1
ATOM 2249 N N . LEU A 1 300 ? 3.732 3.474 -7.577 1.00 95.31 300 LEU A N 1
ATOM 2250 C CA . LEU A 1 300 ? 4.975 2.761 -7.906 1.00 95.31 300 LEU A CA 1
ATOM 2251 C C . LEU A 1 300 ? 4.665 1.431 -8.612 1.00 95.31 300 LEU A C 1
ATOM 2253 O O . LEU A 1 300 ? 5.204 1.147 -9.682 1.00 95.31 300 LEU A O 1
ATOM 2257 N N . TYR A 1 301 ? 3.734 0.648 -8.064 1.00 96.62 301 TYR A N 1
ATOM 2258 C CA . TYR A 1 301 ? 3.336 -0.649 -8.609 1.00 96.62 301 TYR A CA 1
ATOM 2259 C C . TYR A 1 301 ? 2.828 -0.544 -10.057 1.00 96.62 301 TYR A C 1
ATOM 2261 O O . TYR A 1 301 ? 3.343 -1.227 -10.943 1.00 96.62 301 TYR A O 1
ATOM 2269 N N . VAL A 1 302 ? 1.909 0.383 -10.346 1.00 95.12 302 VAL A N 1
ATOM 2270 C CA . VAL A 1 302 ? 1.447 0.635 -11.725 1.00 95.12 302 VAL A CA 1
ATOM 2271 C C . VAL A 1 302 ? 2.431 1.469 -12.547 1.00 95.12 302 VAL A C 1
ATOM 2273 O O . VAL A 1 302 ? 2.261 1.616 -13.749 1.00 95.12 302 VAL A O 1
ATOM 2276 N N . SER A 1 303 ? 3.513 1.978 -11.959 1.00 96.00 303 SER A N 1
ATOM 2277 C CA . SER A 1 303 ? 4.630 2.566 -12.710 1.00 96.00 303 SER A CA 1
ATOM 2278 C C . SER A 1 303 ? 5.678 1.532 -13.123 1.00 96.00 303 SER A C 1
ATOM 2280 O O . SER A 1 303 ? 6.728 1.909 -13.630 1.00 96.00 303 SER A O 1
ATOM 2282 N N . ASN A 1 304 ? 5.361 0.235 -13.006 1.00 97.94 304 ASN A N 1
ATOM 2283 C CA . ASN A 1 304 ? 6.241 -0.895 -13.316 1.00 97.94 304 ASN A CA 1
ATOM 2284 C C . ASN A 1 304 ? 7.437 -1.011 -12.360 1.00 97.94 304 ASN A C 1
ATOM 2286 O O . ASN A 1 304 ? 8.537 -1.371 -12.785 1.00 97.94 304 ASN A O 1
ATOM 2290 N N . HIS A 1 305 ? 7.231 -0.688 -11.079 1.00 98.44 305 HIS A N 1
ATOM 2291 C CA . HIS A 1 305 ? 8.284 -0.766 -10.070 1.00 98.44 305 HIS A CA 1
ATOM 2292 C C . HIS A 1 305 ? 8.192 -2.033 -9.224 1.00 98.44 305 HIS A C 1
ATOM 2294 O O . HIS A 1 305 ? 7.104 -2.498 -8.890 1.00 98.44 305 HIS A O 1
ATOM 2300 N N . SER A 1 306 ? 9.337 -2.598 -8.848 1.00 98.38 306 SER A N 1
ATOM 2301 C CA . SER A 1 306 ? 9.420 -3.763 -7.956 1.00 98.38 306 SER A CA 1
ATOM 2302 C C . SER A 1 306 ? 10.541 -3.585 -6.935 1.00 98.38 306 SER A C 1
ATOM 2304 O O . SER A 1 306 ? 11.715 -3.737 -7.261 1.00 98.38 306 SER A O 1
ATOM 2306 N N . TYR A 1 307 ? 10.188 -3.269 -5.688 1.00 98.50 307 TYR A N 1
ATOM 2307 C CA . TYR A 1 307 ? 11.165 -3.075 -4.612 1.00 98.50 307 TYR A CA 1
ATOM 2308 C C . TYR A 1 307 ? 11.221 -4.261 -3.653 1.00 98.50 307 TYR A C 1
ATOM 2310 O O . TYR A 1 307 ? 10.195 -4.878 -3.355 1.00 98.50 307 TYR A O 1
ATOM 2318 N N . VAL A 1 308 ? 12.423 -4.540 -3.150 1.00 98.69 308 VAL A N 1
ATOM 2319 C CA . VAL A 1 308 ? 12.698 -5.571 -2.147 1.00 98.69 308 VAL A CA 1
ATOM 2320 C C . VAL A 1 308 ? 13.174 -4.921 -0.849 1.00 98.69 308 VAL A C 1
ATOM 2322 O O . VAL A 1 308 ? 14.090 -4.098 -0.857 1.00 98.69 308 VAL A O 1
ATOM 2325 N N . TYR A 1 309 ? 12.576 -5.315 0.273 1.00 98.44 309 TYR A N 1
ATOM 2326 C CA . TYR A 1 309 ? 12.971 -4.866 1.607 1.00 98.44 309 TYR A CA 1
ATOM 2327 C C . TYR A 1 309 ? 13.171 -6.071 2.535 1.00 98.44 309 TYR A C 1
ATOM 2329 O O . TYR A 1 309 ? 12.281 -6.917 2.616 1.00 98.44 309 TYR A O 1
ATOM 2337 N N . PRO A 1 310 ? 14.280 -6.170 3.278 1.00 98.19 310 PRO A N 1
ATOM 2338 C CA . PRO A 1 310 ? 14.411 -7.177 4.326 1.00 98.19 310 PRO A CA 1
ATOM 2339 C C . PRO A 1 310 ? 13.376 -7.000 5.442 1.00 98.19 310 PRO A C 1
ATOM 2341 O O . PRO A 1 310 ? 13.077 -5.874 5.842 1.00 98.19 310 PRO A O 1
ATOM 2344 N N . SER A 1 311 ? 12.864 -8.106 5.987 1.00 97.31 311 SER A N 1
ATOM 2345 C CA . SER A 1 311 ? 11.950 -8.102 7.138 1.00 97.31 311 SER A CA 1
ATOM 2346 C C . SER A 1 311 ? 12.637 -7.683 8.436 1.00 97.31 311 SER A C 1
ATOM 2348 O O . SER A 1 311 ? 11.965 -7.307 9.388 1.00 97.31 311 SER A O 1
ATOM 2350 N N . HIS A 1 312 ? 13.965 -7.790 8.509 1.00 95.69 312 HIS A N 1
ATOM 2351 C CA . HIS A 1 312 ? 14.754 -7.564 9.714 1.00 95.69 312 HIS A CA 1
ATOM 2352 C C . HIS A 1 312 ? 14.149 -8.320 10.919 1.00 95.69 312 HIS A C 1
ATOM 2354 O O . HIS A 1 312 ? 14.002 -9.540 10.870 1.00 95.69 312 HIS A O 1
ATOM 2360 N N . GLN A 1 313 ? 13.752 -7.605 11.973 1.00 93.88 313 GLN A N 1
ATOM 2361 C CA . GLN A 1 313 ? 13.173 -8.156 13.204 1.00 93.88 313 GLN A CA 1
ATOM 2362 C C . GLN A 1 313 ? 11.647 -8.345 13.139 1.00 93.88 313 GLN A C 1
ATOM 2364 O O . GLN A 1 313 ? 11.057 -8.833 14.097 1.00 93.88 313 GLN A O 1
ATOM 2369 N N . ASP A 1 314 ? 10.994 -7.968 12.036 1.00 96.00 314 ASP A N 1
ATOM 2370 C CA . ASP A 1 314 ? 9.529 -7.964 11.930 1.00 96.00 314 ASP A CA 1
ATOM 2371 C C . ASP A 1 314 ? 8.915 -9.344 11.628 1.00 96.00 314 ASP A C 1
ATOM 2373 O O . ASP A 1 314 ? 7.693 -9.490 11.588 1.00 96.00 314 ASP A O 1
ATOM 2377 N N . TYR A 1 315 ? 9.754 -10.353 11.373 1.00 95.56 315 TYR A N 1
ATOM 2378 C CA . TYR A 1 315 ? 9.323 -11.702 11.005 1.00 95.56 315 TYR A CA 1
ATOM 2379 C C . TYR A 1 315 ? 10.318 -12.757 11.509 1.00 95.56 315 TYR A C 1
ATOM 2381 O O . TYR A 1 315 ? 11.156 -13.269 10.761 1.00 95.56 315 TYR A O 1
ATOM 2389 N N . GLN A 1 316 ? 10.265 -13.049 12.808 1.00 92.31 316 GLN A N 1
ATOM 2390 C CA . GLN A 1 316 ? 11.164 -13.998 13.474 1.00 92.31 316 GLN A CA 1
ATOM 2391 C C . GLN A 1 316 ? 10.510 -14.616 14.713 1.00 92.31 316 GLN A C 1
ATOM 2393 O O . GLN A 1 316 ? 9.588 -14.039 15.277 1.00 92.31 316 GLN A O 1
ATOM 2398 N N . ALA A 1 317 ? 11.014 -15.762 15.180 1.00 89.06 317 ALA A N 1
ATOM 2399 C CA . ALA A 1 317 ? 10.393 -16.532 16.265 1.00 89.06 317 ALA A CA 1
ATOM 2400 C C . ALA A 1 317 ? 10.151 -15.730 17.560 1.00 89.06 317 ALA A C 1
ATOM 2402 O O . ALA A 1 317 ? 9.151 -15.950 18.233 1.00 89.06 317 ALA A O 1
ATOM 2403 N N . ALA A 1 318 ? 11.035 -14.784 17.897 1.00 87.62 318 ALA A N 1
ATOM 2404 C CA . ALA A 1 318 ? 10.938 -14.016 19.139 1.00 87.62 318 ALA A CA 1
ATOM 2405 C C . ALA A 1 318 ? 9.733 -13.052 19.196 1.00 87.62 318 ALA A C 1
ATOM 2407 O O . ALA A 1 318 ? 9.217 -12.809 20.283 1.00 87.62 318 ALA A O 1
ATOM 2408 N N . GLN A 1 319 ? 9.287 -12.499 18.061 1.00 87.06 319 GLN A N 1
ATOM 2409 C CA . GLN A 1 319 ? 8.151 -11.561 17.991 1.00 87.06 319 GLN A CA 1
ATOM 2410 C C . GLN A 1 319 ? 6.973 -12.097 17.164 1.00 87.06 319 GLN A C 1
ATOM 2412 O O . GLN A 1 319 ? 5.870 -11.568 17.275 1.00 87.06 319 GLN A O 1
ATOM 2417 N N . GLY A 1 320 ? 7.193 -13.133 16.353 1.00 94.00 320 GLY A N 1
ATOM 2418 C CA . GLY A 1 320 ? 6.236 -13.639 15.375 1.00 94.00 320 GLY A CA 1
ATOM 2419 C C . GLY A 1 320 ? 6.243 -12.852 14.060 1.00 94.00 320 GLY A C 1
ATOM 2420 O O . GLY A 1 320 ? 7.239 -12.228 13.688 1.00 94.00 320 GLY A O 1
ATOM 2421 N N . ASP A 1 321 ? 5.117 -12.914 13.350 1.00 95.44 321 ASP A N 1
ATOM 2422 C CA . ASP A 1 321 ? 4.772 -12.047 12.222 1.00 95.44 321 ASP A CA 1
ATOM 2423 C C . ASP A 1 321 ? 4.089 -10.782 12.762 1.00 95.44 321 ASP A C 1
ATOM 2425 O O . ASP A 1 321 ? 2.908 -10.810 13.125 1.00 95.44 321 ASP A O 1
ATOM 2429 N N . VAL A 1 322 ? 4.828 -9.669 12.814 1.00 95.12 322 VAL A N 1
ATOM 2430 C CA . VAL A 1 322 ? 4.286 -8.373 13.265 1.00 95.12 322 VAL A CA 1
ATOM 2431 C C . VAL A 1 322 ? 3.851 -7.470 12.108 1.00 95.12 322 VAL A C 1
ATOM 2433 O O . VAL A 1 322 ? 3.576 -6.286 12.322 1.00 95.12 322 VAL A O 1
ATOM 2436 N N . PHE A 1 323 ? 3.773 -7.987 10.875 1.00 95.94 323 PHE A N 1
ATOM 2437 C CA . PHE A 1 323 ? 3.201 -7.230 9.766 1.00 95.94 323 PHE A CA 1
ATOM 2438 C C . PHE A 1 323 ? 1.685 -7.130 9.940 1.00 95.94 323 PHE A C 1
ATOM 2440 O O . PHE A 1 323 ? 0.990 -8.149 9.987 1.00 95.94 323 PHE A O 1
ATOM 2447 N N . PRO A 1 324 ? 1.123 -5.916 9.982 1.00 94.31 324 PRO A N 1
ATOM 2448 C CA . PRO A 1 324 ? -0.298 -5.774 10.244 1.00 94.31 324 PRO A CA 1
ATOM 2449 C C . PRO A 1 324 ? -1.153 -6.085 9.011 1.00 94.31 324 PRO A C 1
ATOM 2451 O O . PRO A 1 324 ? -2.283 -6.538 9.159 1.00 94.31 324 PRO A O 1
ATOM 2454 N N . PHE A 1 325 ? -0.609 -5.918 7.799 1.00 93.75 325 PHE A N 1
ATOM 2455 C CA . PHE A 1 325 ? -1.316 -6.119 6.527 1.00 93.75 325 PHE A CA 1
ATOM 2456 C C . PHE A 1 325 ? -0.384 -6.719 5.467 1.00 93.75 325 PHE A C 1
ATOM 2458 O O . PHE A 1 325 ? 0.830 -6.505 5.524 1.00 93.75 325 PHE A O 1
ATOM 2465 N N . ASN A 1 326 ? -0.949 -7.444 4.499 1.00 95.75 326 ASN A N 1
ATOM 2466 C CA . ASN A 1 326 ? -0.234 -7.981 3.339 1.00 95.75 326 ASN A CA 1
ATOM 2467 C C . ASN A 1 326 ? -0.501 -7.109 2.096 1.00 95.75 326 ASN A C 1
ATOM 2469 O O . ASN A 1 326 ? -1.497 -6.390 2.025 1.00 95.75 326 ASN A O 1
ATOM 2473 N N . THR A 1 327 ? 0.402 -7.113 1.116 1.00 96.44 327 THR A N 1
ATOM 2474 C CA . THR A 1 327 ? 0.302 -6.237 -0.062 1.00 96.44 327 THR A CA 1
ATOM 2475 C C . THR A 1 327 ? 1.086 -6.787 -1.258 1.00 96.44 327 THR A C 1
ATOM 2477 O O . THR A 1 327 ? 2.108 -7.451 -1.062 1.00 96.44 327 THR A O 1
ATOM 2480 N N . PRO A 1 328 ? 0.662 -6.523 -2.514 1.00 97.19 328 PRO A N 1
ATOM 2481 C CA . PRO A 1 328 ? 1.427 -6.912 -3.692 1.00 97.19 328 PRO A CA 1
ATOM 2482 C C . PRO A 1 328 ? 2.417 -5.819 -4.138 1.00 97.19 328 PRO A C 1
ATOM 2484 O O . PRO A 1 328 ? 3.106 -5.995 -5.137 1.00 97.19 328 PRO A O 1
ATOM 2487 N N . TYR A 1 329 ? 2.495 -4.674 -3.451 1.00 97.25 329 TYR A N 1
ATOM 2488 C CA . TYR A 1 329 ? 3.233 -3.502 -3.949 1.00 97.25 329 TYR A CA 1
ATOM 2489 C C . TYR A 1 329 ? 4.757 -3.607 -3.848 1.00 97.25 329 TYR A C 1
ATOM 2491 O O . TYR A 1 329 ? 5.477 -2.857 -4.502 1.00 97.25 329 TYR A O 1
ATOM 2499 N N . PHE A 1 330 ? 5.262 -4.531 -3.038 1.00 97.56 330 PHE A N 1
ATOM 2500 C CA . PHE A 1 330 ? 6.688 -4.783 -2.866 1.00 97.56 330 PHE A CA 1
ATOM 2501 C C . PHE A 1 330 ? 6.916 -6.238 -2.450 1.00 97.56 330 PHE A C 1
ATOM 2503 O O . PHE A 1 330 ? 5.973 -7.012 -2.274 1.00 97.56 330 PHE A O 1
ATOM 2510 N N . ILE A 1 331 ? 8.180 -6.619 -2.312 1.00 98.62 331 ILE A N 1
ATOM 2511 C CA . ILE A 1 331 ? 8.606 -7.935 -1.842 1.00 98.62 331 ILE A CA 1
ATOM 2512 C C . ILE A 1 331 ? 9.321 -7.743 -0.510 1.00 98.62 331 ILE A C 1
ATOM 2514 O O . ILE A 1 331 ? 10.200 -6.889 -0.394 1.00 98.62 331 ILE A O 1
ATOM 2518 N N . VAL A 1 332 ? 8.966 -8.549 0.489 1.00 98.62 332 VAL A N 1
ATOM 2519 C CA . VAL A 1 332 ? 9.711 -8.601 1.749 1.00 98.62 332 VAL A CA 1
ATOM 2520 C C . VAL A 1 332 ? 10.553 -9.867 1.775 1.00 98.62 332 VAL A C 1
ATOM 2522 O O . VAL A 1 332 ? 10.003 -10.959 1.640 1.00 98.62 332 VAL A O 1
ATOM 2525 N N . SER A 1 333 ? 11.868 -9.747 1.940 1.00 98.50 333 SER A N 1
ATOM 2526 C CA . SER A 1 333 ? 12.766 -10.898 2.081 1.00 98.50 333 SER A CA 1
ATOM 2527 C C . SER A 1 333 ? 12.939 -11.284 3.551 1.00 98.50 333 SER A C 1
ATOM 2529 O O . SER A 1 333 ? 13.176 -10.425 4.399 1.00 98.50 333 SER A O 1
ATOM 2531 N N . LYS A 1 334 ? 12.843 -12.580 3.875 1.00 97.50 334 LYS A N 1
ATOM 2532 C CA . LYS A 1 334 ? 13.085 -13.091 5.235 1.00 97.50 334 LYS A CA 1
ATOM 2533 C C . LYS A 1 334 ? 14.564 -12.918 5.589 1.00 97.50 334 LYS A C 1
ATOM 2535 O O . LYS A 1 334 ? 15.416 -13.572 4.988 1.00 97.50 334 LYS A O 1
ATOM 2540 N N . GLY A 1 335 ? 14.853 -12.073 6.576 1.00 95.56 335 GLY A N 1
ATOM 2541 C CA . GLY A 1 335 ? 16.207 -11.806 7.071 1.00 95.56 335 GLY A CA 1
ATOM 2542 C C . GLY A 1 335 ? 16.545 -10.316 7.121 1.00 95.56 335 GLY A C 1
ATOM 2543 O O . GLY A 1 335 ? 15.661 -9.466 7.063 1.00 95.56 335 GLY A O 1
ATOM 2544 N N . SER A 1 336 ? 17.836 -10.006 7.238 1.00 95.75 336 SER A N 1
ATOM 2545 C CA . SER A 1 336 ? 18.374 -8.636 7.326 1.00 95.75 336 SER A CA 1
ATOM 2546 C C . SER A 1 336 ? 19.127 -8.256 6.042 1.00 95.75 336 SER A C 1
ATOM 2548 O O . SER A 1 336 ? 18.848 -8.822 4.982 1.00 95.75 336 SER A O 1
ATOM 2550 N N . SER A 1 337 ? 20.059 -7.300 6.110 1.00 94.25 337 SER A N 1
ATOM 2551 C CA . SER A 1 337 ? 20.887 -6.882 4.974 1.00 94.25 337 SER A CA 1
ATOM 2552 C C . SER A 1 337 ? 21.474 -8.072 4.212 1.00 94.25 337 SER A C 1
ATOM 2554 O O . SER A 1 337 ? 21.981 -9.020 4.814 1.00 94.25 337 SER A O 1
ATOM 2556 N N . GLY A 1 338 ? 21.366 -8.042 2.883 1.00 95.62 338 GLY A N 1
ATOM 2557 C CA . GLY A 1 338 ? 21.807 -9.119 1.996 1.00 95.62 338 GLY A CA 1
ATOM 2558 C C . GLY A 1 338 ? 20.756 -10.204 1.733 1.00 95.62 338 GLY A C 1
ATOM 2559 O O . GLY A 1 338 ? 20.864 -10.915 0.734 1.00 95.62 338 GLY A O 1
ATOM 2560 N N . SER A 1 339 ? 19.705 -10.321 2.558 1.00 97.81 339 SER A N 1
ATOM 2561 C CA . SER A 1 339 ? 18.590 -11.253 2.288 1.00 97.81 339 SER A CA 1
ATOM 2562 C C . SER A 1 339 ? 17.768 -10.866 1.053 1.00 97.81 339 SER A C 1
ATOM 2564 O O . SER A 1 339 ? 17.071 -11.706 0.485 1.00 97.81 339 SER A O 1
ATOM 2566 N N . ASP A 1 340 ? 17.871 -9.612 0.620 1.00 97.88 340 ASP A N 1
ATOM 2567 C CA . ASP A 1 340 ? 17.268 -9.051 -0.584 1.00 97.88 340 ASP A CA 1
ATOM 2568 C C . ASP A 1 340 ? 18.001 -9.472 -1.871 1.00 97.88 340 ASP A C 1
ATOM 2570 O O . ASP A 1 340 ? 17.376 -9.568 -2.929 1.00 97.88 340 ASP A O 1
ATOM 2574 N N . GLN A 1 341 ? 19.297 -9.802 -1.798 1.00 98.25 341 GLN A N 1
ATOM 2575 C CA . GLN A 1 341 ? 20.129 -10.120 -2.966 1.00 98.25 341 GLN A CA 1
ATOM 2576 C C . GLN A 1 341 ? 19.590 -11.261 -3.846 1.00 98.25 341 GLN A C 1
ATOM 2578 O O . GLN A 1 341 ? 19.540 -11.085 -5.068 1.00 98.25 341 GLN A O 1
ATOM 2583 N N . PRO A 1 342 ? 19.144 -12.419 -3.309 1.00 98.56 342 PRO A N 1
ATOM 2584 C CA . PRO A 1 342 ? 18.559 -13.472 -4.139 1.00 98.56 342 PRO A CA 1
ATOM 2585 C C . PRO A 1 342 ? 17.338 -12.991 -4.931 1.00 98.56 342 PRO A C 1
ATOM 2587 O O . PRO A 1 342 ? 17.187 -13.342 -6.101 1.00 98.56 342 PRO A O 1
ATOM 2590 N N . PHE A 1 343 ? 16.503 -12.147 -4.321 1.00 98.81 343 PHE A N 1
ATOM 2591 C CA . PHE A 1 343 ? 15.308 -11.598 -4.955 1.00 98.81 343 PHE A CA 1
ATOM 2592 C C . PHE A 1 343 ? 15.661 -10.550 -6.007 1.00 98.81 343 PHE A C 1
ATOM 2594 O O . PHE A 1 343 ? 15.124 -10.616 -7.106 1.00 98.81 343 PHE A O 1
ATOM 2601 N N . LEU A 1 344 ? 16.611 -9.649 -5.737 1.00 98.75 344 LEU A N 1
ATOM 2602 C CA . LEU A 1 344 ? 17.099 -8.682 -6.728 1.00 98.75 344 LEU A CA 1
ATOM 2603 C C . LEU A 1 344 ? 17.657 -9.374 -7.973 1.00 98.75 344 LEU A C 1
ATOM 2605 O O . LEU A 1 344 ? 17.304 -9.016 -9.096 1.00 98.75 344 LEU A O 1
ATOM 2609 N N . ARG A 1 345 ? 18.480 -10.413 -7.786 1.00 98.81 345 ARG A N 1
ATOM 2610 C CA . ARG A 1 345 ? 19.030 -11.200 -8.899 1.00 98.81 345 ARG A CA 1
ATOM 2611 C C . ARG A 1 345 ? 17.939 -11.943 -9.674 1.00 98.81 345 ARG A C 1
ATOM 2613 O O . ARG A 1 345 ? 18.029 -12.040 -10.897 1.00 98.81 345 ARG A O 1
ATOM 2620 N N . ALA A 1 346 ? 16.917 -12.454 -8.988 1.00 98.81 346 ALA A N 1
ATOM 2621 C CA . ALA A 1 346 ? 15.783 -13.117 -9.628 1.00 98.81 346 ALA A CA 1
ATOM 2622 C C . ALA A 1 346 ? 14.879 -12.141 -10.390 1.00 98.81 346 ALA A C 1
ATOM 2624 O O . ALA A 1 346 ? 14.459 -12.462 -11.500 1.00 98.81 346 ALA A O 1
ATOM 2625 N N . LEU A 1 347 ? 14.620 -10.948 -9.846 1.00 98.88 347 LEU A N 1
ATOM 2626 C CA . LEU A 1 347 ? 13.887 -9.882 -10.530 1.00 98.88 347 LEU A CA 1
ATOM 2627 C C . LEU A 1 347 ? 14.615 -9.469 -11.807 1.00 98.88 347 LEU A C 1
ATOM 2629 O O . LEU A 1 347 ? 14.018 -9.514 -12.878 1.00 98.88 347 LEU A O 1
ATOM 2633 N N . ALA A 1 348 ? 15.914 -9.171 -11.718 1.00 98.81 348 ALA A N 1
ATOM 2634 C CA . ALA A 1 348 ? 16.725 -8.801 -12.874 1.00 98.81 348 ALA A CA 1
ATOM 2635 C C . ALA A 1 348 ? 16.695 -9.880 -13.974 1.00 98.81 348 ALA A C 1
ATOM 2637 O O . ALA A 1 348 ? 16.463 -9.566 -15.142 1.00 98.81 348 ALA A O 1
ATOM 2638 N N . ALA A 1 349 ? 16.845 -11.158 -13.598 1.00 98.75 349 ALA A N 1
ATOM 2639 C CA . ALA A 1 349 ? 16.756 -12.287 -14.527 1.00 98.75 349 ALA A CA 1
ATOM 2640 C C . ALA A 1 349 ? 15.352 -12.448 -15.140 1.00 98.75 349 ALA A C 1
ATOM 2642 O O . ALA A 1 349 ? 15.226 -12.680 -16.338 1.00 98.75 349 ALA A O 1
ATOM 2643 N N . THR A 1 350 ? 14.292 -12.289 -14.345 1.00 98.88 350 THR A N 1
ATOM 2644 C CA . THR A 1 350 ? 12.896 -12.408 -14.804 1.00 98.88 350 THR A CA 1
ATOM 2645 C C . THR A 1 350 ? 12.543 -11.288 -15.779 1.00 98.88 350 THR A C 1
ATOM 2647 O O . THR A 1 350 ? 11.996 -11.549 -16.848 1.00 98.88 350 THR A O 1
ATOM 2650 N N . LEU A 1 351 ? 12.921 -10.048 -15.455 1.00 98.69 351 LEU A N 1
ATOM 2651 C CA . LEU A 1 351 ? 12.752 -8.889 -16.330 1.00 98.69 351 LEU A CA 1
ATOM 2652 C C . LEU A 1 351 ? 13.511 -9.050 -17.651 1.00 98.69 351 LEU A C 1
ATOM 2654 O O . LEU A 1 351 ? 13.011 -8.627 -18.694 1.00 98.69 351 LEU A O 1
ATOM 2658 N N . ALA A 1 352 ? 14.692 -9.669 -17.620 1.00 97.56 352 ALA A N 1
ATOM 2659 C CA . ALA A 1 352 ? 15.460 -9.980 -18.819 1.00 97.56 352 ALA A CA 1
ATOM 2660 C C . ALA A 1 352 ? 14.832 -11.095 -19.666 1.00 97.56 352 ALA A C 1
ATOM 2662 O O . ALA A 1 352 ? 14.971 -11.074 -20.887 1.00 97.56 352 ALA A O 1
ATOM 2663 N N . ALA A 1 353 ? 14.158 -12.055 -19.031 1.00 98.12 353 ALA A N 1
ATOM 2664 C CA . ALA A 1 353 ? 13.671 -13.271 -19.672 1.00 98.12 353 ALA A CA 1
ATOM 2665 C C . ALA A 1 353 ? 12.402 -13.090 -20.509 1.00 98.12 353 ALA A C 1
ATOM 2667 O O . ALA A 1 353 ? 12.176 -13.893 -21.412 1.00 98.12 353 ALA A O 1
ATOM 2668 N N . PHE A 1 354 ? 11.581 -12.066 -20.255 1.00 98.12 354 PHE A N 1
ATOM 2669 C CA . PHE A 1 354 ? 10.435 -11.771 -21.121 1.00 98.12 354 PHE A CA 1
ATOM 2670 C C . PHE A 1 354 ? 10.873 -11.628 -22.582 1.00 98.12 354 PHE A C 1
ATOM 2672 O O . PHE A 1 354 ? 11.930 -11.058 -22.863 1.00 98.12 354 PHE A O 1
ATOM 2679 N N . SER A 1 355 ? 10.040 -12.079 -23.521 1.00 96.06 355 SER A N 1
ATOM 2680 C CA . SER A 1 355 ? 10.265 -11.752 -24.930 1.00 96.06 355 SER A CA 1
ATOM 2681 C C . SER A 1 355 ? 10.198 -10.230 -25.145 1.00 96.06 355 SER A C 1
ATOM 2683 O O . SER A 1 355 ? 9.442 -9.547 -24.440 1.00 96.06 355 SER A O 1
ATOM 2685 N N . PRO A 1 356 ? 10.958 -9.666 -26.107 1.00 93.81 356 PRO A N 1
ATOM 2686 C CA . PRO A 1 356 ? 10.966 -8.222 -26.360 1.00 93.81 356 PRO A CA 1
ATOM 2687 C C . PRO A 1 356 ? 9.566 -7.627 -26.562 1.00 93.81 356 PRO A C 1
ATOM 2689 O O . PRO A 1 356 ? 9.247 -6.564 -26.026 1.00 93.81 356 PRO A O 1
ATOM 2692 N N . GLU A 1 357 ? 8.706 -8.335 -27.298 1.00 95.12 357 GLU A N 1
ATOM 2693 C CA . GLU A 1 357 ? 7.321 -7.931 -27.534 1.00 95.12 357 GLU A CA 1
ATOM 2694 C C . GLU A 1 357 ? 6.501 -7.907 -26.239 1.00 95.12 357 GLU A C 1
ATOM 2696 O O . GLU A 1 357 ? 5.893 -6.884 -25.913 1.00 95.12 357 GLU A O 1
ATOM 2701 N N . THR A 1 358 ? 6.515 -9.006 -25.481 1.00 96.94 358 THR A N 1
ATOM 2702 C CA . THR A 1 358 ? 5.726 -9.140 -24.249 1.00 96.94 358 THR A CA 1
ATOM 2703 C C . THR A 1 358 ? 6.156 -8.110 -23.214 1.00 96.94 358 THR A C 1
ATOM 2705 O O . THR A 1 358 ? 5.302 -7.436 -22.639 1.00 96.94 358 THR A O 1
ATOM 2708 N N . LYS A 1 359 ? 7.467 -7.899 -23.027 1.00 97.19 359 LYS A N 1
ATOM 2709 C CA . LYS A 1 359 ? 7.978 -6.875 -22.105 1.00 97.19 359 LYS A CA 1
ATOM 2710 C C . LYS A 1 359 ? 7.492 -5.481 -22.492 1.00 97.19 359 LYS A C 1
ATOM 2712 O O . LYS A 1 359 ? 6.997 -4.751 -21.637 1.00 97.19 359 LYS A O 1
ATOM 2717 N N . ARG A 1 360 ? 7.567 -5.117 -23.776 1.00 95.88 360 ARG A N 1
ATOM 2718 C CA . ARG A 1 360 ? 7.073 -3.821 -24.267 1.00 95.88 360 ARG A CA 1
ATOM 2719 C C . ARG A 1 360 ? 5.586 -3.631 -23.956 1.00 95.88 360 ARG A C 1
ATOM 2721 O O . ARG A 1 360 ? 5.207 -2.574 -23.457 1.00 95.88 360 ARG A O 1
ATOM 2728 N N . ILE A 1 361 ? 4.757 -4.643 -24.221 1.00 96.69 361 ILE A N 1
ATOM 2729 C CA . ILE A 1 361 ? 3.310 -4.590 -23.960 1.00 96.69 361 ILE A CA 1
ATOM 2730 C C . ILE A 1 361 ? 3.032 -4.461 -22.459 1.00 96.69 361 ILE A C 1
ATOM 2732 O O . ILE A 1 361 ? 2.231 -3.612 -22.066 1.00 96.69 361 ILE A O 1
ATOM 2736 N N . LEU A 1 362 ? 3.723 -5.238 -21.621 1.00 97.44 362 LEU A N 1
ATOM 2737 C CA . LEU A 1 362 ? 3.620 -5.154 -20.162 1.00 97.44 362 LEU A CA 1
ATOM 2738 C C . LEU A 1 362 ? 3.941 -3.746 -19.650 1.00 97.44 362 LEU A C 1
ATOM 2740 O O . LEU A 1 362 ? 3.189 -3.200 -18.844 1.00 97.44 362 LEU A O 1
ATOM 2744 N N . VAL A 1 363 ? 5.024 -3.137 -20.141 1.00 95.81 363 VAL A N 1
ATOM 2745 C CA . VAL A 1 363 ? 5.450 -1.792 -19.729 1.00 95.81 363 VAL A CA 1
ATOM 2746 C C . VAL A 1 363 ? 4.436 -0.731 -20.147 1.00 95.81 363 VAL A C 1
ATOM 2748 O O . VAL A 1 363 ? 4.014 0.066 -19.307 1.00 95.81 363 VAL A O 1
ATOM 2751 N N . GLN A 1 364 ? 4.015 -0.744 -21.415 1.00 94.50 364 GLN A N 1
ATOM 2752 C CA . GLN A 1 364 ? 3.076 0.235 -21.976 1.00 94.50 364 GLN A CA 1
ATOM 2753 C C . GLN A 1 364 ? 1.706 0.193 -21.292 1.00 94.50 364 GLN A C 1
ATOM 2755 O O . GLN A 1 364 ? 1.087 1.236 -21.108 1.00 94.50 364 GLN A O 1
ATOM 2760 N N . ASN A 1 365 ? 1.263 -0.993 -20.870 1.00 95.50 365 ASN A N 1
ATOM 2761 C CA . ASN A 1 365 ? -0.038 -1.189 -20.230 1.00 95.50 365 ASN A CA 1
ATOM 2762 C C . ASN A 1 365 ? 0.026 -1.195 -18.697 1.00 95.50 365 ASN A C 1
ATOM 2764 O O . ASN A 1 365 ? -0.982 -1.482 -18.061 1.00 95.50 365 ASN A O 1
ATOM 2768 N N . ARG A 1 366 ? 1.181 -0.872 -18.093 1.00 95.62 366 ARG A N 1
ATOM 2769 C CA . ARG A 1 366 ? 1.360 -0.833 -16.627 1.00 95.62 366 ARG A CA 1
ATOM 2770 C C . ARG A 1 366 ? 1.105 -2.182 -15.926 1.00 95.62 366 ARG A C 1
ATOM 2772 O O . ARG A 1 366 ? 0.646 -2.229 -14.788 1.00 95.62 366 ARG A O 1
ATOM 2779 N N . LEU A 1 367 ? 1.413 -3.288 -16.606 1.00 97.75 367 LEU A N 1
ATOM 2780 C CA . LEU A 1 367 ? 1.180 -4.661 -16.135 1.00 97.75 367 LEU A CA 1
ATOM 2781 C C . LEU A 1 367 ? 2.468 -5.409 -15.757 1.00 97.75 367 LEU A C 1
ATOM 2783 O O . LEU A 1 367 ? 2.387 -6.554 -15.306 1.00 97.75 367 LEU A O 1
ATOM 2787 N N . LEU A 1 368 ? 3.654 -4.799 -15.895 1.00 98.62 368 LEU A N 1
ATOM 2788 C CA . LEU A 1 368 ? 4.926 -5.487 -15.643 1.00 98.62 368 LEU A CA 1
ATOM 2789 C C . LEU A 1 368 ? 5.078 -5.919 -14.180 1.00 98.62 368 LEU A C 1
ATOM 2791 O O . LEU A 1 368 ? 5.264 -7.104 -13.918 1.00 98.62 368 LEU A O 1
ATOM 2795 N N . ALA A 1 369 ? 4.977 -4.990 -13.225 1.00 98.56 369 ALA A N 1
ATOM 2796 C CA . ALA A 1 369 ? 5.136 -5.323 -11.808 1.00 98.56 369 ALA A CA 1
ATOM 2797 C C . ALA A 1 369 ? 4.042 -6.283 -11.292 1.00 98.56 369 ALA A C 1
ATOM 2799 O O . ALA A 1 369 ? 4.398 -7.248 -10.610 1.00 98.56 369 ALA A O 1
ATOM 2800 N N . PRO A 1 370 ? 2.751 -6.131 -11.667 1.00 98.62 370 PRO A N 1
ATOM 2801 C CA . PRO A 1 370 ? 1.741 -7.144 -11.365 1.00 98.62 370 PRO A CA 1
ATOM 2802 C C . PRO A 1 370 ? 2.061 -8.532 -11.915 1.00 98.62 370 PRO A C 1
ATOM 2804 O O . PRO A 1 370 ? 1.914 -9.532 -11.213 1.00 98.62 370 PRO A O 1
ATOM 2807 N N . THR A 1 371 ? 2.566 -8.604 -13.145 1.00 98.81 371 THR A N 1
ATOM 2808 C CA . THR A 1 371 ? 2.963 -9.875 -13.759 1.00 98.81 371 THR A CA 1
ATOM 2809 C C . THR A 1 371 ? 4.156 -10.493 -13.033 1.00 98.81 371 THR A C 1
ATOM 2811 O O . THR A 1 371 ? 4.154 -11.688 -12.759 1.00 98.81 371 THR A O 1
ATOM 2814 N N . VAL A 1 372 ? 5.153 -9.694 -12.648 1.00 98.81 372 VAL A N 1
ATOM 2815 C CA . VAL A 1 372 ? 6.315 -10.170 -11.883 1.00 98.81 372 VAL A CA 1
ATOM 2816 C C . VAL A 1 372 ? 5.911 -10.668 -10.490 1.00 98.81 372 VAL A C 1
ATOM 2818 O O . VAL A 1 372 ? 6.401 -11.711 -10.059 1.00 98.81 372 VAL A O 1
ATOM 2821 N N . GLN A 1 373 ? 4.981 -9.990 -9.808 1.00 98.75 373 GLN A N 1
ATOM 2822 C CA . GLN A 1 373 ? 4.405 -10.462 -8.541 1.00 98.75 373 GLN A CA 1
ATOM 2823 C C . GLN A 1 373 ? 3.673 -11.797 -8.705 1.00 98.75 373 GLN A C 1
ATOM 2825 O O . GLN A 1 373 ? 3.840 -12.697 -7.880 1.00 98.75 373 GLN A O 1
ATOM 2830 N N . MET A 1 374 ? 2.888 -11.947 -9.776 1.00 98.75 374 MET A N 1
ATOM 2831 C CA . MET A 1 374 ? 2.227 -13.208 -10.104 1.00 98.75 374 MET A CA 1
ATOM 2832 C C . MET A 1 374 ? 3.255 -14.324 -10.308 1.00 98.75 374 MET A C 1
ATOM 2834 O O . MET A 1 374 ? 3.155 -15.350 -9.636 1.00 98.75 374 MET A O 1
ATOM 2838 N N . ILE A 1 375 ? 4.268 -14.090 -11.152 1.00 98.88 375 ILE A N 1
ATOM 2839 C CA . ILE A 1 375 ? 5.333 -15.055 -11.452 1.00 98.88 375 ILE A CA 1
ATOM 2840 C C . ILE A 1 375 ? 6.041 -15.477 -10.168 1.00 98.88 375 ILE A C 1
ATOM 2842 O O . ILE A 1 375 ? 6.088 -16.667 -9.878 1.00 98.88 375 ILE A O 1
ATOM 2846 N N . LEU A 1 376 ? 6.520 -14.518 -9.363 1.00 98.88 376 LEU A N 1
ATOM 2847 C CA . LEU A 1 376 ? 7.210 -14.797 -8.101 1.00 98.88 376 LEU A CA 1
ATOM 2848 C C . LEU A 1 376 ? 6.410 -15.765 -7.229 1.00 98.88 376 LEU A C 1
ATOM 2850 O O . LEU A 1 376 ? 6.977 -16.723 -6.707 1.00 98.88 376 LEU A O 1
ATOM 2854 N N . ARG A 1 377 ? 5.110 -15.507 -7.070 1.00 98.69 377 ARG A N 1
ATOM 2855 C CA . ARG A 1 377 ? 4.213 -16.266 -6.192 1.00 98.69 377 ARG A CA 1
ATOM 2856 C C . ARG A 1 377 ? 3.876 -17.639 -6.769 1.00 98.69 377 ARG A C 1
ATOM 2858 O O . ARG A 1 377 ? 3.933 -18.624 -6.042 1.00 98.69 377 ARG A O 1
ATOM 2865 N N . ALA A 1 378 ? 3.603 -17.714 -8.070 1.00 98.56 378 ALA A N 1
ATOM 2866 C CA . ALA A 1 378 ? 3.256 -18.953 -8.762 1.00 98.56 378 ALA A CA 1
ATOM 2867 C C . ALA A 1 378 ? 4.417 -19.948 -8.828 1.00 98.56 378 ALA A C 1
ATOM 2869 O O . ALA A 1 378 ? 4.190 -21.150 -8.907 1.00 98.56 378 ALA A O 1
ATOM 2870 N N . THR A 1 379 ? 5.656 -19.460 -8.778 1.00 98.62 379 THR A N 1
ATOM 2871 C CA . THR A 1 379 ? 6.847 -20.299 -8.922 1.00 98.62 379 THR A CA 1
ATOM 2872 C C . THR A 1 379 ? 7.575 -20.560 -7.608 1.00 98.62 379 THR A C 1
ATOM 2874 O O . THR A 1 379 ? 8.682 -21.091 -7.634 1.00 98.62 379 THR A O 1
ATOM 2877 N N . GLN A 1 380 ? 7.036 -20.164 -6.450 1.00 98.06 380 GLN A N 1
ATOM 2878 C CA . GLN A 1 380 ? 7.665 -20.525 -5.173 1.00 98.06 380 GLN A CA 1
ATOM 2879 C C . GLN A 1 380 ? 7.769 -22.053 -5.063 1.00 98.06 380 GLN A C 1
ATOM 2881 O O . GLN A 1 380 ? 6.829 -22.760 -5.406 1.00 98.06 380 GLN A O 1
ATOM 2886 N N . ARG A 1 381 ? 8.888 -22.585 -4.556 1.00 97.69 381 ARG A N 1
ATOM 2887 C CA . ARG A 1 381 ? 9.096 -24.044 -4.433 1.00 97.69 381 ARG A CA 1
ATOM 2888 C C . ARG A 1 381 ? 7.966 -24.777 -3.687 1.00 97.69 381 ARG A C 1
ATOM 2890 O O . ARG A 1 381 ? 7.629 -25.875 -4.115 1.00 97.69 381 ARG A O 1
ATOM 2897 N N . PRO A 1 382 ? 7.363 -24.214 -2.619 1.00 95.75 382 PRO A N 1
ATOM 2898 C CA . PRO A 1 382 ? 6.216 -24.839 -1.957 1.00 95.75 382 PRO A CA 1
ATOM 2899 C C . PRO A 1 382 ? 4.916 -24.856 -2.785 1.00 95.75 382 PRO A C 1
ATOM 2901 O O . PRO A 1 382 ? 3.976 -25.556 -2.422 1.00 95.75 382 PRO A O 1
ATOM 2904 N N . VAL A 1 383 ? 4.835 -24.101 -3.885 1.00 96.94 383 VAL A N 1
ATOM 2905 C CA . VAL A 1 383 ? 3.674 -24.058 -4.785 1.00 96.94 383 VAL A CA 1
ATOM 2906 C C . VAL A 1 383 ? 3.846 -25.142 -5.847 1.00 96.94 383 VAL A C 1
ATOM 2908 O O . VAL A 1 383 ? 4.390 -24.924 -6.924 1.00 96.94 383 VAL A O 1
ATOM 2911 N N . THR A 1 384 ? 3.420 -26.355 -5.507 1.00 95.31 384 THR A N 1
ATOM 2912 C CA . THR A 1 384 ? 3.693 -27.572 -6.293 1.00 95.31 384 THR A CA 1
ATOM 2913 C C . THR A 1 384 ? 2.605 -27.935 -7.309 1.00 95.31 384 THR A C 1
ATOM 2915 O O . THR A 1 384 ? 2.799 -28.838 -8.117 1.00 95.31 384 THR A O 1
ATOM 2918 N N . HIS A 1 385 ? 1.462 -27.248 -7.283 1.00 95.19 385 HIS A N 1
ATOM 2919 C CA . HIS A 1 385 ? 0.307 -27.487 -8.158 1.00 95.19 385 HIS A CA 1
ATOM 2920 C C . HIS A 1 385 ? -0.549 -26.210 -8.286 1.00 95.19 385 HIS A C 1
ATOM 2922 O O . HIS A 1 385 ? -0.436 -25.340 -7.417 1.00 95.19 385 HIS A O 1
ATOM 2928 N N . PRO A 1 386 ? -1.408 -26.073 -9.318 1.00 94.81 386 PRO A N 1
ATOM 2929 C CA . PRO A 1 386 ? -2.138 -24.828 -9.586 1.00 94.81 386 PRO A CA 1
ATOM 2930 C C . PRO A 1 386 ? -2.984 -24.312 -8.416 1.00 94.81 386 PRO A C 1
ATOM 2932 O O . PRO A 1 386 ? -2.970 -23.116 -8.138 1.00 94.81 386 PRO A O 1
ATOM 2935 N N . ASP A 1 387 ? -3.668 -25.192 -7.678 1.00 96.69 387 ASP A N 1
ATOM 2936 C CA . ASP A 1 387 ? -4.516 -24.764 -6.559 1.00 96.69 387 ASP A CA 1
ATOM 2937 C C . ASP A 1 387 ? -3.722 -24.281 -5.335 1.00 96.69 387 ASP A C 1
ATOM 2939 O O . ASP A 1 387 ? -4.239 -23.454 -4.583 1.00 96.69 387 ASP A O 1
ATOM 2943 N N . ALA A 1 388 ? -2.446 -24.675 -5.169 1.00 96.75 388 ALA A N 1
ATOM 2944 C CA . ALA A 1 388 ? -1.585 -24.095 -4.126 1.00 96.75 388 ALA A CA 1
ATOM 2945 C C . ALA A 1 388 ? -1.398 -22.587 -4.304 1.00 96.75 388 ALA A C 1
ATOM 2947 O O . ALA A 1 388 ? -1.144 -21.901 -3.311 1.00 96.75 388 ALA A O 1
ATOM 2948 N N . TYR A 1 389 ? -1.546 -22.069 -5.532 1.00 98.25 389 TYR A N 1
ATOM 2949 C CA . TYR A 1 389 ? -1.521 -20.633 -5.770 1.00 98.25 389 TYR A CA 1
ATOM 2950 C C . TYR A 1 389 ? -2.570 -19.926 -4.917 1.00 98.25 389 TYR A C 1
ATOM 2952 O O . TYR A 1 389 ? -2.277 -18.912 -4.321 1.00 98.25 389 TYR A O 1
ATOM 2960 N N . TYR A 1 390 ? -3.760 -20.493 -4.738 1.00 98.12 390 TYR A N 1
ATOM 2961 C CA . TYR A 1 390 ? -4.853 -19.837 -4.018 1.00 98.12 390 TYR A CA 1
ATOM 2962 C C . TYR A 1 390 ? -4.826 -20.068 -2.499 1.00 98.12 390 TYR A C 1
ATOM 2964 O O . TYR A 1 390 ? -5.866 -20.039 -1.844 1.00 98.12 390 TYR A O 1
ATOM 2972 N N . THR A 1 391 ? -3.641 -20.303 -1.932 1.00 96.62 391 THR A N 1
ATOM 2973 C CA . THR A 1 391 ? -3.440 -20.561 -0.499 1.00 96.62 391 THR A CA 1
ATOM 2974 C C . THR A 1 391 ? -2.404 -19.608 0.097 1.00 96.62 391 THR A C 1
ATOM 2976 O O . THR A 1 391 ? -1.617 -18.987 -0.622 1.00 96.62 391 THR A O 1
ATOM 2979 N N . GLY A 1 392 ? -2.346 -19.523 1.429 1.00 94.75 392 GLY A N 1
ATOM 2980 C CA . GLY A 1 392 ? -1.339 -18.719 2.135 1.00 94.75 392 GLY A CA 1
ATOM 2981 C C . GLY A 1 392 ? 0.113 -19.071 1.798 1.00 94.75 392 GLY A C 1
ATOM 2982 O O . GLY A 1 392 ? 0.988 -18.217 1.920 1.00 94.75 392 GLY A O 1
ATOM 2983 N N . VAL A 1 393 ? 0.371 -20.285 1.302 1.00 94.06 393 VAL A N 1
ATOM 2984 C CA . VAL A 1 393 ? 1.709 -20.764 0.921 1.00 94.06 393 VAL A CA 1
ATOM 2985 C C . VAL A 1 393 ? 2.303 -19.957 -0.241 1.00 94.06 393 VAL A C 1
ATOM 2987 O O . VAL A 1 393 ? 3.489 -19.630 -0.217 1.00 94.06 393 VAL A O 1
ATOM 2990 N N . ALA A 1 394 ? 1.492 -19.599 -1.241 1.00 97.25 394 ALA A N 1
ATOM 2991 C CA . ALA A 1 394 ? 1.917 -18.750 -2.361 1.00 97.25 394 ALA A CA 1
ATOM 2992 C C . ALA A 1 394 ? 1.906 -17.254 -2.005 1.00 97.25 394 ALA A C 1
ATOM 2994 O O . ALA A 1 394 ? 2.523 -16.420 -2.682 1.00 97.25 394 ALA A O 1
ATOM 2995 N N . HIS A 1 395 ? 1.195 -16.903 -0.931 1.00 97.81 395 HIS A N 1
ATOM 2996 C CA . HIS A 1 395 ? 0.887 -15.529 -0.571 1.00 97.81 395 HIS A CA 1
ATOM 2997 C C . HIS A 1 395 ? 1.415 -15.066 0.797 1.00 97.81 395 HIS A C 1
ATOM 2999 O O . HIS A 1 395 ? 0.705 -14.330 1.487 1.00 97.81 395 HIS A O 1
ATOM 3005 N N . PRO A 1 396 ? 2.661 -15.397 1.194 1.00 96.94 396 PRO A N 1
ATOM 3006 C CA . PRO A 1 396 ? 3.193 -14.913 2.459 1.00 96.94 396 PRO A CA 1
ATOM 3007 C C . PRO A 1 396 ? 3.387 -13.392 2.423 1.00 96.94 396 PRO A C 1
ATOM 3009 O O . PRO A 1 396 ? 3.607 -12.808 1.355 1.00 96.94 396 PRO A O 1
ATOM 3012 N N . ALA A 1 397 ? 3.362 -12.763 3.600 1.00 96.38 397 ALA A N 1
ATOM 3013 C CA . ALA A 1 397 ? 3.815 -11.380 3.761 1.00 96.38 397 ALA A CA 1
ATOM 3014 C C . ALA A 1 397 ? 5.343 -11.257 3.627 1.00 96.38 397 ALA A C 1
ATOM 3016 O O . ALA A 1 397 ? 5.840 -10.217 3.203 1.00 96.38 397 ALA A O 1
ATOM 3017 N N . VAL A 1 398 ? 6.083 -12.326 3.953 1.00 98.00 398 VAL A N 1
ATOM 3018 C CA . VAL A 1 398 ? 7.549 -12.381 3.896 1.00 98.00 398 VAL A CA 1
ATOM 3019 C C . VAL A 1 398 ? 8.013 -13.634 3.158 1.00 98.00 398 VAL A C 1
ATOM 3021 O O . VAL A 1 398 ? 7.669 -14.756 3.521 1.00 98.00 398 VAL A O 1
ATOM 3024 N N . PHE A 1 399 ? 8.829 -13.451 2.124 1.00 98.31 399 PHE A N 1
ATOM 3025 C CA . PHE A 1 399 ? 9.337 -14.526 1.282 1.00 98.31 399 PHE A CA 1
ATOM 3026 C C . PHE A 1 399 ? 10.690 -15.036 1.775 1.00 98.31 399 PHE A C 1
ATOM 3028 O O . PHE A 1 399 ? 11.637 -14.272 1.967 1.00 98.31 399 PHE A O 1
ATOM 3035 N N . ALA A 1 400 ? 10.822 -16.354 1.911 1.00 97.12 400 ALA A N 1
ATOM 3036 C CA . ALA A 1 400 ? 12.103 -16.990 2.188 1.00 97.12 400 ALA A CA 1
ATOM 3037 C C . ALA A 1 400 ? 12.908 -17.177 0.893 1.00 97.12 400 ALA A C 1
ATOM 3039 O O . ALA A 1 400 ? 12.416 -17.770 -0.066 1.00 97.12 400 ALA A O 1
ATOM 3040 N N . GLY A 1 401 ? 14.171 -16.738 0.872 1.00 97.25 401 GLY A N 1
ATOM 3041 C CA . GLY A 1 401 ? 15.044 -16.911 -0.299 1.00 97.25 401 GLY A CA 1
ATOM 3042 C C . GLY A 1 401 ? 15.265 -18.381 -0.686 1.00 97.25 401 GLY A C 1
ATOM 3043 O O . GLY A 1 401 ? 15.447 -18.695 -1.858 1.00 97.25 401 GLY A O 1
ATOM 3044 N N . THR A 1 402 ? 15.167 -19.301 0.277 1.00 96.88 402 THR A N 1
ATOM 3045 C CA . THR A 1 402 ? 15.240 -20.756 0.057 1.00 96.88 402 THR A CA 1
ATOM 3046 C C . THR A 1 402 ? 14.083 -21.306 -0.780 1.00 96.88 402 THR A C 1
ATOM 3048 O O . THR A 1 402 ? 14.246 -22.340 -1.428 1.00 96.88 402 THR A O 1
ATOM 3051 N N . ASN A 1 403 ? 12.940 -20.613 -0.812 1.00 97.56 403 ASN A N 1
ATOM 3052 C CA . ASN A 1 403 ? 11.766 -20.990 -1.601 1.00 97.56 403 ASN A CA 1
ATOM 3053 C C . ASN A 1 403 ? 11.805 -20.427 -3.026 1.00 97.56 403 ASN A C 1
ATOM 3055 O O . ASN A 1 403 ? 10.946 -20.764 -3.841 1.00 97.56 403 ASN A O 1
ATOM 3059 N N . LEU A 1 404 ? 12.797 -19.599 -3.356 1.00 97.94 404 LEU A N 1
ATOM 3060 C CA . LEU A 1 404 ? 12.913 -18.991 -4.672 1.00 97.94 404 LEU A CA 1
ATOM 3061 C C . LEU A 1 404 ? 13.294 -20.046 -5.725 1.00 97.94 404 LEU A C 1
ATOM 3063 O O . LEU A 1 404 ? 14.240 -20.827 -5.553 1.00 97.94 404 LEU A O 1
ATOM 3067 N N . ASN A 1 405 ? 12.557 -20.068 -6.835 1.00 98.50 405 ASN A N 1
ATOM 3068 C CA . ASN A 1 405 ? 12.830 -20.924 -7.988 1.00 98.50 405 ASN A CA 1
ATOM 3069 C C . ASN A 1 405 ? 13.039 -20.061 -9.237 1.00 98.50 405 ASN A C 1
ATOM 3071 O O . ASN A 1 405 ? 12.120 -19.833 -10.021 1.00 98.50 405 ASN A O 1
ATOM 3075 N N . VAL A 1 406 ? 14.261 -19.552 -9.404 1.00 98.69 406 VAL A N 1
ATOM 3076 C CA . VAL A 1 406 ? 14.568 -18.595 -10.478 1.00 98.69 406 VAL A CA 1
ATOM 3077 C C . VAL A 1 406 ? 14.438 -19.222 -11.870 1.00 98.69 406 VAL A C 1
ATOM 3079 O O . VAL A 1 406 ? 14.027 -18.533 -12.795 1.00 98.69 406 VAL A O 1
ATOM 3082 N N . ASP A 1 407 ? 14.716 -20.522 -12.023 1.00 98.69 407 ASP A N 1
ATOM 3083 C CA . ASP A 1 407 ? 14.520 -21.239 -13.295 1.00 98.69 407 ASP A CA 1
ATOM 3084 C C . ASP A 1 407 ? 13.044 -21.238 -13.718 1.00 98.69 407 ASP A C 1
ATOM 3086 O O . ASP A 1 407 ? 12.725 -20.828 -14.835 1.00 98.69 407 ASP A O 1
ATOM 3090 N N . ALA A 1 408 ? 12.132 -21.567 -12.800 1.00 98.69 408 ALA A N 1
ATOM 3091 C CA . ALA A 1 408 ? 10.699 -21.497 -13.073 1.00 98.69 408 ALA A CA 1
ATOM 3092 C C . ALA A 1 408 ? 10.227 -20.060 -13.357 1.00 98.69 408 ALA A C 1
ATOM 3094 O O . ALA A 1 408 ? 9.432 -19.856 -14.275 1.00 98.69 408 ALA A O 1
ATOM 3095 N N . MET A 1 409 ? 10.750 -19.061 -12.631 1.00 98.88 409 MET A N 1
ATOM 3096 C CA . MET A 1 409 ? 10.419 -17.649 -12.871 1.00 98.88 409 MET A CA 1
ATOM 3097 C C . MET A 1 409 ? 10.776 -17.211 -14.294 1.00 98.88 409 MET A C 1
ATOM 3099 O O . MET A 1 409 ? 9.926 -16.665 -14.998 1.00 98.88 409 MET A O 1
ATOM 3103 N N . VAL A 1 410 ? 12.013 -17.468 -14.742 1.00 98.81 410 VAL A N 1
ATOM 3104 C CA . VAL A 1 410 ? 12.450 -17.033 -16.078 1.00 98.81 410 VAL A CA 1
ATOM 3105 C C . VAL A 1 410 ? 11.754 -17.807 -17.194 1.00 98.81 410 VAL A C 1
ATOM 3107 O O . VAL A 1 410 ? 11.460 -17.223 -18.233 1.00 98.81 410 VAL A O 1
ATOM 3110 N N . ARG A 1 411 ? 11.444 -19.096 -16.992 1.00 98.75 411 ARG A N 1
ATOM 3111 C CA . ARG A 1 411 ? 10.694 -19.897 -17.972 1.00 98.75 411 ARG A CA 1
ATOM 3112 C C . ARG A 1 411 ? 9.267 -19.403 -18.122 1.00 98.75 411 ARG A C 1
ATOM 3114 O O . ARG A 1 411 ? 8.808 -19.258 -19.251 1.00 98.75 411 ARG A O 1
ATOM 3121 N N . LEU A 1 412 ? 8.592 -19.107 -17.011 1.00 98.69 412 LEU A N 1
ATOM 3122 C CA . LEU A 1 412 ? 7.248 -18.542 -17.052 1.00 98.69 412 LEU A CA 1
ATOM 3123 C C . LEU A 1 412 ? 7.261 -17.162 -17.722 1.00 98.69 412 LEU A C 1
ATOM 3125 O O . LEU A 1 412 ? 6.458 -16.923 -18.616 1.00 98.69 412 LEU A O 1
ATOM 3129 N N . ALA A 1 413 ? 8.217 -16.291 -17.379 1.00 98.75 413 ALA A N 1
ATOM 3130 C CA . ALA A 1 413 ? 8.370 -14.987 -18.028 1.00 98.75 413 ALA A CA 1
ATOM 3131 C C . ALA A 1 413 ? 8.619 -15.091 -19.543 1.00 98.75 413 ALA A C 1
ATOM 3133 O O . ALA A 1 413 ? 7.987 -14.373 -20.317 1.00 98.75 413 ALA A O 1
ATOM 3134 N N . ASN A 1 414 ? 9.512 -15.987 -19.981 1.00 98.44 414 ASN A N 1
ATOM 3135 C CA . ASN A 1 414 ? 9.820 -16.177 -21.402 1.00 98.44 414 ASN A CA 1
ATOM 3136 C C . ASN A 1 414 ? 8.657 -16.809 -22.184 1.00 98.44 414 ASN A C 1
ATOM 3138 O O . ASN A 1 414 ? 8.478 -16.506 -23.360 1.00 98.44 414 ASN A O 1
ATOM 3142 N N . GLY A 1 415 ? 7.873 -17.673 -21.531 1.00 98.00 415 GLY A N 1
ATOM 3143 C CA . GLY A 1 415 ? 6.718 -18.350 -22.122 1.00 98.00 415 GLY A CA 1
ATOM 3144 C C . GLY A 1 415 ? 5.444 -17.504 -22.197 1.00 98.00 415 GLY A C 1
ATOM 3145 O O . GLY A 1 415 ? 4.499 -17.901 -22.877 1.00 98.00 415 GLY A O 1
ATOM 3146 N N . LEU A 1 416 ? 5.392 -16.350 -21.523 1.00 97.56 416 LEU A N 1
ATOM 3147 C CA . LEU A 1 416 ? 4.262 -15.431 -21.636 1.00 97.56 416 LEU A CA 1
ATOM 3148 C C . LEU A 1 416 ? 4.200 -14.802 -23.032 1.00 97.56 416 LEU A C 1
ATOM 3150 O O . LEU A 1 416 ? 5.210 -14.425 -23.628 1.00 97.56 416 LEU A O 1
ATOM 3154 N N . THR A 1 417 ? 2.974 -14.649 -23.522 1.00 94.38 417 THR A N 1
ATOM 3155 C CA . THR A 1 417 ? 2.653 -13.989 -24.790 1.00 94.38 417 THR A CA 1
ATOM 3156 C C . THR A 1 417 ? 1.716 -12.819 -24.529 1.00 94.38 417 THR A C 1
ATOM 3158 O O . THR A 1 417 ? 1.091 -12.736 -23.470 1.00 94.38 417 THR A O 1
ATOM 3161 N N . SER A 1 418 ? 1.547 -11.939 -25.515 1.00 89.19 418 SER A N 1
ATOM 3162 C CA . SER A 1 418 ? 0.604 -10.816 -25.447 1.00 89.19 418 SER A CA 1
ATOM 3163 C C . SER A 1 418 ? -0.836 -11.232 -25.111 1.00 89.19 418 SER A C 1
ATOM 3165 O O . SER A 1 418 ? -1.555 -10.458 -24.487 1.00 89.19 418 SER A O 1
ATOM 3167 N N . ASN A 1 419 ? -1.239 -12.462 -25.441 1.00 89.12 419 ASN A N 1
ATOM 3168 C CA . ASN A 1 419 ? -2.580 -12.988 -25.167 1.00 89.12 419 ASN A CA 1
ATOM 3169 C C . ASN A 1 419 ? -2.715 -13.669 -23.799 1.00 89.12 419 ASN A C 1
ATOM 3171 O O . ASN A 1 419 ? -3.830 -13.946 -23.365 1.00 89.12 419 ASN A O 1
ATOM 3175 N N . THR A 1 420 ? -1.604 -13.959 -23.120 1.00 94.12 420 THR A N 1
ATOM 3176 C CA . THR A 1 420 ? -1.610 -14.674 -21.836 1.00 94.12 420 THR A CA 1
ATOM 3177 C C . THR A 1 420 ? -1.197 -13.792 -20.659 1.00 94.12 420 THR A C 1
ATOM 3179 O O . THR A 1 420 ? -1.221 -14.256 -19.522 1.00 94.12 420 THR A O 1
ATOM 3182 N N . ILE A 1 421 ? -0.894 -12.507 -20.883 1.00 95.75 421 ILE A N 1
ATOM 3183 C CA . ILE A 1 421 ? -0.562 -11.553 -19.814 1.00 95.75 421 ILE A CA 1
ATOM 3184 C C . ILE A 1 421 ? -1.659 -11.547 -18.730 1.00 95.75 421 ILE A C 1
ATOM 3186 O O . ILE A 1 421 ? -2.838 -11.346 -19.051 1.00 95.75 421 ILE A O 1
ATOM 3190 N N . PRO A 1 422 ? -1.295 -11.762 -17.451 1.00 96.62 422 PRO A N 1
ATOM 3191 C CA . PRO A 1 422 ? -2.261 -11.795 -16.364 1.00 96.62 422 PRO A CA 1
ATOM 3192 C C . PRO A 1 422 ? -2.880 -10.406 -16.129 1.00 96.62 422 PRO A C 1
ATOM 3194 O O . PRO A 1 422 ? -2.203 -9.386 -16.293 1.00 96.62 422 PRO A O 1
ATOM 3197 N N . PRO A 1 423 ? -4.157 -10.339 -15.718 1.00 96.44 423 PRO A N 1
ATOM 3198 C CA . PRO A 1 423 ? -4.802 -9.071 -15.407 1.00 96.44 423 PRO A CA 1
ATOM 3199 C C . PRO A 1 423 ? -4.299 -8.489 -14.075 1.00 96.44 423 PRO A C 1
ATOM 3201 O O . PRO A 1 423 ? -3.830 -9.213 -13.195 1.00 96.44 423 PRO A O 1
ATOM 3204 N N . LEU A 1 424 ? -4.452 -7.177 -13.897 1.00 97.56 424 LEU A N 1
ATOM 3205 C CA . LEU A 1 424 ? -4.302 -6.495 -12.609 1.00 97.56 424 LEU A CA 1
ATOM 3206 C C . LEU A 1 424 ? -5.669 -6.396 -11.931 1.00 97.56 424 LEU A C 1
ATOM 3208 O O . LEU A 1 424 ? -6.563 -5.751 -12.471 1.00 97.56 424 LEU A O 1
ATOM 3212 N N . VAL A 1 425 ? -5.816 -6.977 -10.740 1.00 98.06 425 VAL A N 1
ATOM 3213 C CA . VAL A 1 425 ? -7.033 -6.840 -9.928 1.00 98.06 425 VAL A CA 1
ATOM 3214 C C . VAL A 1 425 ? -6.950 -5.609 -9.031 1.00 98.06 425 VAL A C 1
ATOM 3216 O O . VAL A 1 425 ? -5.923 -5.352 -8.402 1.00 98.06 425 VAL A O 1
ATOM 3219 N N . THR A 1 426 ? -8.057 -4.877 -8.947 1.00 97.81 426 THR A N 1
ATOM 3220 C CA . THR A 1 426 ? -8.293 -3.810 -7.978 1.00 97.81 426 THR A CA 1
ATOM 3221 C C . THR A 1 426 ? -9.563 -4.065 -7.167 1.00 97.81 426 THR A C 1
ATOM 3223 O O . THR A 1 426 ? -10.418 -4.844 -7.576 1.00 97.81 426 THR A O 1
ATOM 3226 N N . LEU A 1 427 ? -9.686 -3.420 -6.010 1.00 98.12 427 LEU A N 1
ATOM 3227 C CA . LEU A 1 427 ? -10.726 -3.561 -5.008 1.00 98.12 427 LEU A CA 1
ATOM 3228 C C . LEU A 1 427 ? -11.302 -2.191 -4.654 1.00 98.12 427 LEU A C 1
ATOM 3230 O O . LEU A 1 427 ? -10.601 -1.177 -4.638 1.00 98.12 427 LEU A O 1
ATOM 3234 N N . ARG A 1 428 ? -12.585 -2.182 -4.306 1.00 97.81 428 ARG A N 1
ATOM 3235 C CA . ARG A 1 428 ? -13.291 -1.027 -3.759 1.00 97.81 428 ARG A CA 1
ATOM 3236 C C . ARG A 1 428 ? -14.293 -1.491 -2.714 1.00 97.81 428 ARG A C 1
ATOM 3238 O O . ARG A 1 428 ? -15.120 -2.360 -2.990 1.00 97.81 428 ARG A O 1
ATOM 3245 N N . VAL A 1 429 ? -14.254 -0.884 -1.532 1.00 97.62 429 VAL A N 1
ATOM 3246 C CA . VAL A 1 429 ? -15.282 -1.095 -0.508 1.00 97.62 429 VAL A CA 1
ATOM 3247 C C . VAL A 1 429 ? -16.570 -0.413 -0.963 1.00 97.62 429 VAL A C 1
ATOM 3249 O O . VAL A 1 429 ? -16.573 0.777 -1.266 1.00 97.62 429 VAL A O 1
ATOM 3252 N N . LEU A 1 430 ? -17.657 -1.178 -1.055 1.00 97.94 430 LEU A N 1
ATOM 3253 C CA . LEU A 1 430 ? -18.987 -0.668 -1.404 1.00 97.94 430 LEU A CA 1
ATOM 3254 C C . LEU A 1 430 ? -19.805 -0.336 -0.158 1.00 97.94 430 LEU A C 1
ATOM 3256 O O . LEU A 1 430 ? -20.530 0.652 -0.127 1.00 97.94 430 LEU A O 1
ATOM 3260 N N . GLN A 1 431 ? -19.701 -1.185 0.861 1.00 96.88 431 GLN A N 1
ATOM 3261 C CA . GLN A 1 431 ? -20.416 -1.032 2.118 1.00 96.88 431 GLN A CA 1
ATOM 3262 C C . GLN A 1 431 ? -19.556 -1.578 3.247 1.00 96.88 431 GLN A C 1
ATOM 3264 O O . GLN A 1 431 ? -18.960 -2.642 3.112 1.00 96.88 431 GLN A O 1
ATOM 3269 N N . GLU A 1 432 ? -19.525 -0.881 4.374 1.00 95.44 432 GLU A N 1
ATOM 3270 C CA . GLU A 1 432 ? -18.803 -1.321 5.559 1.00 95.44 432 GLU A CA 1
ATOM 3271 C C . GLU A 1 432 ? -19.511 -0.825 6.814 1.00 95.44 432 GLU A C 1
ATOM 3273 O O . GLU A 1 432 ? -19.900 0.342 6.908 1.00 95.44 432 GLU A O 1
ATOM 3278 N N . ARG A 1 433 ? -19.667 -1.708 7.801 1.00 87.25 433 ARG A N 1
ATOM 3279 C CA . ARG A 1 433 ? -20.160 -1.304 9.116 1.00 87.25 433 ARG A CA 1
ATOM 3280 C C . ARG A 1 433 ? -19.005 -0.720 9.923 1.00 87.25 433 ARG A C 1
ATOM 3282 O O . ARG A 1 433 ? -18.115 -1.455 10.337 1.00 87.25 433 ARG A O 1
ATOM 3289 N N . GLN A 1 434 ? -19.052 0.581 10.190 1.00 89.12 434 GLN A N 1
ATOM 3290 C CA . GLN A 1 434 ? -18.048 1.244 11.022 1.00 89.12 434 GLN A CA 1
ATOM 3291 C C . GLN A 1 434 ? -18.401 1.116 12.514 1.00 89.12 434 GLN A C 1
ATOM 3293 O O . GLN A 1 434 ? -19.544 1.397 12.891 1.00 89.12 434 GLN A O 1
ATOM 3298 N N . PRO A 1 435 ? -17.458 0.699 13.378 1.00 92.44 435 PRO A N 1
ATOM 3299 C CA . PRO A 1 435 ? -17.636 0.799 14.819 1.00 92.44 435 PRO A CA 1
ATOM 3300 C C . PRO A 1 435 ? -17.582 2.270 15.257 1.00 92.44 435 PRO A C 1
ATOM 3302 O O . PRO A 1 435 ? -16.908 3.100 14.648 1.00 92.44 435 PRO A O 1
ATOM 3305 N N . VAL A 1 436 ? -18.287 2.595 16.335 1.00 92.25 436 VAL A N 1
ATOM 3306 C CA . VAL A 1 436 ? -18.371 3.952 16.882 1.00 92.25 436 VAL A CA 1
ATOM 3307 C C . VAL A 1 436 ? -17.248 4.181 17.889 1.00 92.25 436 VAL A C 1
ATOM 3309 O O . VAL A 1 436 ? -17.162 3.503 18.913 1.00 92.25 436 VAL A O 1
ATOM 3312 N N . TYR A 1 437 ? -16.394 5.163 17.611 1.00 92.81 437 TYR A N 1
ATOM 3313 C CA . TYR A 1 437 ? -15.331 5.586 18.518 1.00 92.81 437 TYR A CA 1
ATOM 3314 C C . TYR A 1 437 ? -15.895 6.061 19.864 1.00 92.81 437 TYR A C 1
ATOM 3316 O O . TYR A 1 437 ? -16.870 6.808 19.904 1.00 92.81 437 TYR A O 1
ATOM 3324 N N . GLY A 1 438 ? -15.290 5.621 20.969 1.00 91.06 438 GLY A N 1
ATOM 3325 C CA . GLY A 1 438 ? -15.747 5.956 22.319 1.00 91.06 438 GLY A CA 1
ATOM 3326 C C . GLY A 1 438 ? -16.921 5.113 22.826 1.00 91.06 438 GLY A C 1
ATOM 3327 O O . GLY A 1 438 ? -17.258 5.222 24.001 1.00 91.06 438 GLY A O 1
ATOM 3328 N N . ARG A 1 439 ? -17.490 4.237 21.985 1.00 92.75 439 ARG A N 1
ATOM 3329 C CA . ARG A 1 439 ? -18.515 3.253 22.368 1.00 92.75 439 ARG A CA 1
ATOM 3330 C C . ARG A 1 439 ? -18.070 1.823 22.085 1.00 92.75 439 ARG A C 1
ATOM 3332 O O . ARG A 1 439 ? -18.035 0.991 22.980 1.00 92.75 439 ARG A O 1
ATOM 3339 N N . ASP A 1 440 ? -17.721 1.558 20.831 1.00 94.06 440 ASP A N 1
ATOM 3340 C CA . ASP A 1 440 ? -17.374 0.226 20.343 1.00 94.06 440 ASP A CA 1
ATOM 3341 C C . ASP A 1 440 ? -15.863 -0.037 20.426 1.00 94.06 440 ASP A C 1
ATOM 3343 O O . ASP A 1 440 ? -15.445 -1.180 20.280 1.00 94.06 440 ASP A O 1
ATOM 3347 N N . PHE A 1 441 ? -15.034 0.997 20.605 1.00 93.69 441 PHE A N 1
ATOM 3348 C CA . PHE A 1 441 ? -13.592 0.881 20.838 1.00 93.69 441 PHE A CA 1
ATOM 3349 C C . PHE A 1 441 ? -13.001 2.173 21.414 1.00 93.69 441 PHE A C 1
ATOM 3351 O O . PHE A 1 441 ? -13.573 3.258 21.275 1.00 93.69 441 PHE A O 1
ATOM 3358 N N . PHE A 1 442 ? -11.819 2.048 22.023 1.00 92.38 442 PHE A N 1
ATOM 3359 C CA . PHE A 1 442 ? -11.125 3.130 22.724 1.00 92.38 442 PHE A CA 1
ATOM 3360 C C . PHE A 1 442 ? -9.647 3.123 22.330 1.00 92.38 442 PHE A C 1
ATOM 3362 O O . PHE A 1 442 ? -8.929 2.169 22.639 1.00 92.38 442 PHE A O 1
ATOM 3369 N N . ASP A 1 443 ? -9.202 4.158 21.620 1.00 90.62 443 ASP A N 1
ATOM 3370 C CA . ASP A 1 443 ? -7.813 4.321 21.178 1.00 90.62 443 ASP A CA 1
ATOM 3371 C C . ASP A 1 443 ? -7.478 5.815 20.996 1.00 90.62 443 ASP A C 1
ATOM 3373 O O . ASP A 1 443 ? -8.361 6.652 21.119 1.00 90.62 443 ASP A O 1
ATOM 3377 N N . GLY A 1 444 ? -6.232 6.173 20.693 1.00 86.19 444 GLY A N 1
ATOM 3378 C CA . GLY A 1 444 ? -5.883 7.526 20.232 1.00 86.19 444 GLY A CA 1
ATOM 3379 C C . GLY A 1 444 ? -6.174 7.744 18.740 1.00 86.19 444 GLY A C 1
ATOM 3380 O O . GLY A 1 444 ? -6.097 8.865 18.243 1.00 86.19 444 GLY A O 1
ATOM 3381 N N . PHE A 1 445 ? -6.526 6.671 18.025 1.00 87.19 445 PHE A N 1
ATOM 3382 C CA . PHE A 1 445 ? -6.886 6.683 16.610 1.00 87.19 445 PHE A CA 1
ATOM 3383 C C . PHE A 1 445 ? -8.408 6.550 16.467 1.00 87.19 445 PHE A C 1
ATOM 3385 O O . PHE A 1 445 ? -8.942 5.482 16.770 1.00 87.19 445 PHE A O 1
ATOM 3392 N N . PRO A 1 446 ? -9.127 7.585 15.996 1.00 80.06 446 PRO A N 1
ATOM 3393 C CA . PRO A 1 446 ? -10.591 7.586 15.982 1.00 80.06 446 PRO A CA 1
ATOM 3394 C C . PRO A 1 446 ? -11.213 6.731 14.867 1.00 80.06 446 PRO A C 1
ATOM 3396 O O . PRO A 1 446 ? -12.426 6.542 14.854 1.00 80.06 446 PRO A O 1
ATOM 3399 N N . ALA A 1 447 ? -10.411 6.209 13.934 1.00 83.50 447 ALA A N 1
ATOM 3400 C CA . ALA A 1 447 ? -10.864 5.350 12.842 1.00 83.50 447 ALA A CA 1
ATOM 3401 C C . ALA A 1 447 ? -10.506 3.874 13.091 1.00 83.50 447 ALA A C 1
ATOM 3403 O O . ALA A 1 447 ? -9.407 3.543 13.552 1.00 83.50 447 ALA A O 1
ATOM 3404 N N . ALA A 1 448 ? -11.431 2.975 12.744 1.00 72.56 448 ALA A N 1
ATOM 3405 C CA . ALA A 1 448 ? -11.177 1.533 12.731 1.00 72.56 448 ALA A CA 1
ATOM 3406 C C . ALA A 1 448 ? -10.513 1.054 11.426 1.00 72.56 448 ALA A C 1
ATOM 3408 O O . ALA A 1 448 ? -9.745 0.090 11.436 1.00 72.56 448 ALA A O 1
ATOM 3409 N N . GLY A 1 449 ? -10.758 1.745 10.308 1.00 80.75 449 GLY A N 1
ATOM 3410 C CA . GLY A 1 449 ? -10.023 1.532 9.061 1.00 80.75 449 GLY A CA 1
ATOM 3411 C C . GLY A 1 449 ? -8.646 2.193 9.088 1.00 80.75 449 GLY A C 1
ATOM 3412 O O . GLY A 1 449 ? -8.509 3.293 9.622 1.00 80.75 449 GLY A O 1
ATOM 3413 N N . LEU A 1 450 ? -7.636 1.530 8.509 1.00 83.25 450 LEU A N 1
ATOM 3414 C CA . LEU A 1 450 ? -6.315 2.136 8.330 1.00 83.25 450 LEU A CA 1
ATOM 3415 C C . LEU A 1 450 ? -6.202 2.827 6.964 1.00 83.25 450 LEU A C 1
ATOM 3417 O O . LEU A 1 450 ? -5.830 3.996 6.913 1.00 83.25 450 LEU A O 1
ATOM 3421 N N . TYR A 1 451 ? -6.540 2.129 5.874 1.00 89.00 451 TYR A N 1
ATOM 3422 C CA . TYR A 1 451 ? -6.652 2.704 4.525 1.00 89.00 451 TYR A CA 1
ATOM 3423 C C . TYR A 1 451 ? -7.359 1.761 3.546 1.00 89.00 451 TYR A C 1
ATOM 3425 O O . TYR A 1 451 ? -7.428 0.547 3.760 1.00 89.00 451 TYR A O 1
ATOM 3433 N N . ASP A 1 452 ? -7.785 2.353 2.428 1.00 93.25 452 ASP A N 1
ATOM 3434 C CA . ASP A 1 452 ? -8.188 1.676 1.200 1.00 93.25 452 ASP A CA 1
ATOM 3435 C C . ASP A 1 452 ? -7.236 2.074 0.071 1.00 93.25 452 ASP A C 1
ATOM 3437 O O . ASP A 1 452 ? -6.992 3.255 -0.174 1.00 93.25 452 ASP A O 1
ATOM 3441 N N . SER A 1 453 ? -6.694 1.080 -0.623 1.00 93.88 453 SER A N 1
ATOM 3442 C CA . SER A 1 453 ? -5.849 1.239 -1.801 1.00 93.88 453 SER A CA 1
ATOM 3443 C C . SER A 1 453 ? -6.299 0.245 -2.869 1.00 93.88 453 SER A C 1
ATOM 3445 O O . SER A 1 453 ? -6.776 -0.836 -2.511 1.00 93.88 453 SER A O 1
ATOM 3447 N N . PRO A 1 454 ? -6.144 0.544 -4.174 1.00 95.00 454 PRO A N 1
ATOM 3448 C CA . PRO A 1 454 ? -6.746 -0.278 -5.213 1.00 95.00 454 PRO A CA 1
ATOM 3449 C C . PRO A 1 454 ? -6.396 -1.766 -5.149 1.00 95.00 454 PRO A C 1
ATOM 3451 O O . PRO A 1 454 ? -7.265 -2.550 -5.451 1.00 95.00 454 PRO A O 1
ATOM 3454 N N . ALA A 1 455 ? -5.215 -2.214 -4.722 1.00 95.56 455 ALA A N 1
ATOM 3455 C CA . ALA A 1 455 ? -4.931 -3.649 -4.539 1.00 95.56 455 ALA A CA 1
ATOM 3456 C C . ALA A 1 455 ? -4.678 -4.066 -3.074 1.00 95.56 455 ALA A C 1
ATOM 3458 O O . ALA A 1 455 ? -4.158 -5.157 -2.828 1.00 95.56 455 ALA A O 1
ATOM 3459 N N . CYS A 1 456 ? -5.007 -3.211 -2.098 1.00 95.56 456 CYS A N 1
ATOM 3460 C CA . CYS A 1 456 ? -4.806 -3.490 -0.673 1.00 95.56 456 CYS A CA 1
ATOM 3461 C C . CYS A 1 456 ? -5.795 -2.701 0.206 1.00 95.56 456 CYS A C 1
ATOM 3463 O O . CYS A 1 456 ? -5.755 -1.473 0.256 1.00 95.56 456 CYS A O 1
ATOM 3465 N N . ILE A 1 457 ? -6.658 -3.410 0.931 1.00 96.81 457 ILE A N 1
ATOM 3466 C CA . ILE A 1 457 ? -7.590 -2.865 1.926 1.00 96.81 457 ILE A CA 1
ATOM 3467 C C . ILE A 1 457 ? -7.127 -3.316 3.316 1.00 96.81 457 ILE A C 1
ATOM 3469 O O . ILE A 1 457 ? -6.961 -4.513 3.551 1.00 96.81 457 ILE A O 1
ATOM 3473 N N . ALA A 1 458 ? -6.942 -2.378 4.248 1.00 95.25 458 ALA A N 1
ATOM 3474 C CA . ALA A 1 458 ? -6.385 -2.654 5.574 1.00 95.25 458 ALA A CA 1
ATOM 3475 C C . ALA A 1 458 ? -7.313 -2.197 6.708 1.00 95.25 458 ALA A C 1
ATOM 3477 O O . ALA A 1 458 ? -7.742 -1.035 6.759 1.00 95.25 458 ALA A O 1
ATOM 3478 N N . ARG A 1 459 ? -7.609 -3.102 7.648 1.00 95.25 459 ARG A N 1
ATOM 3479 C CA . ARG A 1 459 ? -8.485 -2.854 8.805 1.00 95.25 459 ARG A CA 1
ATOM 3480 C C . ARG A 1 459 ? -7.837 -3.265 10.117 1.00 95.25 459 ARG A C 1
ATOM 3482 O O . ARG A 1 459 ? -7.439 -4.412 10.280 1.00 95.25 459 ARG A O 1
ATOM 3489 N N . VAL A 1 460 ? -7.809 -2.364 11.096 1.00 95.19 460 VAL A N 1
ATOM 3490 C CA . VAL A 1 460 ? -7.518 -2.755 12.480 1.00 95.19 460 VAL A CA 1
ATOM 3491 C C . VAL A 1 460 ? -8.838 -3.184 13.117 1.00 95.19 460 VAL A C 1
ATOM 3493 O O . VAL A 1 460 ? -9.795 -2.412 13.144 1.00 95.19 460 VAL A O 1
ATOM 3496 N N . PHE A 1 461 ? -8.912 -4.403 13.646 1.00 95.44 461 PHE A N 1
ATOM 3497 C CA . PHE A 1 461 ? -10.111 -4.961 14.274 1.00 95.44 461 PHE A CA 1
ATOM 3498 C C . PHE A 1 461 ? -10.343 -4.341 15.665 1.00 95.44 461 PHE A C 1
ATOM 3500 O O . PHE A 1 461 ? -10.248 -5.004 16.694 1.00 95.44 461 PHE A O 1
ATOM 3507 N N . ARG A 1 462 ? -10.600 -3.029 15.726 1.00 93.31 462 ARG A N 1
ATOM 3508 C CA . ARG A 1 462 ? -10.733 -2.285 16.991 1.00 93.31 462 ARG A CA 1
ATOM 3509 C C . ARG A 1 462 ? -12.061 -2.514 17.691 1.00 93.31 462 ARG A C 1
ATOM 3511 O O . ARG A 1 462 ? -12.099 -2.568 18.914 1.00 93.31 462 ARG A O 1
ATOM 3518 N N . GLY A 1 463 ? -13.141 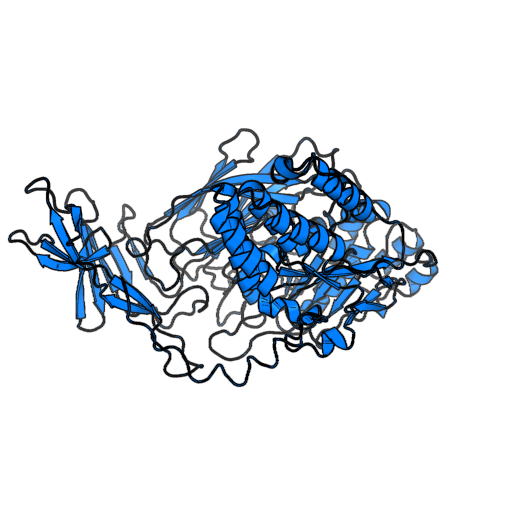-2.596 16.915 1.00 93.94 463 GLY A N 1
ATOM 3519 C CA . GLY A 1 463 ? -14.492 -2.727 17.448 1.00 93.94 463 GLY A CA 1
ATOM 3520 C C . GLY A 1 463 ? -14.629 -3.990 18.293 1.00 93.94 463 GLY A C 1
ATOM 3521 O O . GLY A 1 463 ? -14.210 -5.061 17.858 1.00 93.94 463 GLY A O 1
ATOM 3522 N N . VAL A 1 464 ? -15.241 -3.880 19.472 1.00 95.25 464 VAL A N 1
ATOM 3523 C CA . VAL A 1 464 ? -15.447 -5.000 20.407 1.00 95.25 464 VAL A CA 1
ATOM 3524 C C . VAL A 1 464 ? -16.494 -6.009 19.941 1.00 95.25 464 VAL A C 1
ATOM 3526 O O . VAL A 1 464 ? -16.600 -7.091 20.514 1.00 95.25 464 VAL A O 1
ATOM 3529 N N . GLY A 1 465 ? -17.254 -5.690 18.890 1.00 95.44 465 GLY A N 1
ATOM 3530 C CA . GLY A 1 465 ? -18.177 -6.632 18.263 1.00 95.44 465 GLY A CA 1
ATOM 3531 C C . GLY A 1 465 ? -17.475 -7.928 17.847 1.00 95.44 465 GLY A C 1
ATOM 3532 O O . GLY A 1 465 ? -16.298 -7.923 17.493 1.00 95.44 465 GLY A O 1
ATOM 3533 N N . TRP A 1 466 ? -18.203 -9.045 17.889 1.00 97.12 466 TRP A N 1
ATOM 3534 C CA . TRP A 1 466 ? -17.656 -10.357 17.534 1.00 97.12 466 TRP A CA 1
ATOM 3535 C C . TRP A 1 466 ? -17.166 -10.439 16.090 1.00 97.12 466 TRP A C 1
ATOM 3537 O O . TRP A 1 466 ? -16.227 -11.170 15.809 1.00 97.12 466 TRP A O 1
ATOM 3547 N N . SER A 1 467 ? -17.784 -9.704 15.167 1.00 96.88 467 SER A N 1
ATOM 3548 C CA . SER A 1 467 ? -17.451 -9.768 13.747 1.00 96.88 467 SER A CA 1
ATOM 3549 C C . SER A 1 467 ? -17.477 -8.402 13.079 1.00 96.88 467 SER A C 1
ATOM 3551 O O . SER A 1 467 ? -18.309 -7.557 13.416 1.00 96.88 467 SER A O 1
ATOM 3553 N N . HIS A 1 468 ? -16.644 -8.243 12.056 1.00 96.31 468 HIS A N 1
ATOM 3554 C CA . HIS A 1 468 ? -16.642 -7.107 11.140 1.00 96.31 468 HIS A CA 1
ATOM 3555 C C . HIS A 1 468 ? -17.140 -7.549 9.766 1.00 96.31 468 HIS A C 1
ATOM 3557 O O . HIS A 1 468 ? -16.871 -8.674 9.346 1.00 96.31 468 HIS A O 1
ATOM 3563 N N . SER A 1 469 ? -17.904 -6.704 9.072 1.00 95.69 469 SER A N 1
ATOM 3564 C CA . SER A 1 469 ? -18.479 -7.046 7.765 1.00 95.69 469 SER A CA 1
ATOM 3565 C C . SER A 1 469 ? -18.368 -5.907 6.767 1.00 95.69 469 SER A C 1
ATOM 3567 O O . SER A 1 469 ? -18.600 -4.742 7.105 1.00 95.69 469 SER A O 1
ATOM 3569 N N . LEU A 1 470 ? -18.066 -6.280 5.527 1.00 97.56 470 LEU A N 1
ATOM 3570 C CA . LEU A 1 470 ? -17.988 -5.383 4.388 1.00 97.56 470 LEU A CA 1
ATOM 3571 C C . LEU A 1 470 ? -18.418 -6.083 3.098 1.00 97.56 470 LEU A C 1
ATOM 3573 O O . LEU A 1 470 ? -18.288 -7.297 2.951 1.00 97.56 470 LEU A O 1
ATOM 3577 N N . THR A 1 471 ? -18.886 -5.283 2.151 1.00 98.56 471 THR A N 1
ATOM 3578 C CA . THR A 1 471 ? -19.116 -5.678 0.764 1.00 98.56 471 THR A CA 1
ATOM 3579 C C . THR A 1 471 ? -18.033 -5.039 -0.090 1.00 98.56 471 THR A C 1
ATOM 3581 O O . THR A 1 471 ? -17.876 -3.816 -0.074 1.00 98.56 471 THR A O 1
ATOM 3584 N N . VAL A 1 472 ? -17.290 -5.852 -0.837 1.00 98.56 472 VAL A N 1
ATOM 3585 C CA . VAL A 1 472 ? -16.159 -5.412 -1.664 1.00 98.56 472 VAL A CA 1
ATOM 3586 C C . VAL A 1 472 ? -16.425 -5.772 -3.113 1.00 98.56 472 VAL A C 1
ATOM 3588 O O . VAL A 1 472 ? -16.799 -6.904 -3.406 1.00 98.56 472 VAL A O 1
ATOM 3591 N N . ALA A 1 473 ? -16.212 -4.819 -4.014 1.00 98.50 473 ALA A N 1
ATOM 3592 C CA . ALA A 1 473 ? -16.152 -5.070 -5.446 1.00 98.50 473 ALA A CA 1
ATOM 3593 C C . ALA A 1 473 ? -14.700 -5.214 -5.891 1.00 98.50 473 ALA A C 1
ATOM 3595 O O . ALA A 1 473 ? -13.849 -4.422 -5.489 1.00 98.50 473 ALA A O 1
ATOM 3596 N N . ALA A 1 474 ? -14.447 -6.181 -6.761 1.00 98.12 474 ALA A N 1
ATOM 3597 C CA . ALA A 1 474 ? -13.217 -6.346 -7.501 1.00 98.12 474 ALA A CA 1
ATOM 3598 C C . ALA A 1 474 ? -13.413 -5.916 -8.962 1.00 98.12 474 ALA A C 1
ATOM 3600 O O . ALA A 1 474 ? -14.494 -6.022 -9.542 1.00 98.12 474 ALA A O 1
ATOM 3601 N N . SER A 1 475 ? -12.361 -5.391 -9.570 1.00 96.62 475 SER A N 1
ATOM 3602 C CA . SER A 1 475 ? -12.304 -5.011 -10.981 1.00 96.62 475 SER A CA 1
ATOM 3603 C C . SER A 1 475 ? -10.952 -5.413 -11.548 1.00 96.62 475 SER A C 1
ATOM 3605 O O . SER A 1 475 ? -10.010 -5.631 -10.793 1.00 96.62 475 SER A O 1
ATOM 3607 N N . ALA A 1 476 ? -10.857 -5.587 -12.863 1.00 94.81 476 ALA A N 1
ATOM 3608 C CA . ALA A 1 476 ? -9.619 -6.008 -13.505 1.00 94.81 476 ALA A CA 1
ATOM 3609 C C . ALA A 1 476 ? -9.249 -5.053 -14.636 1.00 94.81 476 ALA A C 1
ATOM 3611 O O . ALA A 1 476 ? -10.084 -4.740 -15.483 1.00 94.81 476 ALA A O 1
ATOM 3612 N N . ALA A 1 477 ? -7.986 -4.636 -14.668 1.00 92.19 477 ALA A N 1
ATOM 3613 C CA . ALA A 1 477 ? -7.362 -4.079 -15.856 1.00 92.19 477 ALA A CA 1
ATOM 3614 C C . ALA A 1 477 ? -6.679 -5.224 -16.615 1.00 92.19 477 ALA A C 1
ATOM 3616 O O . ALA A 1 477 ? -5.783 -5.886 -16.087 1.00 92.19 477 ALA A O 1
ATOM 3617 N N . ALA A 1 478 ? -7.127 -5.474 -17.840 1.00 89.12 478 ALA A N 1
ATOM 3618 C CA . ALA A 1 478 ? -6.629 -6.537 -18.702 1.00 89.12 478 ALA A CA 1
ATOM 3619 C C . ALA A 1 478 ? -6.417 -6.002 -20.121 1.00 89.12 478 ALA A C 1
ATOM 3621 O O . ALA A 1 478 ? -6.967 -4.963 -20.493 1.00 89.12 478 ALA A O 1
ATOM 3622 N N . LEU A 1 479 ? -5.631 -6.719 -20.924 1.00 87.94 479 LEU A N 1
ATOM 3623 C CA . LEU A 1 479 ? -5.536 -6.417 -22.351 1.00 87.94 479 LEU A CA 1
ATOM 3624 C C . LEU A 1 479 ? -6.871 -6.740 -23.046 1.00 87.94 479 LEU A C 1
ATOM 3626 O O . LEU A 1 479 ? -7.543 -7.681 -22.624 1.00 87.94 479 LEU A O 1
ATOM 3630 N N . PRO A 1 480 ? -7.245 -6.033 -24.132 1.00 77.56 480 PRO A N 1
ATOM 3631 C CA . PRO A 1 480 ? -8.557 -6.189 -24.773 1.00 77.56 480 PRO A CA 1
ATOM 3632 C C . PRO A 1 480 ? -8.936 -7.622 -25.187 1.00 77.56 480 PRO A C 1
ATOM 3634 O O . PRO A 1 480 ? -10.118 -7.929 -25.280 1.00 77.56 480 PRO A O 1
ATOM 3637 N N . GLY A 1 481 ? -7.957 -8.505 -25.421 1.00 71.50 481 GLY A N 1
ATOM 3638 C CA . GLY A 1 481 ? -8.198 -9.915 -25.753 1.00 71.50 481 GLY A CA 1
ATOM 3639 C C . GLY A 1 481 ? -8.649 -10.795 -24.578 1.00 71.50 481 GLY A C 1
ATOM 3640 O O . GLY A 1 481 ? -9.159 -11.888 -24.802 1.00 71.50 481 GLY A O 1
ATOM 3641 N N . ALA A 1 482 ? -8.496 -10.341 -23.331 1.00 78.19 482 ALA A N 1
ATOM 3642 C CA . ALA A 1 482 ? -8.913 -11.069 -22.134 1.00 78.19 482 ALA A CA 1
ATOM 3643 C C . ALA A 1 482 ? -10.343 -10.668 -21.725 1.00 78.19 482 ALA A C 1
ATOM 3645 O O . ALA A 1 482 ? -10.543 -9.851 -20.829 1.00 78.19 482 ALA A O 1
ATOM 3646 N N . THR A 1 483 ? -11.342 -11.238 -22.401 1.00 70.94 483 THR A N 1
ATOM 3647 C CA . THR A 1 483 ? -12.761 -10.865 -22.233 1.00 70.94 483 THR A CA 1
ATOM 3648 C C . THR A 1 483 ? -13.543 -11.752 -21.259 1.00 70.94 483 THR A C 1
ATOM 3650 O O . THR A 1 483 ? -14.523 -11.291 -20.683 1.00 70.94 483 THR A O 1
ATOM 3653 N N . ASN A 1 484 ? -13.097 -12.990 -21.011 1.00 84.00 484 ASN A N 1
ATOM 3654 C CA . ASN A 1 484 ? -13.793 -13.971 -20.164 1.00 84.00 484 ASN A CA 1
ATOM 3655 C C . ASN A 1 484 ? -13.026 -14.251 -18.863 1.00 84.00 484 ASN A C 1
ATOM 3657 O O . ASN A 1 484 ? -12.501 -15.346 -18.657 1.00 84.00 484 ASN A O 1
ATOM 3661 N N . LEU A 1 485 ? -12.924 -13.245 -17.992 1.00 93.94 485 LEU A N 1
ATOM 3662 C CA . LEU A 1 485 ? -12.247 -13.403 -16.703 1.00 93.94 485 LEU A CA 1
ATOM 3663 C C . LEU A 1 485 ? -13.107 -14.200 -15.716 1.00 93.94 485 LEU A C 1
ATOM 3665 O O . LEU A 1 485 ? -14.270 -13.866 -15.496 1.00 93.94 485 LEU A O 1
ATOM 3669 N N . THR A 1 486 ? -12.515 -15.198 -15.061 1.00 95.62 486 THR A N 1
ATOM 3670 C CA . THR A 1 486 ? -13.142 -15.888 -13.922 1.00 95.62 486 THR A CA 1
ATOM 3671 C C . THR A 1 486 ? -12.580 -15.371 -12.605 1.00 95.62 486 THR A C 1
ATOM 3673 O O . THR A 1 486 ? -11.376 -15.119 -12.511 1.00 95.62 486 THR A O 1
ATOM 3676 N N . TRP A 1 487 ? -13.424 -15.272 -11.581 1.00 97.38 487 TRP A N 1
ATOM 3677 C CA . TRP A 1 487 ? -13.082 -14.654 -10.302 1.00 97.38 487 TRP A CA 1
ATOM 3678 C C . TRP A 1 487 ? -13.017 -15.671 -9.170 1.00 97.38 487 TRP A C 1
ATOM 3680 O O . TRP A 1 487 ? -13.810 -16.610 -9.110 1.00 97.38 487 TRP A O 1
ATOM 3690 N N . ARG A 1 488 ? -12.069 -15.478 -8.251 1.00 97.56 488 ARG A N 1
ATOM 3691 C CA . ARG A 1 488 ? -11.935 -16.302 -7.047 1.00 97.56 488 ARG A CA 1
ATOM 3692 C C . ARG A 1 488 ? -11.594 -15.422 -5.848 1.00 97.56 488 ARG A C 1
ATOM 3694 O O . ARG A 1 488 ? -10.666 -14.621 -5.916 1.00 97.56 488 ARG A O 1
ATOM 3701 N N . TRP A 1 489 ? -12.326 -15.607 -4.753 1.00 98.62 489 TRP A N 1
ATOM 3702 C CA . TRP A 1 489 ? -12.054 -14.992 -3.455 1.00 98.62 489 TRP A CA 1
ATOM 3703 C C . TRP A 1 489 ? -11.641 -16.083 -2.472 1.00 98.62 489 TRP A C 1
ATOM 3705 O O . TRP A 1 489 ? -12.348 -17.084 -2.353 1.00 98.62 489 TRP A O 1
ATOM 3715 N N . VAL A 1 490 ? -10.515 -15.915 -1.783 1.00 98.31 490 VAL A N 1
ATOM 3716 C CA . VAL A 1 490 ? -9.982 -16.941 -0.870 1.00 98.31 490 VAL A CA 1
ATOM 3717 C C . VAL A 1 490 ? -9.443 -16.354 0.421 1.00 98.31 490 VAL A C 1
ATOM 3719 O O . VAL A 1 490 ? -8.866 -15.267 0.434 1.00 98.31 490 VAL A O 1
ATOM 3722 N N . LEU A 1 491 ? -9.603 -17.118 1.500 1.00 98.62 491 LEU A N 1
ATOM 3723 C CA . LEU A 1 491 ? -8.877 -16.921 2.747 1.00 98.62 491 LEU A CA 1
ATOM 3724 C C . LEU A 1 491 ? -7.453 -17.464 2.580 1.00 98.62 491 LEU A C 1
ATOM 3726 O O . LEU A 1 491 ? -7.264 -18.644 2.298 1.00 98.62 491 LEU A O 1
ATOM 3730 N N . LEU A 1 492 ? -6.460 -16.601 2.760 1.00 98.25 492 LEU A N 1
ATOM 3731 C CA . LEU A 1 492 ? -5.041 -16.940 2.654 1.00 98.25 492 LEU A CA 1
ATOM 3732 C C . LEU A 1 492 ? -4.403 -17.168 4.026 1.00 98.25 492 LEU A C 1
ATOM 3734 O O . LEU A 1 492 ? -3.546 -18.036 4.166 1.00 98.25 492 LEU A O 1
ATOM 3738 N N . GLN A 1 493 ? -4.821 -16.406 5.037 1.00 97.50 493 GLN A N 1
ATOM 3739 C CA . GLN A 1 493 ? -4.365 -16.556 6.417 1.00 97.50 493 GLN A CA 1
ATOM 3740 C C . GLN A 1 493 ? -5.520 -16.284 7.378 1.00 97.50 493 GLN A C 1
ATOM 3742 O O . GLN A 1 493 ? -6.222 -15.290 7.214 1.00 97.50 493 GLN A O 1
ATOM 3747 N N . GLY A 1 494 ? -5.698 -17.140 8.384 1.00 97.06 494 GLY A N 1
ATOM 3748 C CA . GLY A 1 494 ? -6.777 -17.043 9.366 1.00 97.06 494 GLY A CA 1
ATOM 3749 C C . GLY A 1 494 ? -7.448 -18.386 9.631 1.00 97.06 494 GLY A C 1
ATOM 3750 O O . GLY A 1 494 ? -7.129 -19.386 8.990 1.00 97.06 494 GLY A O 1
ATOM 3751 N N . ASP A 1 495 ? -8.392 -18.393 10.566 1.00 96.94 495 ASP A N 1
ATOM 3752 C CA . ASP A 1 495 ? -9.229 -19.553 10.854 1.00 96.94 495 ASP A CA 1
ATOM 3753 C C . ASP A 1 495 ? -10.426 -19.578 9.880 1.00 96.94 495 ASP A C 1
ATOM 3755 O O . ASP A 1 495 ? -11.263 -18.667 9.915 1.00 96.94 495 ASP A O 1
ATOM 3759 N N . PRO A 1 496 ? -10.552 -20.601 9.012 1.00 96.94 496 PRO A N 1
ATOM 3760 C CA . PRO A 1 496 ? -11.663 -20.696 8.069 1.00 96.94 496 PRO A CA 1
ATOM 3761 C C . PRO A 1 496 ? -13.033 -20.787 8.751 1.00 96.94 496 PRO A C 1
ATOM 3763 O O . PRO A 1 496 ? -14.019 -20.350 8.163 1.00 96.94 496 PRO A O 1
ATOM 3766 N N . ALA A 1 497 ? -13.125 -21.273 9.995 1.00 97.44 497 ALA A N 1
ATOM 3767 C CA . ALA A 1 497 ? -14.388 -21.308 10.736 1.00 97.44 497 ALA A CA 1
ATOM 3768 C C . ALA A 1 497 ? -14.871 -19.908 11.163 1.00 97.44 497 ALA A C 1
ATOM 3770 O O . ALA A 1 497 ? -16.034 -19.728 11.528 1.00 97.44 497 ALA A O 1
ATOM 3771 N N . LYS A 1 498 ? -13.989 -18.905 11.113 1.00 98.19 498 LYS A N 1
ATOM 3772 C CA . LYS A 1 498 ? -14.246 -17.523 11.536 1.00 98.19 498 LYS A CA 1
ATOM 3773 C C . LYS A 1 498 ? -14.362 -16.541 10.375 1.00 98.19 498 LYS A C 1
ATOM 3775 O O . LYS A 1 498 ? -14.493 -15.339 10.611 1.00 98.19 498 LYS A O 1
ATOM 3780 N N . VAL A 1 499 ? -14.317 -17.018 9.134 1.00 98.56 499 VAL A N 1
ATOM 3781 C CA . VAL A 1 499 ? -14.386 -16.167 7.945 1.00 98.56 499 VAL A CA 1
ATOM 3782 C C . VAL A 1 499 ? -15.457 -16.683 6.997 1.00 98.56 499 VAL A C 1
ATOM 3784 O O . VAL A 1 499 ? -15.472 -17.846 6.616 1.00 98.56 499 VAL A O 1
ATOM 3787 N N . THR A 1 500 ? -16.356 -15.796 6.581 1.00 98.56 500 THR A N 1
ATOM 3788 C CA . THR A 1 500 ? -17.343 -16.072 5.534 1.00 98.56 500 THR A CA 1
ATOM 3789 C C . THR A 1 500 ? -17.077 -15.170 4.342 1.00 98.56 500 THR A C 1
ATOM 3791 O O . THR A 1 500 ? -16.949 -13.956 4.497 1.00 98.56 500 THR A O 1
ATOM 3794 N N . ILE A 1 501 ? -17.027 -15.764 3.151 1.00 98.62 501 ILE A N 1
ATOM 3795 C CA . ILE A 1 501 ? -16.884 -15.068 1.871 1.00 98.62 501 ILE A CA 1
ATOM 3796 C C . ILE A 1 501 ? -18.019 -15.555 0.974 1.00 98.62 501 ILE A C 1
ATOM 3798 O O . ILE A 1 501 ? -18.095 -16.741 0.660 1.00 98.62 501 ILE A O 1
ATOM 3802 N N . ARG A 1 502 ? -18.914 -14.651 0.572 1.00 98.12 502 ARG A N 1
ATOM 3803 C CA . ARG A 1 502 ? -20.047 -14.969 -0.304 1.00 98.12 502 ARG A CA 1
ATOM 3804 C C . ARG A 1 502 ? -20.083 -14.012 -1.484 1.00 98.12 502 ARG A C 1
ATOM 3806 O O . ARG A 1 502 ? -20.282 -12.815 -1.287 1.00 98.12 502 ARG A O 1
ATOM 3813 N N . THR A 1 503 ? -19.950 -14.536 -2.697 1.00 97.62 503 THR A N 1
ATOM 3814 C CA . THR A 1 503 ? -20.157 -13.755 -3.922 1.00 97.62 503 THR A CA 1
ATOM 3815 C C . THR A 1 503 ? -21.621 -13.328 -4.041 1.00 97.62 503 THR A C 1
ATOM 3817 O O . THR A 1 503 ? -22.524 -14.091 -3.695 1.00 97.62 503 THR A O 1
ATOM 3820 N N . LEU A 1 504 ? -21.863 -12.096 -4.483 1.00 97.50 504 LEU A N 1
ATOM 3821 C CA . LEU A 1 504 ? -23.198 -11.492 -4.547 1.00 97.50 504 LEU A CA 1
ATOM 3822 C C . LEU A 1 504 ? -23.727 -11.356 -5.976 1.00 97.50 504 LEU A C 1
ATOM 3824 O O . LEU A 1 504 ? -24.932 -11.212 -6.163 1.00 97.50 504 LEU A O 1
ATOM 3828 N N . ASP A 1 505 ? -22.847 -11.402 -6.970 1.00 95.31 505 ASP A N 1
ATOM 3829 C CA . ASP A 1 505 ? -23.173 -11.293 -8.386 1.00 95.31 505 ASP A CA 1
ATOM 3830 C C . ASP A 1 505 ? -22.786 -12.573 -9.153 1.00 95.31 505 ASP A C 1
ATOM 3832 O O . ASP A 1 505 ? -21.872 -13.292 -8.735 1.00 95.31 505 ASP A O 1
ATOM 3836 N N . PRO A 1 506 ? -23.430 -12.856 -10.302 1.00 93.31 506 PRO A N 1
ATOM 3837 C CA . PRO A 1 506 ? -23.117 -14.035 -11.111 1.00 93.31 506 PRO A CA 1
ATOM 3838 C C . PRO A 1 506 ? -21.682 -14.074 -11.652 1.00 93.31 506 PRO A C 1
ATOM 3840 O O . PRO A 1 506 ? -21.166 -15.161 -11.897 1.00 93.31 506 PRO A O 1
ATOM 3843 N N . ALA A 1 507 ? -21.036 -12.917 -11.846 1.00 92.06 507 ALA A N 1
ATOM 3844 C CA . ALA A 1 507 ? -19.658 -12.858 -12.329 1.00 92.06 507 ALA A CA 1
ATOM 3845 C C . ALA A 1 507 ? -18.628 -13.107 -11.209 1.00 92.06 507 ALA A C 1
ATOM 3847 O O . ALA A 1 507 ? -17.461 -13.357 -11.503 1.00 92.06 507 ALA A O 1
ATOM 3848 N N . GLY A 1 508 ? -19.041 -13.081 -9.936 1.00 95.50 508 GLY A N 1
ATOM 3849 C CA . GLY A 1 508 ? -18.166 -13.277 -8.780 1.00 95.50 508 GLY A CA 1
ATOM 3850 C C . GLY A 1 508 ? -17.273 -12.074 -8.463 1.00 95.50 508 GLY A C 1
ATOM 3851 O O . GLY A 1 508 ? -16.279 -12.222 -7.749 1.00 95.50 508 GLY A O 1
ATOM 3852 N N . GLN A 1 509 ? -17.599 -10.890 -8.983 1.00 96.88 509 GLN A N 1
ATOM 3853 C CA . GLN A 1 509 ? -16.811 -9.669 -8.802 1.00 96.88 509 GLN A CA 1
ATOM 3854 C C . GLN A 1 509 ? -17.093 -8.960 -7.480 1.00 96.88 509 GLN A C 1
ATOM 3856 O O . GLN A 1 509 ? -16.288 -8.151 -7.037 1.00 96.88 509 GLN A O 1
ATOM 3861 N N . VAL A 1 510 ? -18.214 -9.236 -6.831 1.00 98.50 510 VAL A N 1
ATOM 3862 C CA . VAL A 1 510 ? -18.644 -8.602 -5.590 1.00 98.50 510 VAL A CA 1
ATOM 3863 C C . VAL A 1 510 ? -18.774 -9.669 -4.518 1.00 98.50 510 VAL A C 1
ATOM 3865 O O . VAL A 1 510 ? -19.490 -10.651 -4.699 1.00 98.50 510 VAL A O 1
ATOM 3868 N N . ALA A 1 511 ? -18.122 -9.470 -3.375 1.00 98.56 511 ALA A N 1
ATOM 3869 C CA . ALA A 1 511 ? -18.190 -10.382 -2.241 1.00 98.56 511 ALA A CA 1
ATOM 3870 C C . ALA A 1 511 ? -18.655 -9.668 -0.967 1.00 98.56 511 ALA A C 1
ATOM 3872 O O . ALA A 1 511 ? -18.136 -8.611 -0.606 1.00 98.56 511 ALA A O 1
ATOM 3873 N N . ALA A 1 512 ? -19.608 -10.278 -0.259 1.00 98.50 512 ALA A N 1
ATOM 3874 C CA . ALA A 1 512 ? -19.856 -10.006 1.151 1.00 98.50 512 ALA A CA 1
ATOM 3875 C C . ALA A 1 512 ? -18.860 -10.815 1.985 1.00 98.50 512 ALA A C 1
ATOM 3877 O O . ALA A 1 512 ? -18.800 -12.043 1.873 1.00 98.50 512 ALA A O 1
ATOM 3878 N N . ILE A 1 513 ? -18.092 -10.118 2.816 1.00 98.56 513 ILE A N 1
ATOM 3879 C CA . ILE A 1 513 ? -17.028 -10.685 3.636 1.00 98.56 513 ILE A CA 1
ATOM 3880 C C . ILE A 1 513 ? -17.329 -10.377 5.097 1.00 98.56 513 ILE A C 1
ATOM 3882 O O . ILE A 1 513 ? -17.504 -9.217 5.475 1.00 98.56 513 ILE A O 1
ATOM 3886 N N . THR A 1 514 ? -17.349 -11.422 5.919 1.00 98.31 514 THR A N 1
ATOM 3887 C CA . THR A 1 514 ? -17.487 -11.323 7.372 1.00 98.31 514 THR A CA 1
ATOM 3888 C C . THR A 1 514 ? -16.302 -12.008 8.032 1.00 98.31 514 THR A C 1
ATOM 3890 O O . THR A 1 514 ? -16.020 -13.170 7.748 1.00 98.31 514 THR A O 1
ATOM 3893 N N . VAL A 1 515 ? -15.625 -11.292 8.927 1.00 98.31 515 VAL A N 1
ATOM 3894 C CA . VAL A 1 515 ? -14.494 -11.802 9.708 1.00 98.31 515 VAL A CA 1
ATOM 3895 C C . VAL A 1 515 ? -14.856 -11.713 11.183 1.00 98.31 515 VAL A C 1
ATOM 3897 O O . VAL A 1 515 ? -15.147 -10.627 11.682 1.00 98.31 515 VAL A O 1
ATOM 3900 N N . ALA A 1 516 ? -14.871 -12.848 11.874 1.00 98.12 516 ALA A N 1
ATOM 3901 C CA . ALA A 1 516 ? -15.058 -12.920 13.316 1.00 98.12 516 ALA A CA 1
ATOM 3902 C C . ALA A 1 516 ? -13.744 -12.668 14.072 1.00 98.12 516 ALA A C 1
ATOM 3904 O O . ALA A 1 516 ? -12.652 -12.717 13.502 1.00 98.12 516 ALA A O 1
ATOM 3905 N N . TYR A 1 517 ? -13.845 -12.405 15.372 1.00 97.62 517 TYR A N 1
ATOM 3906 C CA . TYR A 1 517 ? -12.704 -12.128 16.228 1.00 97.62 517 TYR A CA 1
ATOM 3907 C C . TYR A 1 517 ? -11.747 -13.325 16.279 1.00 97.62 517 TYR A C 1
ATOM 3909 O O . TYR A 1 517 ? -12.110 -14.440 16.673 1.00 97.62 517 TYR A O 1
ATOM 3917 N N . HIS A 1 518 ? -10.501 -13.082 15.882 1.00 97.31 518 HIS A N 1
ATOM 3918 C CA . HIS A 1 518 ? -9.398 -14.015 16.046 1.00 97.31 518 HIS A CA 1
ATOM 3919 C C . HIS A 1 518 ? -8.591 -13.584 17.267 1.00 97.31 518 HIS A C 1
ATOM 3921 O O . HIS A 1 518 ? -8.118 -12.450 17.312 1.00 97.31 518 HIS A O 1
ATOM 3927 N N . GLU A 1 519 ? -8.432 -14.484 18.241 1.00 95.19 519 GLU A N 1
ATOM 3928 C CA . GLU A 1 519 ? -7.512 -14.246 19.355 1.00 95.19 519 GLU A CA 1
ATOM 3929 C C . GLU A 1 519 ? -6.095 -14.107 18.768 1.00 95.19 519 GLU A C 1
ATOM 3931 O O . GLU A 1 519 ? -5.659 -15.030 18.076 1.00 95.19 519 GLU A O 1
ATOM 3936 N N . PRO A 1 520 ? -5.401 -12.973 18.969 1.00 94.12 520 PRO A N 1
ATOM 3937 C CA . PRO A 1 520 ? -4.062 -12.739 18.435 1.00 94.12 520 PRO A CA 1
ATOM 3938 C C . PRO A 1 520 ? -3.059 -13.835 18.817 1.00 94.12 520 PRO A C 1
ATOM 3940 O O . PRO A 1 520 ? -3.130 -14.416 19.898 1.00 94.12 520 PRO A O 1
ATOM 3943 N N . GLY A 1 521 ? -2.078 -14.079 17.947 1.00 92.50 521 GLY A N 1
ATOM 3944 C CA . GLY A 1 521 ? -1.023 -15.069 18.176 1.00 92.50 521 GLY A CA 1
ATOM 3945 C C . GLY A 1 521 ? -1.317 -16.466 17.621 1.00 92.50 521 GLY A C 1
ATOM 3946 O O . GLY A 1 521 ? -0.699 -17.436 18.054 1.00 92.50 521 GLY A O 1
ATOM 3947 N N . PHE A 1 522 ? -2.234 -16.586 16.658 1.00 94.12 522 PHE A N 1
ATOM 3948 C CA . PHE A 1 522 ? -2.489 -17.840 15.943 1.00 94.12 522 PHE A CA 1
ATOM 3949 C C . PHE A 1 522 ? -1.362 -18.164 14.941 1.00 94.12 522 PHE A C 1
ATOM 3951 O O . PHE A 1 522 ? -0.695 -17.245 14.464 1.00 94.12 522 PHE A O 1
ATOM 3958 N N . PRO A 1 523 ? -1.132 -19.441 14.583 1.00 94.12 523 PRO A N 1
ATOM 3959 C CA . PRO A 1 523 ? -0.076 -19.816 13.638 1.00 94.12 523 PRO A CA 1
ATOM 3960 C C . PRO A 1 523 ? -0.224 -19.144 12.263 1.00 94.12 523 PRO A C 1
ATOM 3962 O O . PRO A 1 523 ? -1.319 -19.112 11.696 1.00 94.12 523 PRO A O 1
ATOM 3965 N N . SER A 1 524 ? 0.875 -18.637 11.696 1.00 92.31 524 SER A N 1
ATOM 3966 C CA . SER A 1 524 ? 0.891 -18.141 10.313 1.00 92.31 524 SER A CA 1
ATOM 3967 C C . SER A 1 524 ? 0.698 -19.286 9.314 1.00 92.31 524 SER A C 1
ATOM 3969 O O . SER A 1 524 ? 1.261 -20.368 9.468 1.00 92.31 524 SER A O 1
ATOM 3971 N N . ALA A 1 525 ? -0.055 -19.032 8.241 1.00 90.06 525 ALA A N 1
ATOM 3972 C CA . ALA A 1 525 ? -0.325 -20.034 7.209 1.00 90.06 525 ALA A CA 1
ATOM 3973 C C . ALA A 1 525 ? 0.930 -20.426 6.405 1.00 90.06 525 ALA A C 1
ATOM 3975 O O . ALA A 1 525 ? 1.038 -21.557 5.941 1.00 90.06 525 ALA A O 1
ATOM 3976 N N . ALA A 1 526 ? 1.874 -19.496 6.231 1.00 87.62 526 ALA A N 1
ATOM 3977 C CA . ALA A 1 526 ? 3.095 -19.729 5.459 1.00 87.62 526 ALA A CA 1
ATOM 3978 C C . ALA A 1 526 ? 4.248 -20.307 6.298 1.00 87.62 526 ALA A C 1
ATOM 3980 O O . ALA A 1 526 ? 5.128 -20.974 5.757 1.00 87.62 526 ALA A O 1
ATOM 3981 N N . ASP A 1 527 ? 4.250 -20.038 7.605 1.00 90.75 527 ASP A N 1
ATOM 3982 C CA . ASP A 1 527 ? 5.237 -20.540 8.561 1.00 90.75 527 ASP A CA 1
ATOM 3983 C C . ASP A 1 527 ? 4.543 -20.765 9.918 1.00 90.75 527 ASP A C 1
ATOM 3985 O O . ASP A 1 527 ? 4.502 -19.852 10.748 1.00 90.75 527 ASP A O 1
ATOM 3989 N N . PRO A 1 528 ? 3.980 -21.965 10.165 1.00 92.50 528 PRO A N 1
ATOM 3990 C CA . PRO A 1 528 ? 3.226 -22.251 11.389 1.00 92.50 528 PRO A CA 1
ATOM 3991 C C . PRO A 1 528 ? 4.032 -22.119 12.689 1.00 92.50 528 PRO A C 1
ATOM 3993 O O . PRO A 1 528 ? 3.445 -22.139 13.768 1.00 92.50 528 PRO A O 1
ATOM 3996 N N . SER A 1 529 ? 5.363 -21.984 12.609 1.00 93.00 529 SER A N 1
ATOM 3997 C CA . SER A 1 529 ? 6.211 -21.712 13.775 1.00 93.00 529 SER A CA 1
ATOM 3998 C C . SER A 1 529 ? 6.116 -20.265 14.275 1.00 93.00 529 SER A C 1
ATOM 4000 O O . SER A 1 529 ? 6.567 -19.967 15.380 1.00 93.00 529 SER A O 1
ATOM 4002 N N . LEU A 1 530 ? 5.531 -19.362 13.482 1.00 94.56 530 LEU A N 1
ATOM 4003 C CA . LEU A 1 530 ? 5.380 -17.953 13.819 1.00 94.56 530 LEU A CA 1
ATOM 4004 C C . LEU A 1 530 ? 3.949 -17.638 14.248 1.00 94.56 530 LEU A C 1
ATOM 4006 O O . LEU A 1 530 ? 2.984 -17.959 13.554 1.00 94.56 530 LEU A O 1
ATOM 4010 N N . ALA A 1 531 ? 3.833 -16.935 15.371 1.00 94.69 531 ALA A N 1
ATOM 4011 C CA . ALA A 1 531 ? 2.582 -16.348 15.822 1.00 94.69 531 ALA A CA 1
ATOM 4012 C C . ALA A 1 531 ? 2.236 -15.124 14.958 1.00 94.69 531 ALA A C 1
ATOM 4014 O O . ALA A 1 531 ? 3.059 -14.226 14.788 1.00 94.69 531 ALA A O 1
ATOM 4015 N N . ALA A 1 532 ? 1.020 -15.076 14.430 1.00 95.25 532 ALA A N 1
ATOM 4016 C CA . ALA A 1 532 ? 0.484 -13.983 13.635 1.00 95.25 532 ALA A CA 1
ATOM 4017 C C . ALA A 1 532 ? -0.763 -13.396 14.303 1.00 95.25 532 ALA A C 1
ATOM 4019 O O . ALA A 1 532 ? -1.450 -14.039 15.095 1.00 95.25 532 ALA A O 1
ATOM 4020 N N . SER A 1 533 ? -1.071 -12.148 13.965 1.00 96.06 533 SER A N 1
ATOM 4021 C CA . SER A 1 533 ? -2.293 -11.464 14.417 1.00 96.06 533 SER A CA 1
ATOM 4022 C C . SER A 1 533 ? -3.064 -10.866 13.242 1.00 96.06 533 SER A C 1
ATOM 4024 O O . SER A 1 533 ? -3.764 -9.869 13.391 1.00 96.06 533 SER A O 1
ATOM 4026 N N . ARG A 1 534 ? -2.901 -11.444 12.047 1.00 96.38 534 ARG A N 1
ATOM 4027 C CA . ARG A 1 534 ? -3.446 -10.921 10.792 1.00 96.38 534 ARG A CA 1
ATOM 4028 C C . ARG A 1 534 ? -4.218 -11.991 10.035 1.00 96.38 534 ARG A C 1
ATOM 4030 O O . ARG A 1 534 ? -3.675 -13.064 9.778 1.00 96.38 534 ARG A O 1
ATOM 4037 N N . VAL A 1 535 ? -5.444 -11.668 9.638 1.00 98.50 535 VAL A N 1
ATOM 4038 C CA . VAL A 1 535 ? -6.208 -12.410 8.629 1.00 98.50 535 VAL A CA 1
ATOM 4039 C C . VAL A 1 535 ? -5.961 -11.777 7.264 1.00 98.50 535 VAL A C 1
ATOM 4041 O O . VAL A 1 535 ? -6.045 -10.556 7.150 1.00 98.50 535 VAL A O 1
ATOM 4044 N N . ASP A 1 536 ? -5.694 -12.594 6.247 1.00 98.62 536 ASP A N 1
ATOM 4045 C CA . ASP A 1 536 ? -5.518 -12.167 4.856 1.00 98.62 536 ASP A CA 1
ATOM 4046 C C . ASP A 1 536 ? -6.542 -12.865 3.964 1.00 98.62 536 ASP A C 1
ATOM 4048 O O . ASP A 1 536 ? -6.621 -14.092 3.935 1.00 98.62 536 ASP A O 1
ATOM 4052 N N . ILE A 1 537 ? -7.293 -12.081 3.199 1.00 98.81 537 ILE A N 1
ATOM 4053 C CA . ILE A 1 537 ? -8.207 -12.526 2.146 1.00 98.81 537 ILE A CA 1
ATOM 4054 C C . ILE A 1 537 ? -7.713 -11.919 0.834 1.00 98.81 537 ILE A C 1
ATOM 4056 O O . ILE A 1 537 ? -7.211 -10.795 0.827 1.00 98.81 537 ILE A O 1
ATOM 4060 N N . ALA A 1 538 ? -7.848 -12.632 -0.280 1.00 98.56 538 ALA A N 1
ATOM 4061 C CA . ALA A 1 538 ? -7.504 -12.084 -1.586 1.00 98.56 538 ALA A CA 1
ATOM 4062 C C . ALA A 1 538 ? -8.546 -12.382 -2.660 1.00 98.56 538 ALA A C 1
ATOM 4064 O O . ALA A 1 538 ? -9.178 -13.442 -2.661 1.00 98.56 538 ALA A O 1
ATOM 4065 N N . ALA A 1 539 ? -8.674 -11.433 -3.587 1.00 98.69 539 ALA A N 1
ATOM 4066 C CA . ALA A 1 539 ? -9.391 -11.597 -4.841 1.00 98.69 539 ALA A CA 1
ATOM 4067 C C . ALA A 1 539 ? -8.405 -11.835 -5.989 1.00 98.69 539 ALA A C 1
ATOM 4069 O O . ALA A 1 539 ? -7.355 -11.191 -6.073 1.00 98.69 539 ALA A O 1
ATOM 4070 N N . PHE A 1 540 ? -8.793 -12.727 -6.894 1.00 98.56 540 PHE A N 1
ATOM 4071 C CA . PHE A 1 540 ? -8.051 -13.084 -8.093 1.00 98.56 540 PHE A CA 1
ATOM 4072 C C . PHE A 1 540 ? -8.971 -13.051 -9.304 1.00 98.56 540 PHE A C 1
ATOM 4074 O O . PHE A 1 540 ? -10.119 -13.491 -9.228 1.00 98.56 540 PHE A O 1
ATOM 4081 N N . ALA A 1 541 ? -8.426 -12.608 -10.431 1.00 97.69 541 ALA A N 1
ATOM 4082 C CA . ALA A 1 541 ? -9.000 -12.834 -11.748 1.00 97.69 541 ALA A CA 1
ATOM 4083 C C . ALA A 1 541 ? -8.117 -13.831 -12.504 1.00 97.69 541 ALA A C 1
ATOM 4085 O O . ALA A 1 541 ? -6.903 -13.841 -12.330 1.00 97.69 541 ALA A O 1
ATOM 4086 N N . HIS A 1 542 ? -8.704 -14.666 -13.351 1.00 96.31 542 HIS A N 1
ATOM 4087 C CA . HIS A 1 542 ? -7.977 -15.610 -14.197 1.00 96.31 542 HIS A CA 1
ATOM 4088 C C . HIS A 1 542 ? -8.389 -15.395 -15.652 1.00 96.31 542 HIS A C 1
ATOM 4090 O O . HIS A 1 542 ? -9.581 -15.334 -15.945 1.00 96.31 542 HIS A O 1
ATOM 4096 N N . ASN A 1 543 ? -7.417 -15.277 -16.559 1.00 94.44 543 ASN A N 1
ATOM 4097 C CA . ASN A 1 543 ? -7.663 -14.984 -17.982 1.00 94.44 543 ASN A CA 1
ATOM 4098 C C . ASN A 1 543 ? -7.807 -16.241 -18.866 1.00 94.44 543 ASN A C 1
ATOM 4100 O O . ASN A 1 543 ? -7.807 -16.143 -20.087 1.00 94.44 543 ASN A O 1
ATOM 4104 N N . GLY A 1 544 ? -7.875 -17.422 -18.251 1.00 92.50 544 GLY A N 1
ATOM 4105 C CA . GLY A 1 544 ? -7.887 -18.726 -18.925 1.00 92.50 544 GLY A CA 1
ATOM 4106 C C . GLY A 1 544 ? -6.505 -19.376 -19.041 1.00 92.50 544 GLY A C 1
ATOM 4107 O O . GLY A 1 544 ? -6.429 -20.599 -19.085 1.00 92.50 544 GLY A O 1
ATOM 4108 N N . ALA A 1 545 ? -5.424 -18.593 -18.986 1.00 94.06 545 ALA A N 1
ATOM 4109 C CA . ALA A 1 545 ? -4.045 -19.086 -19.011 1.00 94.06 545 ALA A CA 1
ATOM 4110 C C . ALA A 1 545 ? -3.327 -18.917 -17.663 1.00 94.06 545 ALA A C 1
ATOM 4112 O O . ALA A 1 545 ? -2.658 -19.838 -17.198 1.00 94.06 545 ALA A O 1
ATOM 4113 N N . HIS A 1 546 ? -3.469 -17.748 -17.034 1.00 95.88 546 HIS A N 1
ATOM 4114 C CA . HIS A 1 546 ? -2.792 -17.401 -15.791 1.00 95.88 546 HIS A CA 1
ATOM 4115 C C . HIS A 1 546 ? -3.707 -16.622 -14.830 1.00 95.88 546 HIS A C 1
ATOM 4117 O O . HIS A 1 546 ? -4.562 -15.837 -15.270 1.00 95.88 546 HIS A O 1
ATOM 4123 N N . PRO A 1 547 ? -3.518 -16.795 -13.508 1.00 97.31 547 PRO A N 1
ATOM 4124 C CA . PRO A 1 547 ? -4.143 -15.940 -12.509 1.00 97.31 547 PRO A CA 1
ATOM 4125 C C . PRO A 1 547 ? -3.506 -14.546 -12.503 1.00 97.31 547 PRO A C 1
ATOM 4127 O O . PRO A 1 547 ? -2.378 -14.361 -12.948 1.00 97.31 547 PRO A O 1
ATOM 4130 N N . SER A 1 548 ? -4.206 -13.562 -11.950 1.00 98.44 548 SER A N 1
ATOM 4131 C CA . SER A 1 548 ? -3.639 -12.280 -11.539 1.00 98.44 548 SER A CA 1
ATOM 4132 C C . SER A 1 548 ? -2.723 -12.444 -10.327 1.00 98.44 548 SER A C 1
ATOM 4134 O O . SER A 1 548 ? -2.844 -13.405 -9.569 1.00 98.44 548 SER A O 1
ATOM 4136 N N . ALA A 1 549 ? -1.894 -11.434 -10.056 1.00 98.38 549 ALA A N 1
ATOM 4137 C CA . ALA A 1 549 ? -1.419 -11.206 -8.691 1.00 98.38 549 ALA A CA 1
ATOM 4138 C C . ALA A 1 549 ? -2.616 -10.969 -7.734 1.00 98.38 549 ALA A C 1
ATOM 4140 O O . ALA A 1 549 ? -3.682 -10.534 -8.189 1.00 98.38 549 ALA A O 1
ATOM 4141 N N . PRO A 1 550 ? -2.467 -11.239 -6.423 1.00 98.19 550 PRO A N 1
ATOM 4142 C CA . PRO A 1 550 ? -3.533 -11.015 -5.447 1.00 98.19 550 PRO A CA 1
ATOM 4143 C C . PRO A 1 550 ? -3.817 -9.521 -5.263 1.00 98.19 550 PRO A C 1
ATOM 4145 O O . PRO A 1 550 ? -2.886 -8.716 -5.183 1.00 98.19 550 PRO A O 1
ATOM 4148 N N . ALA A 1 551 ? -5.089 -9.169 -5.089 1.00 98.44 551 ALA A N 1
ATOM 4149 C CA . ALA A 1 551 ? -5.473 -7.946 -4.391 1.00 98.44 551 ALA A CA 1
ATOM 4150 C C . ALA A 1 551 ? -5.948 -8.310 -2.979 1.00 98.44 551 ALA A C 1
ATOM 4152 O O . ALA A 1 551 ? -6.811 -9.178 -2.831 1.00 98.44 551 ALA A O 1
ATOM 4153 N N . PHE A 1 552 ? -5.369 -7.685 -1.953 1.00 98.38 552 PHE A N 1
ATOM 4154 C CA . PHE A 1 552 ? -5.529 -8.113 -0.560 1.00 98.38 552 PHE A CA 1
ATOM 4155 C C . PHE A 1 552 ? -6.583 -7.312 0.206 1.00 98.38 552 PHE A C 1
ATOM 4157 O O . PHE A 1 552 ? -6.722 -6.101 0.043 1.00 98.38 552 PHE A O 1
ATOM 4164 N N . LEU A 1 553 ? -7.257 -8.004 1.118 1.00 98.25 553 LEU A N 1
ATOM 4165 C CA . LEU A 1 553 ? -8.024 -7.463 2.229 1.00 98.25 553 LEU A CA 1
ATOM 4166 C C . LEU A 1 553 ? -7.476 -8.085 3.515 1.00 98.25 553 LEU A C 1
ATOM 4168 O O . LEU A 1 553 ? -7.575 -9.297 3.703 1.00 98.25 553 LEU A O 1
ATOM 4172 N N . SER A 1 554 ? -6.929 -7.259 4.402 1.00 97.88 554 SER A N 1
ATOM 4173 C CA . SER A 1 554 ? -6.276 -7.723 5.625 1.00 97.88 554 SER A CA 1
ATOM 4174 C C . SER A 1 554 ? -6.926 -7.134 6.883 1.00 97.88 554 SER A C 1
ATOM 4176 O O . SER A 1 554 ? -7.216 -5.936 6.953 1.00 97.88 554 SER A O 1
ATOM 4178 N N . PHE A 1 555 ? -7.100 -7.977 7.905 1.00 97.62 555 PHE A N 1
ATOM 4179 C CA . PHE A 1 555 ? -7.584 -7.601 9.237 1.00 97.62 555 PHE A CA 1
ATOM 4180 C C . PHE A 1 555 ? -6.520 -7.867 10.293 1.00 97.62 555 PHE A C 1
ATOM 4182 O O . PHE A 1 555 ? -6.121 -9.014 10.486 1.00 97.62 555 PHE A O 1
ATOM 4189 N N . TYR A 1 556 ? -6.103 -6.823 11.004 1.00 96.94 556 TYR A N 1
ATOM 4190 C CA . TYR A 1 556 ? -5.143 -6.910 12.100 1.00 96.94 556 TYR A CA 1
ATOM 4191 C C . TYR A 1 556 ? -5.849 -6.904 13.456 1.00 96.94 556 TYR A C 1
ATOM 4193 O O . TYR A 1 556 ? -6.609 -5.983 13.759 1.00 96.94 556 TYR A O 1
ATOM 4201 N N . PHE A 1 557 ? -5.563 -7.900 14.287 1.00 96.69 557 PHE A N 1
ATOM 4202 C CA . PHE A 1 557 ? -6.077 -8.032 15.645 1.00 96.69 557 PHE A CA 1
ATOM 4203 C C . PHE A 1 557 ? -5.038 -7.513 16.639 1.00 96.69 557 PHE A C 1
ATOM 4205 O O . PHE A 1 557 ? -3.851 -7.828 16.556 1.00 96.69 557 PHE A O 1
ATOM 4212 N N . LEU A 1 558 ? -5.478 -6.676 17.574 1.00 94.56 558 LEU A N 1
ATOM 4213 C CA . LEU A 1 558 ? -4.590 -6.032 18.533 1.00 94.56 558 LEU A CA 1
ATOM 4214 C C . LEU A 1 558 ? -4.162 -7.037 19.607 1.00 94.56 558 LEU A C 1
ATOM 4216 O O . LEU A 1 558 ? -4.984 -7.502 20.383 1.00 94.56 558 LEU A O 1
ATOM 4220 N N . ASN A 1 559 ? -2.868 -7.345 19.678 1.00 92.69 559 ASN A N 1
ATOM 4221 C CA . ASN A 1 559 ? -2.322 -8.274 20.673 1.00 92.69 559 ASN A CA 1
ATOM 4222 C C . ASN A 1 559 ? -2.319 -7.706 22.108 1.00 92.69 559 ASN A C 1
ATOM 4224 O O . ASN A 1 559 ? -2.140 -8.445 23.069 1.00 92.69 559 ASN A O 1
ATOM 4228 N N . ASN A 1 560 ? -2.516 -6.394 22.274 1.00 92.62 560 ASN A N 1
ATOM 4229 C CA . ASN A 1 560 ? -2.534 -5.713 23.572 1.00 92.62 560 ASN A CA 1
ATOM 4230 C C . ASN A 1 560 ? -3.927 -5.686 24.231 1.00 92.62 560 ASN A C 1
ATOM 4232 O O . ASN A 1 560 ? -4.197 -4.813 25.057 1.00 92.62 560 ASN A O 1
ATOM 4236 N N . GLU A 1 561 ? -4.794 -6.637 23.891 1.00 94.62 561 GLU A N 1
ATOM 4237 C CA . GLU A 1 561 ? -6.112 -6.834 24.494 1.00 94.62 561 GLU A CA 1
ATOM 4238 C C . GLU A 1 561 ? -6.503 -8.313 24.459 1.00 94.62 561 GLU A C 1
ATOM 4240 O O . GLU A 1 561 ? -6.157 -9.034 23.524 1.00 94.62 561 GLU A O 1
ATOM 4245 N N . THR A 1 562 ? -7.270 -8.752 25.454 1.00 95.12 562 THR A N 1
ATOM 4246 C CA . THR A 1 562 ? -7.968 -10.044 25.425 1.00 95.12 562 THR A CA 1
ATOM 4247 C C . THR A 1 562 ? -9.459 -9.818 25.600 1.00 95.12 562 THR A C 1
ATOM 4249 O O . THR A 1 562 ? -9.889 -9.006 26.424 1.00 95.12 562 THR A O 1
ATOM 4252 N N . ARG A 1 563 ? -10.260 -10.544 24.819 1.00 96.94 563 ARG A N 1
ATOM 4253 C CA . ARG A 1 563 ? -11.715 -10.396 24.787 1.00 96.94 563 ARG A CA 1
ATOM 4254 C C . ARG A 1 563 ? -12.394 -11.687 25.211 1.00 96.94 563 ARG A C 1
ATOM 4256 O O . ARG A 1 563 ? -11.989 -12.773 24.815 1.00 96.94 563 ARG A O 1
ATOM 4263 N N . VAL A 1 564 ? -13.468 -11.560 25.979 1.00 98.00 564 VAL A N 1
ATOM 4264 C CA . VAL A 1 564 ? -14.325 -12.687 26.361 1.00 98.00 564 VAL A CA 1
ATOM 4265 C C . VAL A 1 564 ? -15.707 -12.443 25.793 1.00 98.00 564 VAL A C 1
ATOM 4267 O O . VAL A 1 564 ? -16.266 -11.365 25.988 1.00 98.00 564 VAL A O 1
ATOM 4270 N N . TYR A 1 565 ? -16.257 -13.447 25.118 1.00 98.25 565 TYR A N 1
ATOM 4271 C CA . TYR A 1 565 ? -17.592 -13.410 24.537 1.00 98.25 565 TYR A CA 1
ATOM 4272 C C . TYR A 1 565 ? -18.490 -14.470 25.178 1.00 98.25 565 TYR A C 1
ATOM 4274 O O . TYR A 1 565 ? -18.015 -15.510 25.634 1.00 98.25 565 TYR A O 1
ATOM 4282 N N . SER A 1 566 ? -19.793 -14.212 25.213 1.00 97.19 566 SER A N 1
ATOM 4283 C CA . SER A 1 566 ? -20.808 -15.207 25.558 1.00 97.19 566 SER A CA 1
ATOM 4284 C C . SER A 1 566 ? -21.003 -16.227 24.429 1.00 97.19 566 SER A C 1
ATOM 4286 O O . SER A 1 566 ? -20.527 -16.041 23.308 1.00 97.19 566 SER A O 1
ATOM 4288 N N . ALA A 1 567 ? -21.773 -17.286 24.703 1.00 95.38 567 ALA A N 1
ATOM 4289 C CA . ALA A 1 567 ? -22.124 -18.304 23.707 1.00 95.38 567 ALA A CA 1
ATOM 4290 C C . ALA A 1 567 ? -22.896 -17.742 22.493 1.00 95.38 567 ALA A C 1
ATOM 4292 O O . ALA A 1 567 ? -22.790 -18.278 21.397 1.00 95.38 567 ALA A O 1
ATOM 4293 N N . ASP A 1 568 ? -23.642 -16.648 22.671 1.00 95.00 568 ASP A N 1
ATOM 4294 C CA . ASP A 1 568 ? -24.330 -15.908 21.603 1.00 95.00 568 ASP A CA 1
ATOM 4295 C C . ASP A 1 568 ? -23.499 -14.729 21.054 1.00 95.00 568 ASP A C 1
ATOM 4297 O O . ASP A 1 568 ? -24.040 -13.814 20.435 1.00 95.00 568 ASP A O 1
ATOM 4301 N N . HIS A 1 569 ? -22.178 -14.754 21.267 1.00 96.44 569 HIS A N 1
ATOM 4302 C CA . HIS A 1 569 ? -21.201 -13.814 20.708 1.00 96.44 569 HIS A CA 1
ATOM 4303 C C . HIS A 1 569 ? -21.358 -12.343 21.144 1.00 96.44 569 HIS A C 1
ATOM 4305 O O . HIS A 1 569 ? -20.913 -11.424 20.449 1.00 96.44 569 HIS A O 1
ATOM 4311 N N . ARG A 1 570 ? -21.945 -12.084 22.317 1.00 96.19 570 ARG A N 1
ATOM 4312 C CA . ARG A 1 570 ? -21.921 -10.751 22.941 1.00 96.19 570 ARG A CA 1
ATOM 4313 C C . ARG A 1 570 ? -20.621 -10.558 23.703 1.00 96.19 570 ARG A C 1
ATOM 4315 O O . ARG A 1 570 ? -20.133 -11.490 24.336 1.00 96.19 570 ARG A O 1
ATOM 4322 N N . ILE A 1 571 ? -20.058 -9.355 23.649 1.00 97.94 571 ILE A N 1
ATOM 4323 C CA . ILE A 1 571 ? -18.850 -9.035 24.412 1.00 97.94 571 ILE A CA 1
ATOM 4324 C C . ILE A 1 571 ? -19.176 -9.042 25.911 1.00 97.94 571 ILE A C 1
ATOM 4326 O O . ILE A 1 571 ? -20.119 -8.400 26.347 1.00 97.94 571 ILE A O 1
ATOM 4330 N N . LEU A 1 572 ? -18.411 -9.778 26.710 1.00 98.31 572 LEU A N 1
ATOM 4331 C CA . LEU A 1 572 ? -18.549 -9.819 28.169 1.00 98.31 572 LEU A CA 1
ATOM 4332 C C . LEU A 1 572 ? -17.479 -8.970 28.844 1.00 98.31 572 LEU A C 1
ATOM 4334 O O . LEU A 1 572 ? -17.773 -8.228 29.778 1.00 98.31 572 LEU A O 1
ATOM 4338 N N . SER A 1 573 ? -16.241 -9.037 28.355 1.00 98.25 573 SER A N 1
ATOM 4339 C CA . SER A 1 573 ? -15.165 -8.193 28.865 1.00 98.25 573 SER A CA 1
ATOM 4340 C C . SER A 1 573 ? -14.056 -7.968 27.853 1.00 98.25 573 SER A C 1
ATOM 4342 O O . SER A 1 573 ? -13.775 -8.854 27.044 1.00 98.25 573 SER A O 1
ATOM 4344 N N . VAL A 1 574 ? -13.373 -6.831 27.977 1.00 97.88 574 VAL A N 1
ATOM 4345 C CA . VAL A 1 574 ? -12.083 -6.574 27.329 1.00 97.88 574 VAL A CA 1
ATOM 4346 C C . VAL A 1 574 ? -11.064 -6.206 28.397 1.00 97.88 574 VAL A C 1
ATOM 4348 O O . VAL A 1 574 ? -11.277 -5.268 29.163 1.00 97.88 574 VAL A O 1
ATOM 4351 N N . ASP A 1 575 ? -9.972 -6.955 28.466 1.00 96.81 575 ASP A N 1
ATOM 4352 C CA . ASP A 1 575 ? -8.881 -6.718 29.406 1.00 96.81 575 ASP A CA 1
ATOM 4353 C C . ASP A 1 575 ? -7.684 -6.140 28.651 1.00 96.81 575 ASP A C 1
ATOM 4355 O O . ASP A 1 575 ? -7.089 -6.828 27.821 1.00 96.81 575 ASP A O 1
ATOM 4359 N N . TYR A 1 576 ? -7.369 -4.868 28.901 1.00 95.25 576 TYR A N 1
ATOM 4360 C CA . TYR A 1 576 ? -6.201 -4.201 28.323 1.00 95.25 576 TYR A CA 1
ATOM 4361 C C . TYR A 1 576 ? -4.999 -4.223 29.274 1.00 95.25 576 TYR A C 1
ATOM 4363 O O . TYR A 1 576 ? -3.850 -4.284 28.835 1.00 95.25 576 TYR A O 1
ATOM 4371 N N . ALA A 1 577 ? -5.260 -4.184 30.584 1.00 91.62 577 ALA A N 1
ATOM 4372 C CA . ALA A 1 577 ? -4.231 -4.132 31.617 1.00 91.62 577 ALA A CA 1
ATOM 4373 C C . ALA A 1 577 ? -3.394 -5.422 31.651 1.00 91.62 577 ALA A C 1
ATOM 4375 O O . ALA A 1 577 ? -2.159 -5.360 31.656 1.00 91.62 577 ALA A O 1
ATOM 4376 N N . ALA A 1 578 ? -4.049 -6.589 31.592 1.00 88.69 578 ALA A N 1
ATOM 4377 C CA . ALA A 1 578 ? -3.384 -7.896 31.632 1.00 88.69 578 ALA A CA 1
ATOM 4378 C C . ALA A 1 578 ? -2.458 -8.155 30.428 1.00 88.69 578 ALA A C 1
ATOM 4380 O O . ALA A 1 578 ? -1.538 -8.970 30.500 1.00 88.69 578 ALA A O 1
ATOM 4381 N N . THR A 1 579 ? -2.687 -7.455 29.318 1.00 86.31 579 THR A N 1
ATOM 4382 C CA . THR A 1 579 ? -1.974 -7.606 28.043 1.00 86.31 579 THR A CA 1
ATOM 4383 C C . THR A 1 579 ? -1.086 -6.412 27.710 1.00 86.31 579 THR A C 1
ATOM 4385 O O . THR A 1 579 ? -0.542 -6.335 26.611 1.00 86.31 579 THR A O 1
ATOM 4388 N N . SER A 1 580 ? -0.900 -5.485 28.650 1.00 80.00 580 SER A N 1
ATOM 4389 C CA . SER A 1 580 ? -0.200 -4.211 28.442 1.00 80.00 580 SER A CA 1
ATOM 4390 C C . SER A 1 580 ? 1.278 -4.352 28.036 1.00 80.00 580 SER A C 1
ATOM 4392 O O . SER A 1 580 ? 1.860 -3.417 27.487 1.00 80.00 580 SER A O 1
ATOM 4394 N N . THR A 1 581 ? 1.889 -5.518 28.267 1.00 83.31 581 THR A N 1
ATOM 4395 C CA . THR A 1 581 ? 3.265 -5.850 27.862 1.00 83.31 581 THR A CA 1
ATOM 4396 C C . THR A 1 581 ? 3.357 -6.535 26.497 1.00 83.31 581 THR A C 1
ATOM 4398 O O . THR A 1 581 ? 4.457 -6.653 25.953 1.00 83.31 581 THR A O 1
ATOM 4401 N N . ARG A 1 582 ? 2.233 -6.989 25.925 1.00 89.62 582 ARG A N 1
ATOM 4402 C CA . ARG A 1 582 ? 2.208 -7.636 24.609 1.00 89.62 582 ARG A CA 1
ATOM 4403 C C . ARG A 1 582 ? 2.451 -6.598 23.521 1.00 89.62 582 ARG A C 1
ATOM 4405 O O . ARG A 1 582 ? 1.881 -5.507 23.535 1.00 89.62 582 ARG A O 1
ATOM 4412 N N . TYR A 1 583 ? 3.303 -6.949 22.563 1.00 90.00 583 TYR A N 1
ATOM 4413 C CA . TYR A 1 583 ? 3.683 -6.033 21.499 1.00 90.00 583 TYR A CA 1
ATOM 4414 C C . TYR A 1 583 ? 2.521 -5.768 20.538 1.00 90.00 583 TYR A C 1
ATOM 4416 O O . TYR A 1 583 ? 1.918 -6.693 19.998 1.00 90.00 583 TYR A O 1
ATOM 4424 N N . VAL A 1 584 ? 2.279 -4.488 20.273 1.00 92.25 584 VAL A N 1
ATOM 4425 C CA . VAL A 1 584 ? 1.509 -3.976 19.139 1.00 92.25 584 VAL A CA 1
ATOM 4426 C C . VAL A 1 584 ? 2.308 -2.815 18.560 1.00 92.25 584 VAL A C 1
ATOM 4428 O O . VAL A 1 584 ? 2.952 -2.081 19.311 1.00 92.25 584 VAL A O 1
ATOM 4431 N N . ASP A 1 585 ? 2.285 -2.645 17.236 1.00 92.25 585 ASP A N 1
ATOM 4432 C CA . ASP A 1 585 ? 2.949 -1.501 16.613 1.00 92.25 585 ASP A CA 1
ATOM 4433 C C . ASP A 1 585 ? 2.382 -0.188 17.194 1.00 92.25 585 ASP A C 1
ATOM 4435 O O . ASP A 1 585 ? 1.173 0.052 17.090 1.00 92.25 585 ASP A O 1
ATOM 4439 N N . PRO A 1 586 ? 3.221 0.679 17.787 1.00 91.31 586 PRO A N 1
ATOM 4440 C CA . PRO A 1 586 ? 2.758 1.904 18.437 1.00 91.31 586 PRO A CA 1
ATOM 4441 C C . PRO A 1 586 ? 2.131 2.931 17.491 1.00 91.31 586 PRO A C 1
ATOM 4443 O O . PRO A 1 586 ? 1.517 3.883 17.963 1.00 91.31 586 PRO A O 1
ATOM 4446 N N . VAL A 1 587 ? 2.257 2.765 16.169 1.00 90.56 587 VAL A N 1
ATOM 4447 C CA . VAL A 1 587 ? 1.519 3.607 15.205 1.00 90.56 587 VAL A CA 1
ATOM 4448 C C . VAL A 1 587 ? 0.108 3.086 14.921 1.00 90.56 587 VAL A C 1
ATOM 4450 O O . VAL A 1 587 ? -0.652 3.741 14.216 1.00 90.56 587 VAL A O 1
ATOM 4453 N N . LEU A 1 588 ? -0.241 1.906 15.441 1.00 91.62 588 LEU A N 1
ATOM 4454 C CA . LEU A 1 588 ? -1.554 1.290 15.272 1.00 91.62 588 LEU A CA 1
ATOM 4455 C C . LEU A 1 588 ? -2.379 1.303 16.552 1.00 91.62 588 LEU A C 1
ATOM 4457 O O . LEU A 1 588 ? -3.597 1.292 16.461 1.00 91.62 588 LEU A O 1
ATOM 4461 N N . SER A 1 589 ? -1.793 1.283 17.743 1.00 92.25 589 SER A N 1
ATOM 4462 C CA . SER A 1 589 ? -2.577 1.363 18.980 1.00 92.25 589 SER A CA 1
ATOM 4463 C C . SER A 1 589 ? -1.715 1.833 20.136 1.00 92.25 589 SER A C 1
ATOM 4465 O O . SER A 1 589 ? -0.534 1.492 20.221 1.00 92.25 589 SER A O 1
ATOM 4467 N N . TYR A 1 590 ? -2.326 2.587 21.043 1.00 91.88 590 TYR A N 1
ATOM 4468 C CA . TYR A 1 590 ? -1.701 2.957 22.305 1.00 91.88 590 TYR A CA 1
ATOM 4469 C C . TYR A 1 590 ? -1.870 1.861 23.363 1.00 91.88 590 TYR A C 1
ATOM 4471 O O . TYR A 1 590 ? -2.840 1.095 23.363 1.00 91.88 590 TYR A O 1
ATOM 4479 N N . ARG A 1 591 ? -0.933 1.810 24.317 1.00 92.00 591 ARG A N 1
ATOM 4480 C CA . ARG A 1 591 ? -1.077 0.959 25.502 1.00 92.00 591 ARG A CA 1
ATOM 4481 C C . ARG A 1 591 ? -2.223 1.483 26.365 1.00 92.00 591 ARG A C 1
ATOM 4483 O O . ARG A 1 591 ? -2.389 2.690 26.536 1.00 92.00 591 ARG A O 1
ATOM 4490 N N . ARG A 1 592 ? -3.021 0.561 26.892 1.00 92.75 592 ARG A N 1
ATOM 4491 C CA . ARG A 1 592 ? -4.199 0.827 27.717 1.00 92.75 592 ARG A CA 1
ATOM 4492 C C . ARG A 1 592 ? -4.055 0.025 29.003 1.00 92.75 592 ARG A C 1
ATOM 4494 O O . ARG A 1 592 ? -3.570 -1.098 28.975 1.00 92.75 592 ARG A O 1
ATOM 4501 N N . ASP A 1 593 ? -4.452 0.625 30.113 1.00 92.56 593 ASP A N 1
ATOM 4502 C CA . ASP A 1 593 ? -4.300 0.044 31.449 1.00 92.56 593 ASP A CA 1
ATOM 4503 C C . ASP A 1 593 ? -5.640 0.083 32.184 1.00 92.56 593 ASP A C 1
ATOM 4505 O O . ASP A 1 593 ? -5.846 0.847 33.123 1.00 92.56 593 ASP A O 1
ATOM 4509 N N . TRP A 1 594 ? -6.624 -0.628 31.642 1.00 95.94 594 TRP A N 1
ATOM 4510 C CA . TRP A 1 594 ? -7.926 -0.823 32.271 1.00 95.94 594 TRP A CA 1
ATOM 4511 C C . TRP A 1 594 ? -8.568 -2.116 31.781 1.00 95.94 594 TRP A C 1
ATOM 4513 O O . TRP A 1 594 ? -8.107 -2.742 30.826 1.00 95.94 594 TRP A O 1
ATOM 4523 N N . LYS A 1 595 ? -9.662 -2.497 32.428 1.00 97.50 595 LYS A N 1
ATOM 4524 C CA . LYS A 1 595 ? -10.525 -3.595 32.009 1.00 97.50 595 LYS A CA 1
ATOM 4525 C C . LYS A 1 595 ? -11.962 -3.117 31.962 1.00 97.50 595 LYS A C 1
ATOM 4527 O O . LYS A 1 595 ? -12.395 -2.442 32.889 1.00 97.50 595 LYS A O 1
ATOM 4532 N N . ASP A 1 596 ? -12.670 -3.505 30.912 1.00 98.25 596 ASP A N 1
ATOM 4533 C CA . ASP A 1 596 ? -14.091 -3.235 30.727 1.00 98.25 596 ASP A CA 1
ATOM 4534 C C . ASP A 1 596 ? -14.901 -4.521 30.900 1.00 98.25 596 ASP A C 1
ATOM 4536 O O . ASP A 1 596 ? -14.559 -5.548 30.313 1.00 98.25 596 ASP A O 1
ATOM 4540 N N . VAL A 1 597 ? -15.982 -4.462 31.680 1.00 98.44 597 VAL A N 1
ATOM 4541 C CA . VAL A 1 597 ? -16.955 -5.548 31.877 1.00 98.44 5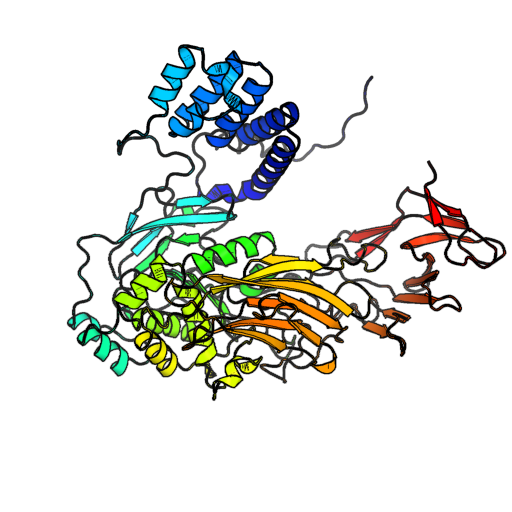97 VAL A CA 1
ATOM 4542 C C . VAL A 1 597 ? -18.336 -5.063 31.452 1.00 98.44 597 VAL A C 1
ATOM 4544 O O . VAL A 1 597 ? -18.888 -4.132 32.037 1.00 98.44 597 VAL A O 1
ATOM 4547 N N . TYR A 1 598 ? -18.890 -5.683 30.417 1.00 98.38 598 TYR A N 1
ATOM 4548 C CA . TYR A 1 598 ? -20.111 -5.246 29.747 1.00 98.38 598 TYR A CA 1
ATOM 4549 C C . TYR A 1 598 ? -21.358 -5.814 30.428 1.00 98.38 598 TYR A C 1
ATOM 4551 O O . TYR A 1 598 ? -21.379 -6.953 30.894 1.00 98.38 598 TYR A O 1
ATOM 4559 N N . ARG A 1 599 ? -22.421 -5.006 30.476 1.00 97.00 599 ARG A N 1
ATOM 4560 C CA . ARG A 1 599 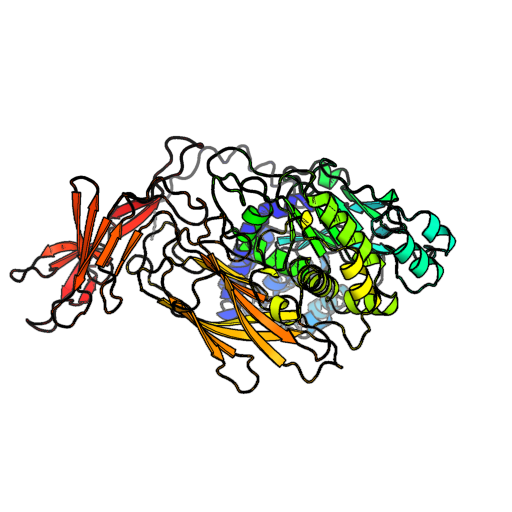? -23.692 -5.322 31.135 1.00 97.00 599 ARG A CA 1
ATOM 4561 C C . ARG A 1 599 ? -24.841 -5.315 30.145 1.00 97.00 599 ARG A C 1
ATOM 4563 O O . ARG A 1 599 ? -24.912 -4.468 29.256 1.00 97.00 599 ARG A O 1
ATOM 4570 N N . TYR A 1 600 ? -25.776 -6.231 30.357 1.00 96.06 600 TYR A N 1
ATOM 4571 C CA . TYR A 1 600 ? -26.936 -6.417 29.500 1.00 96.06 600 TYR A CA 1
ATOM 4572 C C . TYR A 1 600 ? -28.212 -6.501 30.332 1.00 96.06 600 TYR A C 1
ATOM 4574 O O . TYR A 1 600 ? -28.190 -6.986 31.462 1.00 96.06 600 TYR A O 1
ATOM 4582 N N . ASN A 1 601 ? -29.331 -6.045 29.771 1.00 92.69 601 ASN A N 1
ATOM 4583 C CA . ASN A 1 601 ? -30.648 -6.277 30.366 1.00 92.69 601 ASN A CA 1
ATOM 4584 C C . ASN A 1 601 ? -31.151 -7.708 30.075 1.00 92.69 601 ASN A C 1
ATOM 4586 O O . ASN A 1 601 ? -30.540 -8.457 29.311 1.00 92.69 601 ASN A O 1
ATOM 4590 N N . GLY A 1 602 ? -32.315 -8.073 30.625 1.00 90.00 602 GLY A N 1
ATOM 4591 C CA . GLY A 1 602 ? -32.946 -9.381 30.388 1.00 90.00 602 GLY A CA 1
ATOM 4592 C C . GLY A 1 602 ? -33.345 -9.662 28.928 1.00 90.00 602 GLY A C 1
ATOM 4593 O O . GLY A 1 602 ? -33.666 -10.797 28.596 1.00 90.00 602 GLY A O 1
ATOM 4594 N N . LYS A 1 603 ? -33.296 -8.654 28.044 1.00 91.62 603 LYS A N 1
ATOM 4595 C CA . LYS A 1 603 ? -33.505 -8.772 26.589 1.00 91.62 603 LYS A CA 1
ATOM 4596 C C . LYS A 1 603 ? -32.184 -8.829 25.809 1.00 91.62 603 LYS A C 1
ATOM 4598 O O . LYS A 1 603 ? -32.186 -8.656 24.593 1.00 91.62 603 LYS A O 1
ATOM 4603 N N . ASN A 1 604 ? -31.056 -9.039 26.491 1.00 93.00 604 ASN A N 1
ATOM 4604 C CA . ASN A 1 604 ? -29.712 -9.085 25.912 1.00 93.00 604 ASN A CA 1
ATOM 4605 C C . ASN A 1 604 ? -29.261 -7.786 25.217 1.00 93.00 604 ASN A C 1
ATOM 4607 O O . ASN A 1 604 ? -28.352 -7.810 24.388 1.00 93.00 604 ASN A O 1
ATOM 4611 N N . GLN A 1 605 ? -29.846 -6.640 25.569 1.00 93.94 605 GLN A N 1
ATOM 4612 C CA . GLN A 1 605 ? -29.434 -5.332 25.053 1.00 93.94 605 GLN A CA 1
ATOM 4613 C C . GLN A 1 605 ? -28.367 -4.720 25.962 1.00 93.94 605 GLN A C 1
ATOM 4615 O O . GLN A 1 605 ? -28.485 -4.806 27.185 1.00 93.94 605 GLN A O 1
ATOM 4620 N N . LEU A 1 606 ? -27.332 -4.116 25.369 1.00 95.50 606 LEU A N 1
ATOM 4621 C CA . LEU A 1 606 ? -26.246 -3.467 26.107 1.00 95.50 606 LEU A CA 1
ATOM 4622 C C . LEU A 1 606 ? -26.803 -2.295 26.924 1.00 95.50 606 LEU A C 1
ATOM 4624 O O . LEU A 1 606 ? -27.397 -1.383 26.355 1.00 95.50 606 LEU A O 1
ATOM 4628 N N . THR A 1 607 ? -26.586 -2.305 28.237 1.00 96.12 607 THR A N 1
ATOM 4629 C CA . THR A 1 607 ? -26.955 -1.196 29.137 1.00 96.12 607 THR A CA 1
ATOM 4630 C C . THR A 1 607 ? -25.753 -0.328 29.517 1.00 96.12 607 THR A C 1
ATOM 4632 O O . THR A 1 607 ? -25.921 0.797 29.983 1.00 96.12 607 THR A O 1
ATOM 4635 N N . GLY A 1 608 ? -24.533 -0.821 29.288 1.00 97.19 608 GLY A N 1
ATOM 4636 C CA . GLY A 1 608 ? -23.280 -0.112 29.539 1.00 97.19 608 GLY A CA 1
ATOM 4637 C C . GLY A 1 608 ? -22.171 -1.063 29.980 1.00 97.19 608 GLY A C 1
ATOM 4638 O O . GLY A 1 608 ? -22.303 -2.276 29.835 1.00 97.19 608 GLY A O 1
ATOM 4639 N N . TRP A 1 609 ? -21.094 -0.539 30.558 1.00 98.25 609 TRP A N 1
ATOM 4640 C CA . TRP A 1 609 ? -19.999 -1.350 31.110 1.00 98.25 609 TRP A CA 1
ATOM 4641 C C . TRP A 1 609 ? -19.413 -0.721 32.371 1.00 98.25 609 TRP A C 1
ATOM 4643 O O . TRP A 1 609 ? -19.624 0.461 32.641 1.00 98.25 609 TRP A O 1
ATOM 4653 N N . ASP A 1 610 ? -18.707 -1.518 33.160 1.00 98.25 610 ASP A N 1
ATOM 4654 C CA . ASP A 1 610 ? -17.850 -1.034 34.237 1.00 98.25 610 ASP A CA 1
ATOM 4655 C C . ASP A 1 610 ? -16.395 -1.106 33.813 1.00 98.25 610 ASP A C 1
ATOM 4657 O O . ASP A 1 610 ? -15.953 -2.114 33.264 1.00 98.25 610 ASP A O 1
ATOM 4661 N N . ARG A 1 611 ? -15.659 -0.034 34.088 1.00 98.25 611 ARG A N 1
ATOM 4662 C CA . ARG A 1 611 ? -14.234 0.083 33.829 1.00 98.25 611 ARG A CA 1
ATOM 4663 C C . ARG A 1 611 ? -13.470 0.066 35.140 1.00 98.25 611 ARG A C 1
ATOM 4665 O O . ARG A 1 611 ? -13.660 0.952 35.972 1.00 98.25 611 ARG A O 1
ATOM 4672 N N . SER A 1 612 ? -12.565 -0.893 35.295 1.00 97.75 612 SER A N 1
ATOM 4673 C CA . SER A 1 612 ? -11.632 -0.942 36.421 1.00 97.75 612 SER A CA 1
ATOM 4674 C C . SER A 1 612 ? -10.228 -0.516 36.002 1.00 97.75 612 SER A C 1
ATOM 4676 O O . SER A 1 612 ? -9.710 -0.995 34.989 1.00 97.75 612 SER A O 1
ATOM 4678 N N . ARG A 1 613 ? -9.590 0.331 36.813 1.00 94.12 613 ARG A N 1
ATOM 4679 C CA . ARG A 1 613 ? -8.186 0.748 36.688 1.00 94.12 613 ARG A CA 1
ATOM 4680 C C . ARG A 1 613 ? -7.538 0.738 38.070 1.00 94.12 613 ARG A C 1
ATOM 4682 O O . ARG A 1 613 ? -7.730 1.663 38.859 1.00 94.12 613 ARG A O 1
ATOM 4689 N N . GLY A 1 614 ? -6.793 -0.320 38.381 1.00 88.88 614 GLY A N 1
ATOM 4690 C CA . GLY A 1 614 ? -6.335 -0.562 39.750 1.00 88.88 614 GLY A CA 1
ATOM 4691 C C . GLY A 1 614 ? -7.528 -0.633 40.709 1.00 88.88 614 GLY A C 1
ATOM 4692 O O . GLY A 1 614 ? -8.409 -1.467 40.531 1.00 88.88 614 GLY A O 1
ATOM 4693 N N . LEU A 1 615 ? -7.573 0.267 41.694 1.00 91.12 615 LEU A N 1
ATOM 4694 C CA . LEU A 1 615 ? -8.671 0.364 42.668 1.00 91.12 615 LEU A CA 1
ATOM 4695 C C . LEU A 1 615 ? -9.839 1.253 42.206 1.00 91.12 615 LEU A C 1
ATOM 4697 O O . LEU A 1 615 ? -10.858 1.326 42.888 1.00 91.12 615 LEU A O 1
ATOM 4701 N N . ILE A 1 616 ? -9.695 1.957 41.080 1.00 95.25 616 ILE A N 1
ATOM 4702 C CA . ILE A 1 616 ? -10.729 2.852 40.553 1.00 95.25 616 ILE A CA 1
ATOM 4703 C C . ILE A 1 616 ? -11.744 2.024 39.766 1.00 95.25 616 ILE A C 1
ATOM 4705 O O . ILE A 1 616 ? -11.358 1.263 38.877 1.00 95.25 616 ILE A O 1
ATOM 4709 N N . LEU A 1 617 ? -13.030 2.219 40.062 1.00 97.12 617 LEU A N 1
ATOM 4710 C CA . LEU A 1 617 ? -14.156 1.639 39.337 1.00 97.12 617 LEU A CA 1
ATOM 4711 C C . LEU A 1 617 ? -15.076 2.760 38.845 1.00 97.12 617 LEU A C 1
ATOM 4713 O O . LEU A 1 617 ? -15.603 3.531 39.643 1.00 97.12 617 LEU A O 1
ATOM 4717 N N . GLU A 1 618 ? -15.278 2.838 37.534 1.00 97.56 618 GLU A N 1
ATOM 4718 C CA . GLU A 1 618 ? -16.177 3.799 36.891 1.00 97.56 618 GLU A CA 1
ATOM 4719 C C . GLU A 1 618 ? -17.232 3.055 36.067 1.00 97.56 618 GLU A C 1
ATOM 4721 O O . GLU A 1 618 ? -16.937 2.048 35.428 1.00 97.56 618 GLU A O 1
ATOM 4726 N N . SER A 1 619 ? -18.461 3.567 36.031 1.00 97.88 619 SER A N 1
ATOM 4727 C CA . SER A 1 619 ? -19.518 3.021 35.177 1.00 97.88 619 SER A CA 1
ATOM 4728 C C . SER A 1 619 ? -19.721 3.870 33.928 1.00 97.88 619 SER A C 1
ATOM 4730 O O . SER A 1 619 ? -19.711 5.098 33.990 1.00 97.88 619 SER A O 1
ATOM 4732 N N . PHE A 1 620 ? -20.011 3.207 32.816 1.00 98.06 620 PHE A N 1
ATOM 4733 C CA . PHE A 1 620 ? -20.362 3.802 31.533 1.00 98.06 620 PHE A CA 1
ATOM 4734 C C . PHE A 1 620 ? -21.761 3.380 31.098 1.00 98.06 620 PHE A C 1
ATOM 4736 O O . PHE A 1 620 ? -22.218 2.280 31.429 1.00 98.06 620 PHE A O 1
ATOM 4743 N N . THR A 1 621 ? -22.427 4.262 30.358 1.00 97.81 621 THR A N 1
ATOM 4744 C CA . THR A 1 621 ? -23.703 3.998 29.682 1.00 97.81 621 THR A CA 1
ATOM 4745 C C . THR A 1 621 ? -23.487 3.247 28.366 1.00 97.81 621 THR A C 1
ATOM 4747 O O . THR A 1 621 ? -22.359 3.131 27.887 1.00 97.81 621 THR A O 1
ATOM 4750 N N . ALA A 1 622 ? -24.563 2.758 27.743 1.00 96.19 622 ALA A N 1
ATOM 4751 C CA . ALA A 1 622 ? -24.501 2.123 26.422 1.00 96.19 622 ALA A CA 1
ATOM 4752 C C . ALA A 1 622 ? -23.993 3.061 25.306 1.00 96.19 622 ALA A C 1
ATOM 4754 O O . ALA A 1 622 ? -23.499 2.585 24.286 1.00 96.19 622 ALA A O 1
ATOM 4755 N N . ASP A 1 623 ? -24.075 4.378 25.513 1.00 95.88 623 ASP A N 1
ATOM 4756 C CA . ASP A 1 623 ? -23.602 5.411 24.584 1.00 95.88 623 ASP A CA 1
ATOM 4757 C C . ASP A 1 623 ? -22.128 5.801 24.798 1.00 95.88 623 ASP A C 1
ATOM 4759 O O . ASP A 1 623 ? -21.596 6.629 24.062 1.00 95.88 623 ASP A O 1
ATOM 4763 N N . GLY A 1 624 ? -21.451 5.223 25.798 1.00 95.88 624 GLY A N 1
ATOM 4764 C CA . GLY A 1 624 ? -20.053 5.534 26.113 1.00 95.88 624 GLY A CA 1
ATOM 4765 C C . GLY A 1 624 ? -19.829 6.804 26.924 1.00 95.88 624 GLY A C 1
ATOM 4766 O O . GLY A 1 624 ? -18.719 7.336 26.956 1.00 95.88 624 GLY A O 1
ATOM 4767 N N . LEU A 1 625 ? -20.860 7.268 27.631 1.00 97.25 625 LEU A N 1
ATOM 4768 C CA . LEU A 1 625 ? -20.748 8.359 28.594 1.00 97.25 625 LEU A CA 1
ATOM 4769 C C . LEU A 1 625 ? -20.435 7.795 29.981 1.00 97.25 625 LEU A C 1
ATOM 4771 O O . LEU A 1 625 ? -21.022 6.791 30.388 1.00 97.25 625 LEU A O 1
ATOM 4775 N N . ARG A 1 626 ? -19.542 8.441 30.735 1.00 97.81 626 ARG A N 1
ATOM 4776 C CA . ARG A 1 626 ? -19.280 8.049 32.123 1.00 97.81 626 ARG A CA 1
ATOM 4777 C C . ARG A 1 626 ? -20.441 8.498 33.004 1.00 97.81 626 ARG A C 1
ATOM 4779 O O . ARG A 1 626 ? -20.765 9.681 33.033 1.00 97.81 626 ARG A O 1
ATOM 4786 N N . VAL A 1 627 ? -21.028 7.572 33.747 1.00 98.12 627 VAL A N 1
ATOM 4787 C CA . VAL A 1 627 ? -22.104 7.834 34.709 1.00 98.12 627 VAL A CA 1
ATOM 4788 C C . VAL A 1 627 ? -21.569 8.677 35.870 1.00 98.12 627 VAL A C 1
ATOM 4790 O O . VAL A 1 627 ? -20.532 8.349 36.444 1.00 98.12 627 VAL A O 1
ATOM 4793 N N . GLU A 1 628 ? -22.277 9.749 36.221 1.00 97.19 628 GLU A N 1
ATOM 4794 C CA . GLU A 1 628 ? -21.973 10.589 37.388 1.00 97.19 628 GLU A CA 1
ATOM 4795 C C . GLU A 1 628 ? -22.959 10.340 38.529 1.00 97.19 628 GLU A C 1
ATOM 4797 O O . GLU A 1 628 ? -22.555 10.223 39.683 1.00 97.19 628 GLU A O 1
ATOM 4802 N N . THR A 1 629 ? -24.247 10.211 38.209 1.00 97.25 629 THR A N 1
ATOM 4803 C CA . THR A 1 629 ? -25.303 9.915 39.185 1.00 97.25 629 THR A CA 1
ATOM 4804 C C . THR A 1 629 ? -26.263 8.859 38.648 1.00 97.25 629 THR A C 1
ATOM 4806 O O . THR A 1 629 ? -26.334 8.614 37.439 1.00 97.25 629 THR A O 1
ATOM 4809 N N . ARG A 1 630 ? -27.000 8.206 39.551 1.00 97.31 630 ARG A N 1
ATOM 4810 C CA . ARG A 1 630 ? -28.019 7.203 39.225 1.00 97.31 630 ARG A CA 1
ATOM 4811 C C . ARG A 1 630 ? -29.346 7.558 39.885 1.00 97.31 630 ARG A C 1
ATOM 4813 O O . ARG A 1 630 ? -29.352 8.139 40.966 1.00 97.31 630 ARG A O 1
ATOM 4820 N N . ASP A 1 631 ? -30.442 7.175 39.241 1.00 94.38 631 ASP A N 1
ATOM 4821 C CA . ASP A 1 631 ? -31.781 7.280 39.814 1.00 94.38 631 ASP A CA 1
ATOM 4822 C C . ASP A 1 631 ? -32.045 6.178 40.863 1.00 94.38 631 ASP A C 1
ATOM 4824 O O . ASP A 1 631 ? -31.209 5.304 41.112 1.00 94.38 631 ASP A O 1
ATOM 4828 N N . ALA A 1 632 ? -33.232 6.198 41.476 1.00 92.75 632 ALA A N 1
ATOM 4829 C CA . ALA A 1 632 ? -33.636 5.226 42.498 1.00 92.75 632 ALA A CA 1
ATOM 4830 C C . ALA A 1 632 ? -33.717 3.769 41.991 1.00 92.75 632 ALA A C 1
ATOM 4832 O O . ALA A 1 632 ? -33.734 2.843 42.798 1.00 92.75 632 ALA A O 1
ATOM 4833 N N . LEU A 1 633 ? -33.759 3.559 40.671 1.00 89.75 633 LEU A N 1
ATOM 4834 C CA . LEU A 1 633 ? -33.761 2.241 40.030 1.00 89.75 633 LEU A CA 1
ATOM 4835 C C . LEU A 1 633 ? -32.348 1.805 39.612 1.00 89.75 633 LEU A C 1
ATOM 4837 O O . LEU A 1 633 ? -32.177 0.767 38.975 1.00 89.75 633 LEU A O 1
ATOM 4841 N N . GLY A 1 634 ? -31.325 2.597 39.950 1.00 90.81 634 GLY A N 1
ATOM 4842 C CA . GLY A 1 634 ? -29.933 2.336 39.602 1.00 90.81 634 GLY A CA 1
ATOM 4843 C C . GLY A 1 634 ? -29.586 2.662 38.148 1.00 90.81 634 GLY A C 1
ATOM 4844 O O . GLY A 1 634 ? -28.490 2.316 37.697 1.00 90.81 634 GLY A O 1
ATOM 4845 N N . ARG A 1 635 ? -30.464 3.333 37.397 1.00 94.44 635 ARG A N 1
ATOM 4846 C CA . ARG A 1 635 ? -30.211 3.724 36.002 1.00 94.44 635 ARG A CA 1
ATOM 4847 C C . ARG A 1 635 ? -29.428 5.041 35.951 1.00 94.44 635 ARG A C 1
ATOM 4849 O O . ARG A 1 635 ? -29.563 5.843 36.871 1.00 94.44 635 ARG A O 1
ATOM 4856 N N . PRO A 1 636 ? -28.598 5.296 34.923 1.00 97.00 636 PRO A N 1
ATOM 4857 C CA . PRO A 1 636 ? -27.906 6.580 34.773 1.00 97.00 636 PRO A CA 1
ATOM 4858 C C . PRO A 1 636 ? -28.871 7.775 34.839 1.00 97.00 636 PRO A C 1
ATOM 4860 O O . PRO A 1 636 ? -29.856 7.803 34.112 1.00 97.00 636 PRO A O 1
ATOM 4863 N N . GLN A 1 637 ? -28.606 8.766 35.687 1.00 96.94 637 GLN A N 1
ATOM 4864 C CA . GLN A 1 637 ? -29.398 10.003 35.741 1.00 96.94 637 GLN A CA 1
ATOM 4865 C C . GLN A 1 637 ? -28.641 11.147 35.068 1.00 96.94 637 GLN A C 1
ATOM 4867 O O . GLN A 1 637 ? -29.166 11.779 34.152 1.00 96.94 637 GLN A O 1
ATOM 4872 N N . THR A 1 638 ? -27.382 11.352 35.457 1.00 97.75 638 THR A N 1
ATOM 4873 C CA . THR A 1 638 ? -26.452 12.247 34.762 1.00 97.75 638 THR A CA 1
ATOM 4874 C C . THR A 1 638 ? -25.198 11.500 34.323 1.00 97.75 638 THR A C 1
ATOM 4876 O O . THR A 1 638 ? -24.748 10.553 34.978 1.00 97.75 638 THR A O 1
ATOM 4879 N N . ALA A 1 639 ? -24.633 11.916 33.193 1.00 97.94 639 ALA A N 1
ATOM 4880 C CA . ALA A 1 639 ? -23.417 11.348 32.633 1.00 97.94 639 ALA A CA 1
ATOM 4881 C C . ALA A 1 639 ? -22.562 12.418 31.946 1.00 97.94 639 ALA A C 1
ATOM 4883 O O . ALA A 1 639 ? -23.037 13.498 31.597 1.00 97.94 639 ALA A O 1
ATOM 4884 N N . ARG A 1 640 ? -21.293 12.096 31.707 1.00 97.44 640 ARG A N 1
ATOM 4885 C CA . ARG A 1 640 ? -20.310 12.994 31.105 1.00 97.44 640 ARG A CA 1
ATOM 4886 C C . ARG A 1 640 ? -19.617 12.338 29.921 1.00 97.44 640 ARG A C 1
ATOM 4888 O O . ARG A 1 640 ? -19.280 11.154 29.971 1.00 97.44 640 ARG A O 1
ATOM 4895 N N . ALA A 1 641 ? -19.373 13.109 28.866 1.00 96.31 641 ALA A N 1
ATOM 4896 C CA . ALA A 1 641 ? -18.530 12.644 27.772 1.00 96.31 641 ALA A CA 1
ATOM 4897 C C . ALA A 1 641 ? -17.075 12.465 28.234 1.00 96.31 641 ALA A C 1
ATOM 4899 O O . ALA A 1 641 ? -16.582 13.164 29.118 1.00 96.31 641 ALA A O 1
ATOM 4900 N N . VAL A 1 642 ? -16.369 11.522 27.617 1.00 95.06 642 VAL A N 1
ATOM 4901 C CA . VAL A 1 642 ? -14.941 11.305 27.862 1.00 95.06 642 VAL A CA 1
ATOM 4902 C C . VAL A 1 642 ? -14.160 11.386 26.560 1.00 95.06 642 VAL A C 1
ATOM 4904 O O . VAL A 1 642 ? -14.695 11.149 25.476 1.00 95.06 642 VAL A O 1
ATOM 4907 N N . ARG A 1 643 ? -12.874 11.705 26.671 1.00 92.88 643 ARG A N 1
ATOM 4908 C CA . ARG A 1 643 ? -11.915 11.656 25.566 1.00 92.88 643 ARG A CA 1
ATOM 4909 C C . ARG A 1 643 ? -10.789 10.695 25.916 1.00 92.88 643 ARG A C 1
ATOM 4911 O O . ARG A 1 643 ? -10.442 10.537 27.085 1.00 92.88 643 ARG A O 1
ATOM 4918 N N . TYR A 1 644 ? -10.207 10.088 24.891 1.00 92.50 644 TYR A N 1
ATOM 4919 C CA . TYR A 1 644 ? -9.044 9.219 25.017 1.00 92.50 644 TYR A CA 1
ATOM 4920 C C . TYR A 1 644 ? -7.853 9.920 24.391 1.00 92.50 644 TYR A C 1
ATOM 4922 O O . TYR A 1 644 ? -7.847 10.178 23.190 1.00 92.50 644 TYR A O 1
ATOM 4930 N N . LEU A 1 645 ? -6.882 10.287 25.220 1.00 91.31 645 LEU A N 1
ATOM 4931 C CA . LEU A 1 645 ? -5.727 11.072 24.805 1.00 91.31 645 LEU A CA 1
ATOM 4932 C C . LEU A 1 645 ? -4.443 10.336 25.193 1.00 91.31 645 LEU A C 1
ATOM 4934 O O . LEU A 1 645 ? -4.394 9.739 26.269 1.00 91.31 645 LEU A O 1
ATOM 4938 N N . PRO A 1 646 ? -3.396 10.355 24.357 1.00 90.50 646 PRO A N 1
ATOM 4939 C CA . PRO A 1 646 ? -2.094 9.859 24.770 1.00 90.50 646 PRO A CA 1
ATOM 4940 C C . PRO A 1 646 ? -1.525 10.763 25.871 1.00 90.50 646 PRO A C 1
ATOM 4942 O O . PRO A 1 646 ? -1.514 11.989 25.749 1.00 90.50 646 PRO A O 1
ATOM 4945 N N . ARG A 1 647 ? -1.041 10.162 26.958 1.00 86.94 647 ARG A N 1
ATOM 4946 C CA . ARG A 1 647 ? -0.309 10.868 28.012 1.00 86.94 647 ARG A CA 1
ATOM 4947 C C . ARG A 1 647 ? 1.013 11.385 27.455 1.00 86.94 647 ARG A C 1
ATOM 4949 O O . ARG A 1 647 ? 1.668 10.680 26.696 1.00 86.94 647 ARG A O 1
ATOM 4956 N N . THR A 1 648 ? 1.454 12.567 27.879 1.00 81.00 648 THR A N 1
ATOM 4957 C CA . THR A 1 648 ? 2.804 13.045 27.554 1.00 81.00 648 THR A CA 1
ATOM 4958 C C . THR A 1 648 ? 3.843 12.019 28.032 1.00 81.00 648 THR A C 1
ATOM 4960 O O . THR A 1 648 ? 3.845 11.691 29.225 1.00 81.00 648 THR A O 1
ATOM 4963 N N . PRO A 1 649 ? 4.702 11.486 27.142 1.00 74.94 649 PRO A N 1
ATOM 4964 C CA . PRO A 1 649 ? 5.765 10.570 27.534 1.00 74.94 649 PRO A CA 1
ATOM 4965 C C . PRO A 1 649 ? 6.712 11.214 28.548 1.00 74.94 649 PRO A C 1
ATOM 4967 O O . PRO A 1 649 ? 6.970 12.414 28.486 1.00 74.94 649 PRO A O 1
ATOM 4970 N N . VAL A 1 650 ? 7.280 10.410 29.451 1.00 72.25 650 VAL A N 1
ATOM 4971 C CA . VAL A 1 650 ? 8.304 10.886 30.401 1.00 72.25 650 VAL A CA 1
ATOM 4972 C C . VAL A 1 650 ? 9.605 11.226 29.664 1.00 72.25 650 VAL A C 1
ATOM 4974 O O . VAL A 1 650 ? 10.339 12.123 30.069 1.00 72.25 650 VAL A O 1
ATOM 4977 N N . ASN A 1 651 ? 9.890 10.515 28.570 1.00 76.31 651 ASN A N 1
ATOM 4978 C CA . ASN A 1 651 ? 10.972 10.807 27.634 1.00 76.31 651 ASN A CA 1
ATOM 4979 C C . ASN A 1 651 ? 10.669 10.213 26.243 1.00 76.31 651 ASN A C 1
ATOM 4981 O O . ASN A 1 651 ? 9.739 9.423 26.079 1.00 76.31 651 ASN A O 1
ATOM 4985 N N . GLU A 1 652 ? 11.498 10.541 25.250 1.00 65.75 652 GLU A N 1
ATOM 4986 C CA . GLU A 1 652 ? 11.358 10.089 23.852 1.00 65.75 652 GLU A CA 1
ATOM 4987 C C . GLU A 1 652 ? 11.471 8.562 23.657 1.00 65.75 652 GLU A C 1
ATOM 4989 O O . GLU A 1 652 ? 11.100 8.039 22.607 1.00 65.75 652 GLU A O 1
ATOM 4994 N N . LYS A 1 653 ? 11.971 7.821 24.657 1.00 71.88 653 LYS A N 1
ATOM 4995 C CA . LYS A 1 653 ? 12.120 6.357 24.602 1.00 71.88 653 LYS A CA 1
ATOM 4996 C C . LYS A 1 653 ? 10.896 5.613 25.137 1.00 71.88 653 LYS A C 1
ATOM 4998 O O . LYS A 1 653 ? 10.769 4.415 24.892 1.00 71.88 653 LYS A O 1
ATOM 5003 N N . THR A 1 654 ? 10.011 6.291 25.866 1.00 77.06 654 THR A N 1
ATOM 5004 C CA . THR A 1 654 ? 8.796 5.694 26.435 1.00 77.06 654 THR A CA 1
ATOM 5005 C C . THR A 1 654 ? 7.603 5.893 25.513 1.00 77.06 654 THR A C 1
ATOM 5007 O O . THR A 1 654 ? 7.349 7.007 25.060 1.00 77.06 654 THR A O 1
ATOM 5010 N N . LEU A 1 655 ? 6.844 4.825 25.260 1.00 83.31 655 LEU A N 1
ATOM 5011 C CA . LEU A 1 655 ? 5.562 4.953 24.575 1.00 83.31 655 LEU A CA 1
ATOM 5012 C C . LEU A 1 655 ? 4.532 5.605 25.501 1.00 83.31 655 LEU A C 1
ATOM 5014 O O . LEU A 1 655 ? 4.487 5.264 26.685 1.00 83.31 655 LEU A O 1
ATOM 5018 N N . PRO A 1 656 ? 3.709 6.528 24.984 1.00 85.31 656 PRO A N 1
ATOM 5019 C CA . PRO A 1 656 ? 2.633 7.114 25.763 1.00 85.31 656 PRO A CA 1
ATOM 5020 C C . PRO A 1 656 ? 1.536 6.083 26.045 1.00 85.31 656 PRO A C 1
ATOM 5022 O O . PRO A 1 656 ? 1.123 5.324 25.164 1.00 85.31 656 PRO A O 1
ATOM 5025 N N . ASP A 1 657 ? 1.023 6.114 27.271 1.00 89.50 657 ASP A N 1
ATOM 5026 C CA . ASP A 1 657 ? -0.202 5.409 27.634 1.00 89.50 657 ASP A CA 1
ATOM 5027 C C . ASP A 1 657 ? -1.414 6.208 27.196 1.00 89.50 657 ASP A C 1
ATOM 5029 O O . ASP A 1 657 ? -1.443 7.433 27.330 1.00 89.50 657 ASP A O 1
ATOM 5033 N N . LEU A 1 658 ? -2.447 5.520 26.732 1.00 93.38 658 LEU A N 1
ATOM 5034 C CA . LEU A 1 658 ? -3.740 6.142 26.531 1.00 93.38 658 LEU A CA 1
ATOM 5035 C C . LEU A 1 658 ? -4.383 6.411 27.891 1.00 93.38 658 LEU A C 1
ATOM 5037 O O . LEU A 1 658 ? -4.454 5.530 28.750 1.00 93.38 658 LEU A O 1
ATOM 5041 N N . VAL A 1 659 ? -4.896 7.620 28.078 1.00 92.62 659 VAL A N 1
ATOM 5042 C CA . VAL A 1 659 ? -5.649 8.006 29.268 1.00 92.62 659 VAL A CA 1
ATOM 5043 C C . VAL A 1 659 ? -7.053 8.442 28.887 1.00 92.62 659 VAL A C 1
ATOM 5045 O O . VAL A 1 659 ? -7.276 9.067 27.853 1.00 92.62 659 VAL A O 1
ATOM 5048 N N . GLN A 1 660 ? -8.004 8.097 29.747 1.00 93.50 660 GLN A N 1
ATOM 5049 C CA . GLN A 1 660 ? -9.363 8.611 29.693 1.00 93.50 660 GLN A CA 1
ATOM 5050 C C . GLN A 1 660 ? -9.414 9.925 30.471 1.00 93.50 660 GLN A C 1
ATOM 5052 O O . GLN A 1 660 ? -8.988 9.972 31.625 1.00 93.50 660 GLN A O 1
ATOM 5057 N N . VAL A 1 661 ? -9.963 10.970 29.860 1.00 93.56 661 VAL A N 1
ATOM 5058 C CA . VAL A 1 661 ? -10.166 12.278 30.489 1.00 93.56 661 VAL A CA 1
ATOM 5059 C C . VAL A 1 661 ? -11.611 12.730 30.334 1.00 93.56 661 VAL A C 1
ATOM 5061 O O . VAL A 1 661 ? -12.289 12.360 29.376 1.00 93.56 661 VAL A O 1
ATOM 5064 N N . ASN A 1 662 ? -12.078 13.538 31.278 1.00 93.75 662 ASN A N 1
ATOM 5065 C CA . ASN A 1 662 ? -13.408 14.134 31.223 1.00 93.75 662 ASN A CA 1
ATOM 5066 C C . ASN A 1 662 ? -13.489 15.198 30.131 1.00 93.75 662 ASN A C 1
ATOM 5068 O O . ASN A 1 662 ? -12.562 15.984 29.960 1.00 93.75 662 ASN A O 1
ATOM 5072 N N . ASP A 1 663 ? -14.610 15.214 29.420 1.00 92.75 663 ASP A N 1
ATOM 5073 C CA . ASP A 1 663 ? -15.037 16.321 28.570 1.00 92.75 663 ASP A CA 1
ATOM 5074 C C . ASP A 1 663 ? -15.956 17.256 29.383 1.00 92.75 663 ASP A C 1
ATOM 5076 O O . ASP A 1 663 ? -16.561 16.853 30.385 1.00 92.75 663 ASP A O 1
ATOM 5080 N N . ASP A 1 664 ? -16.094 18.503 28.950 1.00 93.38 664 ASP A N 1
ATOM 5081 C CA . ASP A 1 664 ? -16.940 19.488 29.632 1.00 93.38 664 ASP A CA 1
ATOM 5082 C C . ASP A 1 664 ? -18.431 19.201 29.404 1.00 93.38 664 ASP A C 1
ATOM 5084 O O . ASP A 1 664 ? -19.273 19.540 30.235 1.00 93.38 664 ASP A O 1
ATOM 5088 N N . ARG A 1 665 ? -18.755 18.491 28.316 1.00 95.88 665 ARG A N 1
ATOM 5089 C CA . ARG A 1 665 ? -20.126 18.122 27.944 1.00 95.88 665 ARG A CA 1
ATOM 5090 C C . ARG A 1 665 ? -20.740 17.122 28.924 1.00 95.88 665 ARG A C 1
ATOM 5092 O O . ARG A 1 665 ? -20.236 16.004 29.094 1.00 95.88 665 ARG A O 1
ATOM 5099 N N . THR A 1 666 ? -21.876 17.510 29.498 1.00 97.19 666 THR A N 1
ATOM 5100 C CA . THR A 1 666 ? -22.694 16.680 30.390 1.00 97.19 666 THR A CA 1
ATOM 5101 C C . THR A 1 666 ? -24.051 16.378 29.773 1.00 97.19 666 THR A C 1
ATOM 5103 O O . THR A 1 666 ? -24.506 17.069 28.863 1.00 97.19 666 THR A O 1
ATOM 5106 N N . PHE A 1 667 ? -24.673 15.308 30.250 1.00 98.00 667 PHE A N 1
ATOM 5107 C CA . PHE A 1 667 ? -25.922 14.790 29.722 1.00 98.00 667 PHE A CA 1
ATOM 5108 C C . PHE A 1 667 ? -26.838 14.370 30.862 1.00 98.00 667 PHE A C 1
ATOM 5110 O O . PHE A 1 667 ? -26.389 13.747 31.827 1.00 98.00 667 PHE A O 1
ATOM 5117 N N . THR A 1 668 ? -28.126 14.645 30.704 1.00 97.75 668 THR A N 1
ATOM 5118 C CA . THR A 1 668 ? -29.195 14.094 31.538 1.00 97.75 668 THR A CA 1
ATOM 5119 C C . THR A 1 668 ? -29.890 12.976 30.770 1.00 97.75 668 THR A C 1
ATOM 5121 O O . THR A 1 668 ? -30.186 13.122 29.585 1.00 97.75 668 THR A O 1
ATOM 5124 N N . TYR A 1 669 ? -30.135 11.838 31.415 1.00 97.06 669 TYR A N 1
ATOM 5125 C CA . TYR A 1 669 ? -30.800 10.702 30.777 1.00 97.06 669 TYR A CA 1
ATOM 5126 C C . TYR A 1 669 ? -32.311 10.765 30.961 1.00 97.06 669 TYR A C 1
ATOM 5128 O O . TYR A 1 669 ? -32.820 11.000 32.056 1.00 97.06 669 TYR A O 1
ATOM 5136 N N . THR A 1 670 ? -33.024 10.504 29.871 1.00 96.19 670 THR A N 1
ATOM 5137 C CA . THR A 1 670 ? -34.483 10.379 29.850 1.00 96.19 670 THR A CA 1
ATOM 5138 C C . THR A 1 670 ? -34.878 8.946 29.526 1.00 96.19 670 THR A C 1
ATOM 5140 O O . THR A 1 670 ? -34.187 8.260 28.772 1.00 96.19 670 THR A O 1
ATOM 5143 N N . TYR A 1 671 ? -35.988 8.488 30.101 1.00 95.75 671 TYR A N 1
ATOM 5144 C CA . TYR A 1 671 ? -36.463 7.113 29.973 1.00 95.75 671 TYR A CA 1
ATOM 5145 C C . TYR A 1 671 ? -37.911 7.110 29.511 1.00 95.75 671 TYR A C 1
ATOM 5147 O O . TYR A 1 671 ? -38.740 7.854 30.031 1.00 95.75 671 TYR A O 1
ATOM 5155 N N . SER A 1 672 ? -38.212 6.260 28.534 1.00 94.12 672 SER A N 1
ATOM 5156 C CA . SER A 1 672 ? -39.557 6.155 27.958 1.00 94.12 672 SER A CA 1
ATOM 5157 C C . SER A 1 672 ? -40.553 5.425 28.867 1.00 94.12 672 SER A C 1
ATOM 5159 O O . SER A 1 672 ? -41.761 5.594 28.722 1.00 94.12 672 SER A O 1
ATOM 5161 N N . SER A 1 673 ? -40.058 4.602 29.796 1.00 91.94 673 SER A N 1
ATOM 5162 C CA . SER A 1 673 ? -40.866 3.824 30.740 1.00 91.94 673 SER A CA 1
ATOM 5163 C C . SER A 1 673 ? -40.037 3.367 31.951 1.00 91.94 673 SER A C 1
ATOM 5165 O O . SER A 1 673 ? -38.835 3.632 32.041 1.00 91.94 673 SER A O 1
ATOM 5167 N N . PHE A 1 674 ? -40.678 2.664 32.888 1.00 87.38 674 PHE A N 1
ATOM 5168 C CA . PHE A 1 674 ? -40.001 2.007 34.011 1.00 87.38 674 PHE A CA 1
ATOM 5169 C C . PHE A 1 674 ? -39.068 0.873 33.549 1.00 87.38 674 PHE A C 1
ATOM 5171 O O . PHE A 1 674 ? -37.971 0.730 34.079 1.00 87.38 674 PHE A O 1
ATOM 5178 N N . ASP A 1 675 ? -39.466 0.131 32.510 1.00 86.88 675 ASP A N 1
ATOM 5179 C CA . ASP A 1 675 ? -38.710 -1.009 31.966 1.00 86.88 675 ASP A CA 1
ATOM 5180 C C . ASP A 1 675 ? -37.585 -0.594 31.001 1.00 86.88 675 ASP A C 1
ATOM 5182 O O . ASP A 1 675 ? -36.791 -1.424 30.545 1.00 86.88 675 ASP A O 1
ATOM 5186 N N . ASP A 1 676 ? -37.512 0.694 30.659 1.00 90.94 676 ASP A N 1
ATOM 5187 C CA . ASP A 1 676 ? -36.429 1.258 29.864 1.00 90.94 676 ASP A CA 1
ATOM 5188 C C . ASP A 1 676 ? -35.168 1.381 30.731 1.00 90.94 676 ASP A C 1
ATOM 5190 O O . ASP A 1 676 ? -35.063 2.251 31.599 1.00 90.94 676 ASP A O 1
ATOM 5194 N N . ALA A 1 677 ? -34.222 0.466 30.510 1.00 89.44 677 ALA A N 1
ATOM 5195 C CA . ALA A 1 677 ? -32.960 0.381 31.244 1.00 89.44 677 ALA A CA 1
ATOM 5196 C C . ALA A 1 677 ? -31.774 1.052 30.525 1.00 89.44 677 ALA A C 1
ATOM 5198 O O . ALA A 1 677 ? -30.667 1.050 31.062 1.00 89.44 677 ALA A O 1
ATOM 5199 N N . ILE A 1 678 ? -31.975 1.574 29.308 1.00 94.50 678 ILE A N 1
ATOM 5200 C CA . ILE A 1 678 ? -30.914 2.188 28.489 1.00 94.50 678 ILE A CA 1
ATOM 5201 C C . ILE A 1 678 ? -31.086 3.707 28.478 1.00 94.50 678 ILE A C 1
ATOM 5203 O O . ILE A 1 678 ? -30.124 4.436 28.712 1.00 94.50 678 ILE A O 1
ATOM 5207 N N . GLY A 1 679 ? -32.322 4.170 28.269 1.00 94.25 679 GLY A N 1
ATOM 5208 C CA . GLY A 1 679 ? -32.649 5.586 28.175 1.00 94.25 679 GLY A CA 1
ATOM 5209 C C . GLY A 1 679 ? -32.052 6.265 26.944 1.00 94.25 679 GLY A C 1
ATOM 5210 O O . GLY A 1 679 ? -31.562 5.623 26.013 1.00 94.25 679 GLY A O 1
ATOM 5211 N N . ARG A 1 680 ? -32.135 7.596 26.926 1.00 96.06 680 ARG A N 1
ATOM 5212 C CA . ARG A 1 680 ? -31.528 8.452 25.904 1.00 96.06 680 ARG A CA 1
ATOM 5213 C C . ARG A 1 680 ? -30.837 9.651 26.551 1.00 96.06 680 ARG A C 1
ATOM 5215 O O . ARG A 1 680 ? -31.471 10.317 27.378 1.00 96.06 680 ARG A O 1
ATOM 5222 N N . PRO A 1 681 ? -29.591 9.966 26.160 1.00 96.50 681 PRO A N 1
ATOM 5223 C CA . PRO A 1 681 ? -28.902 11.150 26.646 1.00 96.50 681 PRO A CA 1
ATOM 5224 C C . PRO A 1 681 ? -29.471 12.422 26.005 1.00 96.50 681 PRO A C 1
ATOM 5226 O O . PRO A 1 681 ? -29.643 12.498 24.789 1.00 96.50 681 PRO A O 1
ATOM 5229 N N . VAL A 1 682 ? -29.700 13.444 26.826 1.00 96.19 682 VAL A N 1
ATOM 5230 C CA . VAL A 1 682 ? -30.001 14.820 26.414 1.00 96.19 682 VAL A CA 1
ATOM 5231 C C . VAL A 1 682 ? -28.836 15.686 26.873 1.00 96.19 682 VAL A C 1
ATOM 5233 O O . VAL A 1 682 ? -28.500 15.670 28.055 1.00 96.19 682 VAL A O 1
ATOM 5236 N N . ALA A 1 683 ? -28.171 16.374 25.943 1.00 92.88 683 ALA A N 1
ATOM 5237 C CA . ALA A 1 683 ? -27.064 17.263 26.286 1.00 92.88 683 ALA A CA 1
ATOM 5238 C C . ALA A 1 683 ? -27.577 18.413 27.159 1.00 92.88 683 ALA A C 1
ATOM 5240 O O . ALA A 1 683 ? -28.630 18.977 26.869 1.00 92.88 683 ALA A O 1
ATOM 5241 N N . ASN A 1 684 ? -26.842 18.730 28.220 1.00 89.19 684 ASN A N 1
ATOM 5242 C CA . ASN A 1 684 ? -27.093 19.932 29.003 1.00 89.19 684 ASN A CA 1
ATOM 5243 C C . ASN A 1 684 ? -26.386 21.106 28.304 1.00 89.19 684 ASN A C 1
ATOM 5245 O O . ASN A 1 684 ? -25.235 20.939 27.886 1.00 89.19 684 ASN A O 1
ATOM 5249 N N . ASP A 1 685 ? -27.084 22.234 28.159 1.00 71.88 685 ASP A N 1
ATOM 5250 C CA . ASP A 1 685 ? -26.557 23.468 27.552 1.00 71.88 685 ASP A CA 1
ATOM 5251 C C . ASP A 1 685 ? -25.389 24.085 28.339 1.00 71.88 685 ASP A C 1
ATOM 5253 O O . ASP A 1 685 ? -25.390 23.994 29.594 1.00 71.88 685 ASP A O 1
#

Secondary structure (DSSP, 8-state):
---------SSTTSSTTTTTTSTTS--GGGGGGGHHHHHHHHHHHHHHHHHT-HHHHHHHHHHHHHH-TT-HHHHHHHHHHHHHTT-HHHHHHHHHHHHHTT---HHHHHH-GGGGGGTTSHHHHHHHHHTSPP--TTSPPPTT-PPPEEE-TTSEEEE-TTSEEEETTTTEEEE-EEE-TT-PPPPGGGGGG--STTHHHHHHHHHTT-S-TTTT-EEEE-STTTT---GGGSTT-EEEEE-HHHHH-TT-TTSSS--EEESS-EEEE---EE-SSTT-EEHHHHHHT-HHHHHHHHHHHHTTEEEEEE-GGGEETTTEE--S---SSSEEESSSTTTTHHHHHHHHHHHHHS-HHHHHHHHHTT-HHHHHHHHHHHT-TT--SGGGGGSTTT--SSB-GGG--HHHHHHHHHH--TTTPPPEEEEEEEEE-PPPBTTTB-SS---SEEEEETTEEEEE--S-SSEEEEEEEEEEE--TT----EEEEEEEES-GGGEEEEE-STTS-EEEEEEEPPPS-EEPSS-TTSEE-EEEEEEEEE-SS-BPPPEEEEEEPPTT-EEEE-TT--EEEEESSTTTTS---TTT--B---EEEEEE-TTS-EEEEEEEETTEEEEEETTSPEEEEE-TTS-EEEEEEEEEEEPPPSSTTSPPBEEEEEEEEEEEEE-SSSS-SS-EEEE--

Sequence (685 aa):
MKRFACVVSLVLCAFVRSVAQAASGADVFGLPIIQDRFSAIKRDLMAAVLAQDYGAMEDACRAGRALLPADPNFAYNLACALARQGKADAAFEMLREAVALGFRNADHIRRDADLASLHSSPAFAAVLKQAEPTPSADAPHGLYDATPTPVRPGGIAWVSSTNTVWDFDAALFRSVFVLSADSPRLAPADADAYRGPVQPLLAGWLREGRAAGNVGDLYDNRDDGHSALKVADFPGLARIVYGPEAASASNRPYYGAAQFIYNLPTFGNSSTALTQGPFWRCQARMLVCNPLRVGGLFNLYVSNHSYVYPSHQDYQAAQGDVFPFNTPYFIVSKGSSGSDQPFLRALAATLAAFSPETKRILVQNRLLAPTVQMILRATQRPVTHPDAYYTGVAHPAVFAGTNLNVDAMVRLANGLTSNTIPPLVTLRVLQERQPVYGRDFFDGFPAAGLYDSPACIARVFRGVGWSHSLTVAASAAALPGATNLTWRWVLLQGDPAKVTIRTLDPAGQVAAITVAYHEPGFPSAADPSLAASRVDIAAFAHNGAHPSAPAFLSFYFLNNETRVYSADHRILSVDYAATSTRYVDPVLSYRRDWKDVYRYNGKNQLTGWDRSRGLILESFTADGLRVETRDALGRPQTARAVRYLPRTPVNEKTLPDLVQVNDDRTFTYTYSSFDDAIGRPVAND